Protein AF-A0A0R1SAI0-F1 (afdb_monomer_lite)

InterPro domains:
  IPR001387 Cro/C1-type, helix-turn-helix domain [PF01381] (168-221)
  IPR001387 Cro/C1-type, helix-turn-helix domain [PS50943] (168-222)
  IPR001387 Cro/C1-type, helix-turn-helix domain [SM00530] (169-222)
  IPR001387 Cro/C1-type, helix-turn-helix domain [cd00093] (165-222)
  IPR010982 Lambda repressor-like, DNA-binding domain superfamily [G3DSA:1.10.260.40] (161-236)
  IPR010982 Lambda repressor-like, DNA-binding domain superfamily [SSF47413] (163-229)
  IPR036166 YxeA-like superfamily [SSF159121] (279-356)

Structure (mmCIF, N/CA/C/O backbone):
data_AF-A0A0R1SAI0-F1
#
_entry.id   AF-A0A0R1SAI0-F1
#
loop_
_atom_site.group_PDB
_atom_site.id
_atom_site.type_symbol
_atom_site.label_atom_id
_atom_site.label_alt_id
_atom_site.label_comp_id
_atom_site.label_asym_id
_atom_site.label_entity_id
_atom_site.label_seq_id
_atom_site.pdbx_PDB_ins_code
_atom_site.Cartn_x
_atom_site.Cartn_y
_atom_site.Cartn_z
_atom_site.occupancy
_atom_site.B_iso_or_equiv
_atom_site.auth_seq_id
_atom_site.auth_comp_id
_atom_site.auth_asym_id
_atom_site.auth_atom_id
_atom_site.pdbx_PDB_model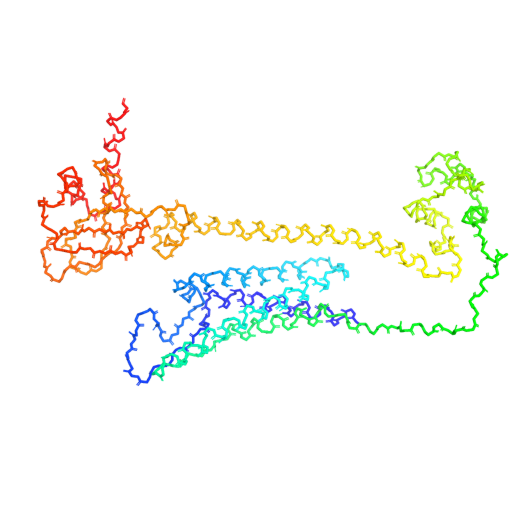_num
ATOM 1 N N . MET A 1 1 ? 24.971 -16.646 -21.140 1.00 52.19 1 MET A N 1
ATOM 2 C CA . MET A 1 1 ? 24.235 -15.578 -20.418 1.00 52.19 1 MET A CA 1
ATOM 3 C C . MET A 1 1 ? 22.720 -15.796 -20.360 1.00 52.19 1 MET A C 1
ATOM 5 O O . MET A 1 1 ? 22.186 -15.680 -19.266 1.00 52.19 1 MET A O 1
ATOM 9 N N . LEU A 1 2 ? 22.029 -16.169 -21.454 1.00 51.03 2 LEU A N 1
ATOM 10 C CA . LEU A 1 2 ? 20.560 -16.350 -21.453 1.00 51.03 2 LEU A CA 1
ATOM 11 C C . LEU A 1 2 ? 20.035 -17.278 -20.337 1.00 51.03 2 LEU A C 1
ATOM 13 O O . LEU A 1 2 ? 19.183 -16.864 -19.562 1.00 51.03 2 LEU A O 1
ATOM 17 N N . LYS A 1 3 ? 20.595 -18.490 -20.192 1.00 60.94 3 LYS A N 1
ATOM 18 C CA . LYS A 1 3 ? 20.119 -19.509 -19.230 1.00 60.94 3 LYS A CA 1
ATOM 19 C C . LYS A 1 3 ? 20.208 -19.065 -17.755 1.00 60.94 3 LYS A C 1
ATOM 21 O O . LYS A 1 3 ? 19.352 -19.427 -16.955 1.00 60.94 3 LYS A O 1
ATOM 26 N N . LYS A 1 4 ? 21.208 -18.239 -17.407 1.00 65.62 4 LYS A N 1
ATOM 27 C CA . LYS A 1 4 ? 21.401 -17.679 -16.052 1.00 65.62 4 LYS A CA 1
ATOM 28 C C . LYS A 1 4 ? 20.350 -16.610 -15.730 1.00 65.62 4 LYS A C 1
ATOM 30 O O . LYS A 1 4 ? 19.820 -16.600 -14.625 1.00 65.62 4 LYS A O 1
ATOM 35 N N . ASN A 1 5 ? 20.000 -15.767 -16.704 1.00 72.06 5 ASN A N 1
ATOM 36 C CA . ASN A 1 5 ? 18.959 -14.750 -16.529 1.00 72.06 5 ASN A CA 1
ATOM 37 C C . ASN A 1 5 ? 17.568 -15.375 -16.379 1.00 72.06 5 ASN A C 1
ATOM 39 O O . ASN A 1 5 ? 16.765 -14.877 -15.600 1.00 72.06 5 ASN A O 1
ATOM 43 N N . THR A 1 6 ? 17.280 -16.474 -17.082 1.00 75.19 6 THR A N 1
ATOM 44 C CA . THR A 1 6 ? 15.995 -17.180 -16.950 1.00 75.19 6 THR A CA 1
ATOM 45 C C . THR A 1 6 ? 15.838 -17.836 -15.576 1.00 75.19 6 THR A C 1
ATOM 47 O O . THR A 1 6 ? 14.773 -17.742 -14.976 1.00 75.19 6 THR A O 1
ATOM 50 N N . LEU A 1 7 ? 16.908 -18.439 -15.042 1.00 82.56 7 LEU A N 1
ATOM 51 C CA . LEU A 1 7 ? 16.913 -19.027 -13.696 1.00 82.56 7 LEU A CA 1
ATOM 52 C C . LEU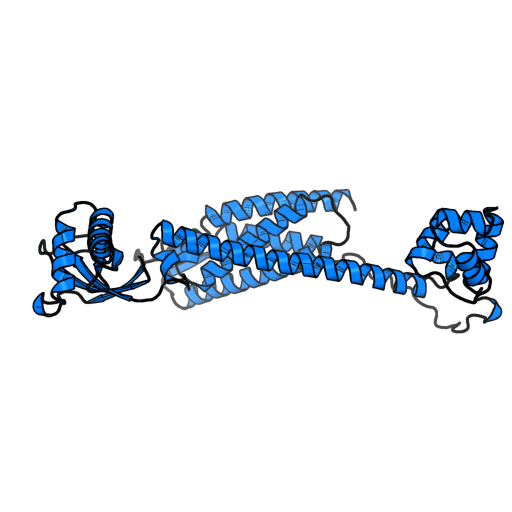 A 1 7 ? 16.718 -17.977 -12.598 1.00 82.56 7 LEU A C 1
ATOM 54 O O . LEU A 1 7 ? 15.908 -18.180 -11.699 1.00 82.56 7 LEU A O 1
ATOM 58 N N . LEU A 1 8 ? 17.417 -16.841 -12.692 1.00 83.12 8 LEU A N 1
ATOM 59 C CA . LEU A 1 8 ? 17.297 -15.757 -11.713 1.00 83.12 8 LEU A CA 1
ATOM 60 C C . LEU A 1 8 ? 15.866 -15.197 -11.659 1.00 83.12 8 LEU A C 1
ATOM 62 O O . LEU A 1 8 ? 15.358 -14.903 -10.584 1.00 83.12 8 LEU A O 1
ATOM 66 N N . LYS A 1 9 ? 15.193 -15.110 -12.812 1.00 79.62 9 LYS A N 1
ATOM 67 C CA . LYS A 1 9 ? 13.792 -14.671 -12.908 1.00 79.62 9 LYS A CA 1
ATOM 68 C C . LYS A 1 9 ? 12.817 -15.668 -12.304 1.00 79.62 9 LYS A C 1
ATOM 70 O O . LYS A 1 9 ? 11.907 -15.261 -11.594 1.00 79.62 9 LYS A O 1
ATOM 75 N N . ALA A 1 10 ? 13.005 -16.958 -12.573 1.00 84.88 10 ALA A N 1
ATOM 76 C CA . ALA A 1 10 ? 12.180 -18.000 -11.970 1.00 84.88 10 ALA A CA 1
ATOM 77 C C . ALA A 1 10 ? 12.330 -18.006 -10.440 1.00 84.88 10 ALA A C 1
ATOM 79 O O . ALA A 1 10 ? 11.336 -18.117 -9.727 1.00 84.88 10 ALA A O 1
ATOM 80 N N . ALA A 1 11 ? 13.557 -17.812 -9.942 1.00 90.00 11 ALA A N 1
ATOM 81 C CA . ALA A 1 11 ? 13.820 -17.660 -8.516 1.00 90.00 11 ALA A CA 1
ATOM 82 C C . ALA A 1 11 ? 13.128 -16.415 -7.940 1.00 90.00 11 ALA A C 1
ATOM 84 O O . ALA A 1 11 ? 12.415 -16.533 -6.948 1.00 90.00 11 ALA A O 1
ATOM 85 N N . LEU A 1 12 ? 13.272 -15.251 -8.587 1.00 89.50 12 LEU A N 1
ATOM 86 C CA . LEU A 1 12 ? 12.632 -14.007 -8.150 1.00 89.50 12 LEU A CA 1
ATOM 87 C C . LEU A 1 12 ? 11.103 -14.134 -8.113 1.00 89.50 12 LEU A C 1
ATOM 89 O O . LEU A 1 12 ? 10.485 -13.717 -7.142 1.00 89.50 12 LEU A O 1
ATOM 93 N N . LEU A 1 13 ? 10.500 -14.762 -9.126 1.00 88.19 13 LEU A N 1
ATOM 94 C CA . LEU A 1 13 ? 9.063 -15.036 -9.169 1.00 88.19 13 LEU A CA 1
ATOM 95 C C . LEU A 1 13 ? 8.616 -15.905 -7.986 1.00 88.19 13 LEU A C 1
ATOM 97 O O . LEU A 1 13 ? 7.692 -15.529 -7.270 1.00 88.19 13 LEU A O 1
ATOM 101 N N . LEU A 1 14 ? 9.270 -17.053 -7.776 1.00 90.00 14 LEU A N 1
ATOM 102 C CA . LEU A 1 14 ? 8.924 -17.983 -6.696 1.00 90.00 14 LEU A CA 1
ATOM 103 C C . LEU A 1 14 ? 9.062 -17.329 -5.322 1.00 90.00 14 LEU A C 1
ATOM 105 O O . LEU A 1 14 ? 8.168 -17.453 -4.487 1.00 90.00 14 LEU A O 1
ATOM 109 N N . ILE A 1 15 ? 10.161 -16.608 -5.108 1.00 92.69 15 ILE A N 1
ATOM 110 C CA . ILE A 1 15 ? 10.433 -15.929 -3.842 1.00 92.69 15 ILE A CA 1
ATOM 111 C C . ILE A 1 15 ? 9.441 -14.792 -3.632 1.00 92.69 15 ILE A C 1
ATOM 113 O O . ILE A 1 15 ? 8.894 -14.691 -2.546 1.00 92.69 15 ILE A O 1
ATOM 117 N N . SER A 1 16 ? 9.100 -14.016 -4.662 1.00 89.19 16 SER A N 1
ATOM 118 C CA . SER A 1 16 ? 8.091 -12.955 -4.548 1.00 89.19 16 SER A CA 1
ATOM 119 C C . SER A 1 16 ? 6.711 -13.489 -4.172 1.00 89.19 16 SER A C 1
ATOM 121 O O . SER A 1 16 ? 6.048 -12.913 -3.312 1.00 89.19 16 SER A O 1
ATOM 123 N N . VAL A 1 17 ? 6.285 -14.613 -4.757 1.00 86.31 17 VAL A N 1
ATOM 124 C CA . VAL A 1 17 ? 5.027 -15.271 -4.367 1.00 86.31 17 VAL A CA 1
ATOM 125 C C . VAL A 1 17 ? 5.095 -15.751 -2.916 1.00 86.31 17 VAL A C 1
ATOM 127 O O . VAL A 1 17 ? 4.165 -15.503 -2.148 1.00 86.31 17 VAL A O 1
ATOM 130 N N . ALA A 1 18 ? 6.204 -16.379 -2.513 1.00 88.06 18 ALA A N 1
ATOM 131 C CA . ALA A 1 18 ? 6.408 -16.806 -1.130 1.00 88.06 18 ALA A CA 1
ATOM 132 C C . ALA A 1 18 ? 6.404 -15.619 -0.151 1.00 88.06 18 ALA A C 1
ATOM 134 O O . ALA A 1 18 ? 5.790 -15.713 0.907 1.00 88.06 18 ALA A O 1
ATOM 135 N N . THR A 1 19 ? 7.016 -14.489 -0.514 1.00 89.50 19 THR A N 1
ATOM 136 C CA . THR A 1 19 ? 7.029 -13.256 0.282 1.00 89.50 19 THR A CA 1
ATOM 137 C C . THR A 1 19 ? 5.622 -12.701 0.471 1.00 89.50 19 THR A C 1
ATOM 139 O O . THR A 1 19 ? 5.267 -12.363 1.594 1.00 89.50 19 THR A O 1
ATOM 142 N N . ILE A 1 20 ? 4.787 -12.668 -0.577 1.00 83.81 20 ILE A N 1
ATOM 143 C CA . ILE A 1 20 ? 3.386 -12.216 -0.469 1.00 83.81 20 ILE A CA 1
ATOM 144 C C . ILE A 1 20 ? 2.616 -13.086 0.528 1.00 83.81 20 ILE A C 1
ATOM 146 O O . ILE A 1 20 ? 1.944 -12.565 1.416 1.00 83.81 20 ILE A O 1
ATOM 150 N N . VAL A 1 21 ? 2.746 -14.412 0.421 1.00 79.69 21 VAL A N 1
ATOM 151 C CA . VAL A 1 21 ? 2.117 -15.343 1.370 1.00 79.69 21 VAL A CA 1
ATOM 152 C C . VAL A 1 21 ? 2.654 -15.108 2.787 1.00 79.69 21 VAL A C 1
ATOM 154 O O . VAL A 1 21 ? 1.880 -15.026 3.737 1.00 79.69 21 VAL A O 1
ATOM 157 N N . SER A 1 22 ? 3.967 -14.938 2.936 1.00 82.06 22 SER A N 1
ATOM 158 C CA . SER A 1 22 ? 4.627 -14.724 4.227 1.00 82.06 22 SER A CA 1
ATOM 159 C C . SER A 1 22 ? 4.229 -13.403 4.893 1.00 82.06 22 SER A C 1
ATOM 161 O O . SER A 1 22 ? 4.079 -13.363 6.111 1.00 82.06 22 SER A O 1
ATOM 163 N N . LEU A 1 23 ? 4.023 -12.332 4.121 1.00 80.75 23 LEU A N 1
ATOM 164 C CA . LEU A 1 23 ? 3.559 -11.031 4.621 1.00 80.75 23 LEU A CA 1
ATOM 165 C C . LEU A 1 23 ? 2.158 -11.118 5.239 1.00 80.75 23 LEU A C 1
ATOM 167 O O . LEU A 1 23 ? 1.869 -10.404 6.195 1.00 80.75 23 LEU A O 1
ATOM 171 N N . ILE A 1 24 ? 1.308 -12.003 4.715 1.00 73.94 24 ILE A N 1
ATOM 172 C CA . ILE A 1 24 ? -0.073 -12.170 5.181 1.00 73.94 24 ILE A CA 1
ATOM 173 C C . ILE A 1 24 ? -0.153 -13.176 6.335 1.00 73.94 24 ILE A C 1
ATOM 175 O O . ILE A 1 24 ? -0.842 -12.929 7.318 1.00 73.94 24 ILE A O 1
ATOM 179 N N . TYR A 1 25 ? 0.538 -14.313 6.221 1.00 69.81 25 TYR A N 1
ATOM 180 C CA . TYR A 1 25 ? 0.273 -15.474 7.076 1.00 69.81 25 TYR A CA 1
ATOM 181 C C . TYR A 1 25 ? 1.382 -15.807 8.071 1.00 69.81 25 TYR A C 1
ATOM 183 O O . TYR A 1 25 ? 1.126 -16.509 9.050 1.00 69.81 25 TYR A O 1
ATOM 191 N N . PHE A 1 26 ? 2.623 -15.376 7.833 1.00 73.62 26 PHE A N 1
ATOM 192 C CA . PHE A 1 26 ? 3.741 -15.752 8.695 1.00 73.62 26 PHE A CA 1
ATOM 193 C C . PHE A 1 26 ? 4.045 -14.668 9.723 1.00 73.62 26 PHE A C 1
ATOM 195 O O . PHE A 1 26 ? 3.858 -13.471 9.504 1.00 73.62 26 PHE A O 1
ATOM 202 N N . LYS A 1 27 ? 4.545 -15.121 10.874 1.00 73.81 27 LYS A N 1
ATOM 203 C CA . LYS A 1 27 ? 4.986 -14.254 11.964 1.00 73.81 27 LYS A CA 1
ATOM 204 C C . LYS A 1 27 ? 6.201 -13.456 11.490 1.00 73.81 27 LYS A C 1
ATOM 206 O O . LYS A 1 27 ? 7.261 -14.041 11.257 1.00 73.81 27 LYS A O 1
ATOM 211 N N . MET A 1 28 ? 6.040 -12.142 11.325 1.00 73.50 28 MET A N 1
ATOM 212 C CA . MET A 1 28 ? 7.159 -11.264 10.977 1.00 73.50 28 MET A CA 1
ATOM 213 C C . MET A 1 28 ? 7.968 -10.889 12.214 1.00 73.50 28 MET A C 1
ATOM 215 O O . MET A 1 28 ? 9.169 -10.684 12.111 1.00 73.50 28 MET A O 1
ATOM 219 N N . ILE A 1 29 ? 7.343 -10.815 13.383 1.00 72.12 29 ILE A N 1
ATOM 220 C CA . ILE A 1 29 ? 8.032 -10.429 14.607 1.00 72.12 29 ILE A CA 1
ATOM 221 C C . ILE A 1 29 ? 7.812 -11.507 15.660 1.00 72.12 29 ILE A C 1
ATOM 223 O O . ILE A 1 29 ? 6.697 -11.998 15.842 1.00 72.12 29 ILE A O 1
ATOM 227 N N . ILE A 1 30 ? 8.884 -11.894 16.344 1.00 73.81 30 ILE A N 1
ATOM 228 C CA . ILE A 1 30 ? 8.861 -12.826 17.471 1.00 73.81 30 ILE A CA 1
ATOM 229 C C . ILE A 1 30 ? 9.264 -12.040 18.713 1.00 73.81 30 ILE A C 1
ATOM 231 O O . ILE A 1 30 ? 10.331 -11.433 18.728 1.00 73.81 30 ILE A O 1
ATOM 235 N N . ILE A 1 31 ? 8.412 -12.051 19.736 1.00 70.38 31 ILE A N 1
ATOM 236 C CA . ILE A 1 31 ? 8.592 -11.273 20.962 1.00 70.38 31 ILE A CA 1
ATOM 237 C C . ILE A 1 31 ? 8.820 -12.243 22.122 1.00 70.38 31 ILE A C 1
ATOM 239 O O . ILE A 1 31 ? 7.990 -13.110 22.405 1.00 70.38 31 ILE A O 1
ATOM 243 N N . GLN A 1 32 ? 9.964 -12.118 22.787 1.00 71.12 32 GLN A N 1
ATOM 244 C CA . GLN A 1 32 ? 10.306 -12.870 23.989 1.00 71.12 32 GLN A CA 1
ATOM 245 C C . GLN A 1 32 ? 10.282 -11.929 25.193 1.00 71.12 32 GLN A C 1
ATOM 247 O O . GLN A 1 32 ? 10.994 -10.931 25.213 1.00 71.12 32 GLN A O 1
ATOM 252 N N . SER A 1 33 ? 9.471 -12.261 26.199 1.00 66.88 33 SER A N 1
ATOM 253 C CA . SER A 1 33 ? 9.406 -11.540 27.474 1.00 66.88 33 SER A CA 1
ATOM 254 C C . SER A 1 33 ? 9.873 -12.462 28.595 1.00 66.88 33 SER A C 1
ATOM 256 O O . SER A 1 33 ? 9.383 -13.589 28.719 1.00 66.88 33 SER A O 1
ATOM 258 N N . ASN A 1 34 ? 10.807 -11.982 29.418 1.00 63.75 34 ASN A N 1
ATOM 259 C CA . ASN A 1 34 ? 11.323 -12.729 30.569 1.00 63.75 34 ASN A CA 1
ATOM 260 C C . ASN A 1 34 ? 10.354 -12.712 31.769 1.00 63.75 34 ASN A C 1
ATOM 262 O O . ASN A 1 34 ? 10.484 -13.539 32.668 1.00 63.75 34 ASN A O 1
ATOM 266 N N . GLY A 1 35 ? 9.373 -11.798 31.786 1.00 58.59 35 GLY A N 1
ATOM 267 C CA . GLY A 1 35 ? 8.506 -11.541 32.944 1.00 58.59 35 GLY A CA 1
ATOM 268 C C . GLY A 1 35 ? 7.067 -12.056 32.841 1.00 58.59 35 GLY A C 1
ATOM 269 O O . GLY A 1 35 ? 6.297 -11.878 33.779 1.00 58.59 35 GLY A O 1
ATOM 270 N N . GLY A 1 36 ? 6.660 -12.652 31.714 1.00 51.62 36 GLY A N 1
ATOM 271 C CA . GLY A 1 36 ? 5.282 -13.129 31.515 1.00 51.62 36 GLY A CA 1
ATOM 272 C C . GLY A 1 36 ? 4.209 -12.027 31.471 1.00 51.62 36 GLY A C 1
ATOM 273 O O . GLY A 1 36 ? 3.023 -12.347 31.381 1.00 51.62 36 GLY A O 1
ATOM 274 N N . GLN A 1 37 ? 4.598 -10.748 31.505 1.00 47.00 37 GLN A N 1
ATOM 275 C CA . GLN A 1 37 ? 3.689 -9.636 31.253 1.00 47.00 37 GLN A CA 1
ATOM 276 C C . GLN A 1 37 ? 3.483 -9.512 29.743 1.00 47.00 37 GLN A C 1
ATOM 278 O O . GLN A 1 37 ? 4.409 -9.183 29.011 1.00 47.00 37 GLN A O 1
ATOM 283 N N . ASN A 1 38 ? 2.275 -9.826 29.272 1.00 44.19 38 ASN A N 1
ATOM 284 C CA . ASN A 1 38 ? 1.861 -9.493 27.913 1.00 44.19 38 ASN A CA 1
ATOM 285 C C . ASN A 1 38 ? 1.290 -8.071 27.963 1.00 44.19 38 ASN A C 1
ATOM 287 O O . ASN A 1 38 ? 0.152 -7.889 28.401 1.00 44.19 38 ASN A O 1
ATOM 291 N N . TYR A 1 39 ? 2.067 -7.068 27.557 1.00 42.75 39 TYR A N 1
ATOM 292 C CA . TYR A 1 39 ? 1.513 -5.740 27.311 1.00 42.75 39 TYR A CA 1
ATOM 293 C C . TYR A 1 39 ? 0.671 -5.771 26.035 1.00 42.75 39 TYR A C 1
ATOM 295 O O . TYR A 1 39 ? 1.105 -6.236 24.984 1.00 42.75 39 TYR A O 1
ATOM 303 N N . PHE A 1 40 ? -0.559 -5.274 26.118 1.00 41.56 40 PHE A N 1
ATOM 304 C CA . PHE A 1 40 ? -1.382 -5.009 24.942 1.00 41.56 40 PHE A CA 1
ATOM 305 C C . PHE A 1 40 ? -0.728 -3.873 24.123 1.00 41.56 40 PHE A C 1
ATOM 307 O O . PHE A 1 40 ? -0.356 -2.868 24.730 1.00 41.56 40 PHE A O 1
ATOM 314 N N . PRO A 1 41 ? -0.575 -3.975 22.785 1.00 46.12 41 PRO A N 1
ATOM 315 C CA . PRO A 1 41 ? -1.107 -5.003 21.894 1.00 46.12 41 PRO A CA 1
ATOM 316 C C . PRO A 1 41 ? -0.076 -6.063 21.450 1.00 46.12 41 PRO A C 1
ATOM 318 O O . PRO A 1 41 ? -0.291 -6.685 20.420 1.00 46.12 41 PRO A O 1
ATOM 321 N N . PHE A 1 42 ? 1.028 -6.304 22.162 1.00 51.28 42 PHE A N 1
ATOM 322 C CA . PHE A 1 42 ? 2.112 -7.185 21.708 1.00 51.28 42 PHE A CA 1
ATOM 323 C C . PHE A 1 42 ? 1.895 -8.660 22.099 1.00 51.28 42 PHE A C 1
ATOM 325 O O . PHE A 1 42 ? 2.209 -9.108 23.200 1.00 51.28 42 PHE A O 1
ATOM 332 N N . TYR A 1 43 ? 1.350 -9.454 21.170 1.00 53.41 43 TYR A N 1
ATOM 333 C CA . TYR A 1 43 ? 1.344 -10.919 21.265 1.00 53.41 43 TYR A CA 1
ATOM 334 C C . TYR A 1 43 ? 2.789 -11.467 21.271 1.00 53.41 43 TYR A C 1
ATOM 336 O O . TYR A 1 43 ? 3.673 -10.865 20.672 1.00 53.41 43 TYR A O 1
ATOM 344 N N . LYS A 1 44 ? 3.033 -12.671 21.831 1.00 56.03 44 LYS A N 1
ATOM 345 C CA . LYS A 1 44 ? 4.340 -13.397 21.790 1.00 56.03 44 LYS A CA 1
ATOM 346 C C . LYS A 1 44 ? 4.998 -13.469 20.398 1.00 56.03 44 LYS A C 1
ATOM 348 O O . LYS A 1 44 ? 6.161 -13.828 20.239 1.00 56.03 44 LYS A O 1
ATOM 353 N N . SER A 1 45 ? 4.227 -13.214 19.357 1.00 60.72 45 SER A N 1
ATOM 354 C CA . SER A 1 45 ? 4.679 -13.053 17.987 1.00 60.72 45 SER A CA 1
ATOM 355 C C . SER A 1 45 ? 3.561 -12.393 17.197 1.00 60.72 45 SER A C 1
ATOM 357 O O . SER A 1 45 ? 2.407 -12.743 17.446 1.00 60.72 45 SER A O 1
ATOM 359 N N . MET A 1 46 ? 3.898 -11.564 16.218 1.00 65.69 46 MET A N 1
ATOM 360 C CA . MET A 1 46 ? 2.929 -10.891 15.358 1.00 65.69 46 MET A CA 1
ATOM 361 C C . MET A 1 46 ? 3.134 -11.239 13.889 1.00 65.69 46 MET A C 1
ATOM 363 O O . MET A 1 46 ? 4.271 -11.345 13.411 1.00 65.69 46 MET A O 1
ATOM 367 N N . THR A 1 47 ? 2.033 -11.390 13.159 1.00 70.62 47 THR A N 1
ATOM 368 C CA . THR A 1 47 ? 2.048 -11.295 11.691 1.00 70.62 47 THR A CA 1
ATOM 369 C C . THR A 1 47 ? 2.353 -9.854 11.263 1.00 70.62 47 THR A C 1
ATOM 371 O O . THR A 1 47 ? 2.278 -8.927 12.071 1.00 70.62 47 THR A O 1
ATOM 374 N N . TYR A 1 48 ? 2.734 -9.625 10.000 1.00 67.94 48 TYR A N 1
ATOM 375 C CA . TYR A 1 48 ? 2.967 -8.241 9.572 1.00 67.94 48 TYR A CA 1
ATOM 376 C C . TYR A 1 48 ? 1.687 -7.419 9.543 1.00 67.94 48 TYR A C 1
ATOM 378 O O . TYR A 1 48 ? 1.732 -6.232 9.830 1.00 67.94 48 TYR A O 1
ATOM 386 N N . ILE A 1 49 ? 0.552 -8.040 9.218 1.00 63.00 49 ILE A N 1
ATOM 387 C CA . ILE A 1 49 ? -0.738 -7.357 9.250 1.00 63.00 49 ILE A CA 1
ATOM 388 C C . ILE A 1 49 ? -1.084 -6.905 10.675 1.00 63.00 49 ILE A C 1
ATOM 390 O O . ILE A 1 49 ? -1.446 -5.753 10.864 1.00 63.00 49 ILE A O 1
ATOM 394 N N . GLU A 1 50 ? -0.832 -7.740 11.688 1.00 64.69 50 GLU A N 1
ATOM 395 C CA . GLU A 1 50 ? -0.980 -7.348 13.096 1.00 64.69 50 GLU A CA 1
ATOM 396 C C . GLU A 1 50 ? -0.025 -6.205 13.476 1.00 64.69 50 GLU A C 1
ATOM 398 O O . GLU A 1 50 ? -0.441 -5.255 14.129 1.00 64.69 50 GLU A O 1
ATOM 403 N N . TYR A 1 51 ? 1.238 -6.248 13.034 1.00 68.50 51 TYR A N 1
ATOM 404 C CA . TYR A 1 51 ? 2.190 -5.147 13.241 1.00 68.50 51 TYR A CA 1
ATOM 405 C C . TYR A 1 51 ? 1.740 -3.851 12.549 1.00 68.50 51 TYR A C 1
ATOM 407 O O . TYR A 1 51 ? 1.753 -2.779 13.154 1.00 68.50 51 TYR A O 1
ATOM 415 N N . ALA A 1 52 ? 1.293 -3.943 11.302 1.00 62.78 52 ALA A N 1
ATOM 416 C CA . ALA A 1 52 ? 0.766 -2.833 10.524 1.00 62.78 52 ALA A CA 1
ATOM 417 C C . ALA A 1 52 ? -0.469 -2.199 11.178 1.00 62.78 52 ALA A C 1
ATOM 419 O O . ALA A 1 52 ? -0.649 -0.988 11.102 1.00 62.78 52 ALA A O 1
ATOM 420 N N . GLU A 1 53 ? -1.289 -2.987 11.871 1.00 59.34 53 GLU A N 1
ATOM 421 C CA . GLU A 1 53 ? -2.432 -2.482 12.636 1.00 59.34 53 GLU A CA 1
ATOM 422 C C . GLU A 1 53 ? -2.015 -1.671 13.874 1.00 59.34 53 GLU A C 1
ATOM 424 O O . GLU A 1 53 ? -2.771 -0.805 14.321 1.00 59.34 53 GLU A O 1
ATOM 429 N N . THR A 1 54 ? -0.807 -1.885 14.411 1.00 60.84 54 THR A N 1
ATOM 430 C CA . THR A 1 54 ? -0.328 -1.138 15.588 1.00 60.84 54 THR A CA 1
ATOM 431 C C . THR A 1 54 ? 0.109 0.294 15.270 1.00 60.84 54 THR A C 1
ATOM 433 O O . THR A 1 54 ? 0.001 1.162 16.140 1.00 60.84 54 THR A O 1
ATOM 436 N N . THR A 1 55 ? 0.576 0.582 14.045 1.00 58.47 55 THR A N 1
ATOM 437 C CA . THR A 1 55 ? 1.130 1.903 13.690 1.00 58.47 55 THR A CA 1
ATOM 438 C C . THR A 1 55 ? 0.840 2.317 12.238 1.00 58.47 55 THR A C 1
ATOM 440 O O . THR A 1 55 ? 0.943 1.513 11.316 1.00 58.47 55 THR A O 1
ATOM 443 N N . ILE A 1 56 ? 0.552 3.610 12.008 1.00 53.81 56 ILE A N 1
ATOM 444 C CA . ILE A 1 56 ? 0.359 4.177 10.652 1.00 53.81 56 ILE A CA 1
ATOM 445 C C . ILE A 1 56 ? 1.563 3.908 9.735 1.00 53.81 56 ILE A C 1
ATOM 447 O O . ILE A 1 56 ? 1.347 3.468 8.603 1.00 53.81 56 ILE A O 1
ATOM 451 N N . PRO A 1 57 ? 2.821 4.137 10.175 1.00 60.22 57 PRO A N 1
ATOM 452 C CA . PRO A 1 57 ? 3.984 3.827 9.350 1.00 60.22 57 PRO A CA 1
ATOM 453 C C . PRO A 1 57 ? 4.050 2.343 8.981 1.00 60.22 57 PRO A C 1
ATOM 455 O O . PRO A 1 57 ? 4.254 2.033 7.811 1.00 60.22 57 PRO A O 1
ATOM 458 N N . GLY A 1 58 ? 3.763 1.436 9.923 1.00 67.81 58 GLY A N 1
ATOM 459 C CA . GLY A 1 58 ? 3.746 -0.005 9.666 1.00 67.81 58 GLY A CA 1
ATOM 460 C C . GLY A 1 58 ? 2.722 -0.418 8.604 1.00 67.81 58 GLY A C 1
ATOM 461 O O . GLY A 1 58 ? 3.011 -1.269 7.763 1.00 67.81 58 GLY A O 1
ATOM 462 N N . PHE A 1 59 ? 1.547 0.220 8.566 1.00 67.31 59 PHE A N 1
ATOM 463 C CA . PHE A 1 59 ? 0.567 -0.021 7.502 1.00 67.31 59 PHE A CA 1
ATOM 464 C C . PHE A 1 59 ? 1.044 0.455 6.125 1.00 67.31 59 PHE A C 1
ATOM 466 O O . PHE A 1 59 ? 0.867 -0.248 5.129 1.00 67.31 59 PHE A O 1
ATOM 473 N N . ILE A 1 60 ? 1.687 1.621 6.044 1.00 68.75 60 ILE A N 1
ATOM 474 C CA . ILE A 1 60 ? 2.237 2.125 4.776 1.00 68.75 60 ILE A CA 1
ATOM 475 C C . ILE A 1 60 ? 3.370 1.217 4.285 1.00 68.75 60 ILE A C 1
ATOM 477 O O . ILE A 1 60 ? 3.415 0.873 3.101 1.00 68.75 60 ILE A O 1
ATOM 481 N N . GLU A 1 61 ? 4.250 0.788 5.191 1.00 73.88 61 GLU A N 1
ATOM 482 C CA . GLU A 1 61 ? 5.311 -0.171 4.890 1.00 73.88 61 GLU A CA 1
ATOM 483 C C . GLU A 1 61 ? 4.724 -1.499 4.370 1.00 73.88 61 GLU A C 1
ATOM 485 O O . GLU A 1 61 ? 5.193 -2.010 3.354 1.00 73.88 61 GLU A O 1
ATOM 490 N N . PHE A 1 62 ? 3.629 -2.004 4.959 1.00 78.12 62 PHE A N 1
ATOM 491 C CA . PHE A 1 62 ? 2.951 -3.234 4.502 1.00 78.12 62 PHE A CA 1
ATOM 492 C C . PHE A 1 62 ? 2.518 -3.143 3.050 1.00 78.12 62 PHE A C 1
ATOM 494 O O . PHE A 1 62 ? 2.829 -4.012 2.229 1.00 78.12 62 PHE A O 1
ATOM 501 N N . VAL A 1 63 ? 1.788 -2.070 2.742 1.00 78.00 63 VAL A N 1
ATOM 502 C CA . VAL A 1 63 ? 1.239 -1.833 1.411 1.00 78.00 63 VAL A CA 1
ATOM 503 C C . VAL A 1 63 ? 2.381 -1.705 0.408 1.00 78.00 63 VAL A C 1
ATOM 505 O O . VAL A 1 63 ? 2.340 -2.345 -0.642 1.00 78.00 63 VAL A O 1
ATOM 508 N N . ALA A 1 64 ? 3.435 -0.956 0.747 1.00 78.62 64 ALA A N 1
ATOM 509 C CA . ALA A 1 64 ? 4.602 -0.802 -0.112 1.00 78.62 64 ALA A CA 1
ATOM 510 C C . ALA A 1 64 ? 5.266 -2.153 -0.429 1.00 78.62 64 ALA A C 1
ATOM 512 O O . ALA A 1 64 ? 5.526 -2.451 -1.595 1.00 78.62 64 ALA A O 1
ATOM 513 N N . LEU A 1 65 ? 5.481 -3.004 0.576 1.00 84.69 65 LEU A N 1
ATOM 514 C CA . LEU A 1 65 ? 6.147 -4.301 0.419 1.00 84.69 65 LEU A CA 1
ATOM 515 C C . LEU A 1 65 ? 5.314 -5.313 -0.380 1.00 84.69 65 LEU A C 1
ATOM 517 O O . LEU A 1 65 ? 5.861 -6.047 -1.213 1.00 84.69 65 LEU A O 1
ATOM 521 N N . ILE A 1 66 ? 3.990 -5.315 -0.197 1.00 83.19 66 ILE A N 1
ATOM 522 C CA . ILE A 1 66 ? 3.074 -6.096 -1.039 1.00 83.19 66 ILE A CA 1
ATOM 523 C C . ILE A 1 66 ? 3.124 -5.601 -2.485 1.00 83.19 66 ILE A C 1
ATOM 525 O O . ILE A 1 66 ? 3.259 -6.411 -3.405 1.00 83.19 66 ILE A O 1
ATOM 529 N N . CYS A 1 67 ? 3.051 -4.287 -2.708 1.00 83.81 67 CYS A N 1
ATOM 530 C CA . CYS A 1 67 ? 3.086 -3.707 -4.049 1.00 83.81 67 CYS A CA 1
ATOM 531 C C . CYS A 1 67 ? 4.402 -4.009 -4.777 1.00 83.81 67 CYS A C 1
ATOM 533 O O . CYS A 1 67 ? 4.372 -4.368 -5.955 1.00 83.81 67 CYS A O 1
ATOM 535 N N . ILE A 1 68 ? 5.543 -3.919 -4.089 1.00 86.25 68 ILE A N 1
ATOM 536 C CA . ILE A 1 68 ? 6.858 -4.266 -4.647 1.00 86.25 68 ILE A CA 1
ATOM 537 C C . ILE A 1 68 ? 6.908 -5.754 -5.017 1.00 86.25 68 ILE A C 1
ATOM 539 O O . ILE A 1 68 ? 7.284 -6.101 -6.139 1.00 86.25 68 ILE A O 1
ATOM 543 N N . SER A 1 69 ? 6.455 -6.636 -4.121 1.00 87.31 69 SER A N 1
ATOM 544 C CA . SER A 1 69 ? 6.441 -8.081 -4.376 1.00 87.31 69 SER A CA 1
ATOM 545 C C . SER A 1 69 ? 5.531 -8.450 -5.554 1.00 87.31 69 SER A C 1
ATOM 547 O O . SER A 1 69 ? 5.909 -9.254 -6.407 1.00 87.31 69 SER A O 1
ATOM 549 N N . LEU A 1 70 ? 4.360 -7.817 -5.668 1.00 83.62 70 LEU A N 1
ATOM 550 C CA . LEU A 1 70 ? 3.473 -7.969 -6.826 1.00 83.62 70 LEU A CA 1
ATOM 551 C C . LEU A 1 70 ? 4.126 -7.456 -8.112 1.00 83.62 70 LEU A C 1
ATOM 553 O O . LEU A 1 70 ? 4.035 -8.116 -9.148 1.00 83.62 70 LEU A O 1
ATOM 557 N N . ALA A 1 71 ? 4.817 -6.315 -8.059 1.00 84.19 71 ALA A N 1
ATOM 558 C CA . ALA A 1 71 ? 5.534 -5.777 -9.209 1.00 84.19 71 ALA A CA 1
ATOM 559 C C . ALA A 1 71 ? 6.574 -6.779 -9.729 1.00 84.19 71 ALA A C 1
ATOM 561 O O . ALA A 1 71 ? 6.629 -7.029 -10.935 1.00 84.19 71 ALA A O 1
ATOM 562 N N . TYR A 1 72 ? 7.337 -7.428 -8.844 1.00 86.50 72 TYR A N 1
ATOM 563 C CA . TYR A 1 72 ? 8.260 -8.484 -9.256 1.00 86.50 72 TYR A CA 1
ATOM 564 C C . TYR A 1 72 ? 7.553 -9.653 -9.939 1.00 86.50 72 TYR A C 1
ATOM 566 O O . TYR A 1 72 ? 8.044 -10.119 -10.969 1.00 86.50 72 TYR A O 1
ATOM 574 N N . VAL A 1 73 ? 6.400 -10.102 -9.431 1.00 82.19 73 VAL A N 1
ATOM 575 C CA . VAL A 1 73 ? 5.606 -11.173 -10.060 1.00 82.19 73 VAL A CA 1
ATOM 576 C C . VAL A 1 73 ? 5.193 -10.772 -11.477 1.00 82.19 73 VAL A C 1
ATOM 578 O O . VAL A 1 73 ? 5.489 -11.494 -12.432 1.00 82.19 73 VAL A O 1
ATOM 581 N N . PHE A 1 74 ? 4.590 -9.592 -11.643 1.00 80.25 74 PHE A N 1
ATOM 582 C CA . PHE A 1 74 ? 4.151 -9.097 -12.951 1.00 80.25 74 PHE A CA 1
ATOM 583 C C . PHE A 1 74 ? 5.307 -8.942 -13.939 1.00 80.25 74 PHE A C 1
ATOM 585 O O . PHE A 1 74 ? 5.210 -9.390 -15.085 1.00 80.25 74 PHE A O 1
ATOM 592 N N . PHE A 1 75 ? 6.421 -8.344 -13.510 1.00 76.50 75 PHE A N 1
ATOM 593 C CA . PHE A 1 75 ? 7.580 -8.175 -14.381 1.00 76.50 75 PHE A CA 1
ATOM 594 C C . PHE A 1 75 ? 8.242 -9.511 -14.733 1.00 76.50 75 PHE A C 1
ATOM 596 O O . PHE A 1 75 ? 8.771 -9.648 -15.835 1.00 76.50 75 PHE A O 1
ATOM 603 N N . SER A 1 76 ? 8.168 -10.510 -13.851 1.00 75.44 76 SER A N 1
ATOM 604 C CA . SER A 1 76 ? 8.741 -11.837 -14.097 1.00 75.44 76 SER A CA 1
ATOM 605 C C . SER A 1 76 ? 7.902 -12.696 -15.053 1.00 75.44 76 SER A C 1
ATOM 607 O O . SER A 1 76 ? 8.471 -13.542 -15.741 1.00 75.44 76 SER A O 1
ATOM 609 N N . LEU A 1 77 ? 6.584 -12.467 -15.142 1.00 69.94 77 LEU A N 1
ATOM 610 C CA . LEU A 1 77 ? 5.663 -13.199 -16.030 1.00 69.94 77 LEU A CA 1
ATOM 611 C C . LEU A 1 77 ? 5.607 -12.660 -17.476 1.00 69.94 77 LEU A C 1
ATOM 613 O O . LEU A 1 77 ? 5.115 -13.346 -18.372 1.00 69.94 77 LEU A O 1
ATOM 617 N N . ARG A 1 78 ? 6.103 -11.445 -17.742 1.00 68.44 78 ARG A N 1
ATOM 618 C CA . ARG A 1 78 ? 6.061 -10.823 -19.079 1.00 68.44 78 ARG A CA 1
ATOM 619 C C . ARG A 1 78 ? 7.185 -11.333 -19.997 1.00 68.44 78 ARG A C 1
ATOM 621 O O . ARG A 1 78 ? 8.327 -11.471 -19.567 1.00 68.44 78 ARG A O 1
ATOM 628 N N . HIS A 1 79 ? 6.897 -11.544 -21.291 1.00 53.06 79 HIS A N 1
ATOM 629 C CA . HIS A 1 79 ? 7.922 -11.855 -22.306 1.00 53.06 79 HIS A CA 1
ATOM 630 C C . HIS A 1 79 ? 8.931 -10.690 -22.397 1.00 53.06 79 HIS A C 1
ATOM 632 O O . HIS A 1 79 ? 8.551 -9.542 -22.631 1.00 53.06 79 HIS A O 1
ATOM 638 N N . PHE A 1 80 ? 10.203 -10.969 -22.112 1.00 48.41 80 PHE A N 1
ATOM 639 C CA . PHE A 1 80 ? 11.187 -9.958 -21.709 1.00 48.41 80 PHE A CA 1
ATOM 640 C C . PHE A 1 80 ? 11.830 -9.191 -22.870 1.00 48.41 80 PHE A C 1
ATOM 642 O O . PHE A 1 80 ? 12.463 -9.796 -23.731 1.00 48.41 80 PHE A O 1
ATOM 649 N N . THR A 1 81 ? 11.821 -7.860 -22.787 1.00 49.66 81 THR A N 1
ATOM 650 C CA . THR A 1 81 ? 12.801 -6.976 -23.444 1.00 49.66 81 THR A CA 1
ATOM 651 C C . THR A 1 81 ? 13.968 -6.665 -22.491 1.00 49.66 81 THR A C 1
ATOM 653 O O . THR A 1 81 ? 13.828 -6.764 -21.269 1.00 49.66 81 THR A O 1
ATOM 656 N N . SER A 1 82 ? 15.147 -6.320 -23.024 1.00 53.12 82 SER A N 1
ATOM 657 C CA . SER A 1 82 ? 16.369 -6.021 -22.246 1.00 53.12 82 SER A CA 1
ATOM 658 C C . SER A 1 82 ? 16.261 -4.813 -21.309 1.00 53.12 82 SER A C 1
ATOM 660 O O . SER A 1 82 ? 17.115 -4.635 -20.440 1.00 53.12 82 SER A O 1
ATOM 662 N N . ASP A 1 83 ? 15.202 -4.025 -21.459 1.00 56.28 83 ASP A N 1
ATOM 663 C CA . ASP A 1 83 ? 15.134 -2.630 -21.020 1.00 56.28 83 ASP A CA 1
ATOM 664 C C . ASP A 1 83 ? 14.649 -2.450 -19.572 1.00 56.28 83 ASP A C 1
ATOM 666 O O . ASP A 1 83 ? 14.659 -1.347 -19.034 1.00 56.28 83 ASP A O 1
ATOM 670 N N . ASN A 1 84 ? 14.223 -3.524 -18.901 1.00 67.00 84 ASN A N 1
ATOM 671 C CA . ASN A 1 84 ? 13.631 -3.422 -17.560 1.00 67.00 84 ASN A CA 1
ATOM 672 C C . ASN A 1 84 ? 14.654 -3.537 -16.413 1.00 67.00 84 ASN A C 1
ATOM 674 O O . ASN A 1 84 ? 14.258 -3.548 -15.251 1.00 67.00 84 ASN A O 1
ATOM 678 N N . LYS A 1 85 ? 15.963 -3.630 -16.692 1.00 75.75 85 LYS A N 1
ATOM 679 C CA . LYS A 1 85 ? 16.998 -3.834 -15.653 1.00 75.75 85 LYS A CA 1
ATOM 680 C C . LYS A 1 85 ? 17.003 -2.731 -14.589 1.00 75.75 85 LYS A C 1
ATOM 682 O O . LYS A 1 85 ? 17.033 -3.034 -13.401 1.00 75.75 85 LYS A O 1
ATOM 687 N N . TYR A 1 86 ? 16.887 -1.471 -15.001 1.00 74.56 86 TYR A N 1
ATOM 688 C CA . TYR A 1 86 ? 16.870 -0.336 -14.074 1.00 74.56 86 TYR A CA 1
ATOM 689 C C . TYR A 1 86 ? 15.653 -0.335 -13.143 1.00 74.56 86 TYR A C 1
ATOM 691 O O . TYR A 1 86 ? 15.768 0.084 -11.996 1.00 74.56 86 TYR A O 1
ATOM 699 N N . ILE A 1 87 ? 14.514 -0.866 -13.599 1.00 78.31 87 ILE A N 1
ATOM 700 C CA . ILE A 1 87 ? 13.305 -0.995 -12.775 1.00 78.31 87 ILE A CA 1
ATOM 701 C C . ILE A 1 87 ? 13.548 -1.994 -11.638 1.00 78.31 87 ILE A C 1
ATOM 703 O O . ILE A 1 87 ? 13.239 -1.696 -10.490 1.00 78.31 87 ILE A O 1
ATOM 707 N N . TYR A 1 88 ? 14.159 -3.147 -11.931 1.00 83.19 88 TYR A N 1
ATOM 708 C CA . TYR A 1 88 ? 14.524 -4.124 -10.898 1.00 83.19 88 TYR A CA 1
ATOM 709 C C . TYR A 1 88 ? 15.540 -3.567 -9.900 1.00 83.19 88 TYR A C 1
ATOM 711 O O . TYR A 1 88 ? 15.402 -3.794 -8.701 1.00 83.19 88 TYR A O 1
ATOM 719 N N . LEU A 1 89 ? 16.531 -2.812 -10.384 1.00 81.19 89 LEU A N 1
ATOM 720 C CA . LEU A 1 89 ? 17.517 -2.162 -9.524 1.00 81.19 89 LEU A CA 1
ATOM 721 C C . LEU A 1 89 ? 16.852 -1.156 -8.575 1.00 81.19 89 LEU A C 1
ATOM 723 O O . LEU A 1 89 ? 17.110 -1.189 -7.376 1.00 81.19 89 LEU A O 1
ATOM 727 N N . PHE A 1 90 ? 15.979 -0.294 -9.103 1.00 82.06 90 PHE A N 1
ATOM 728 C CA . PHE A 1 90 ? 15.241 0.686 -8.309 1.00 82.06 90 PHE A CA 1
ATOM 729 C C . PHE A 1 90 ? 14.360 0.016 -7.252 1.00 82.06 90 PHE A C 1
ATOM 731 O O . PHE A 1 90 ? 14.463 0.357 -6.078 1.00 82.06 90 PHE A O 1
ATOM 738 N N . LEU A 1 91 ? 13.534 -0.957 -7.654 1.00 84.19 91 LEU A N 1
ATOM 739 C CA . LEU A 1 91 ? 12.633 -1.664 -6.742 1.00 84.19 91 LEU A CA 1
ATOM 740 C C . LEU A 1 91 ? 13.401 -2.389 -5.632 1.00 84.19 91 LEU A C 1
ATOM 742 O O . LEU A 1 91 ? 13.030 -2.266 -4.470 1.00 84.19 91 LEU A O 1
ATOM 746 N N . GLY A 1 92 ? 14.504 -3.064 -5.971 1.00 86.94 92 GLY A N 1
ATOM 747 C CA . GLY A 1 92 ? 15.327 -3.757 -4.982 1.00 86.94 92 GLY A CA 1
ATOM 748 C C . GLY A 1 92 ? 16.001 -2.804 -3.992 1.00 86.94 92 GLY A C 1
ATOM 749 O O . GLY A 1 92 ? 16.004 -3.072 -2.795 1.00 86.94 92 GLY A O 1
ATOM 750 N N . ILE A 1 93 ? 16.521 -1.660 -4.455 1.00 81.50 93 ILE A N 1
ATOM 751 C CA . ILE A 1 93 ? 17.081 -0.628 -3.563 1.00 81.50 93 ILE A CA 1
ATOM 752 C C . ILE A 1 93 ? 15.988 -0.041 -2.663 1.00 81.50 93 ILE A C 1
AT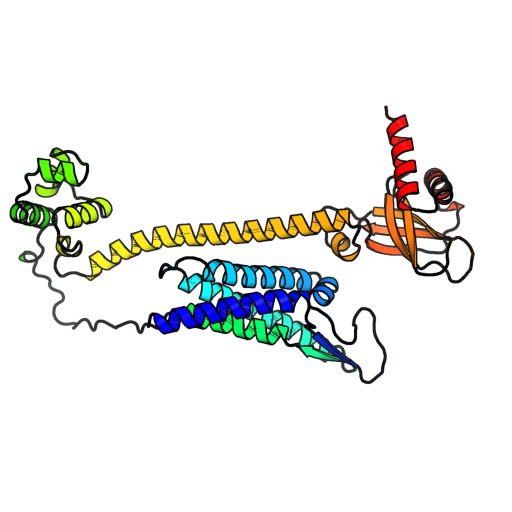OM 754 O O . ILE A 1 93 ? 16.202 0.130 -1.465 1.00 81.50 93 ILE A O 1
ATOM 758 N N . PHE A 1 94 ? 14.817 0.254 -3.225 1.00 83.31 94 PHE A N 1
ATOM 759 C CA . PHE A 1 94 ? 13.694 0.818 -2.483 1.00 83.31 94 PHE A CA 1
ATOM 760 C C . PHE A 1 94 ? 13.183 -0.142 -1.397 1.00 83.31 94 PHE A C 1
ATOM 762 O O . PHE A 1 94 ? 12.957 0.274 -0.263 1.00 83.31 94 PHE A O 1
ATOM 769 N N . GLU A 1 95 ? 13.099 -1.437 -1.703 1.00 90.00 95 GLU A N 1
ATOM 770 C CA . GLU A 1 95 ? 12.770 -2.484 -0.732 1.00 90.00 95 GLU A CA 1
ATOM 771 C C . GLU A 1 95 ? 13.810 -2.572 0.398 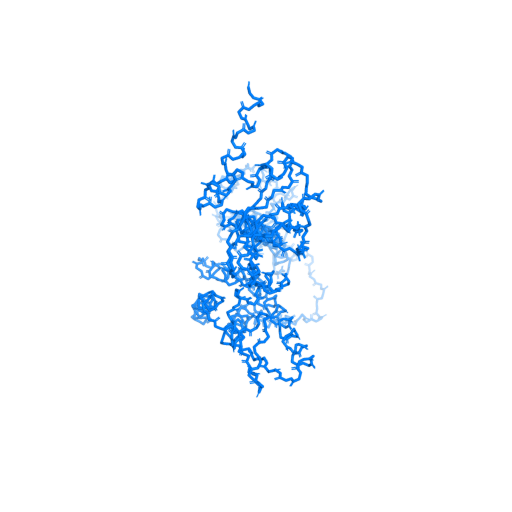1.00 90.00 95 GLU A C 1
ATOM 773 O O . GLU A 1 95 ? 13.424 -2.647 1.563 1.00 90.00 95 GLU A O 1
ATOM 778 N N . ILE A 1 96 ? 15.115 -2.466 0.097 1.00 88.62 96 ILE A N 1
ATOM 779 C CA . ILE A 1 96 ? 16.167 -2.406 1.133 1.00 88.62 96 ILE A CA 1
ATOM 780 C C . ILE A 1 96 ? 15.975 -1.204 2.061 1.00 88.62 96 ILE A C 1
ATOM 782 O O . ILE A 1 96 ? 16.136 -1.346 3.271 1.00 88.62 96 ILE A O 1
ATOM 786 N N . ILE A 1 97 ? 15.624 -0.031 1.528 1.00 83.44 97 ILE A N 1
ATOM 787 C CA . ILE A 1 97 ? 15.398 1.168 2.348 1.00 83.44 97 ILE A CA 1
ATOM 788 C C . ILE A 1 97 ? 14.245 0.936 3.333 1.00 83.44 97 ILE A C 1
ATOM 790 O O . ILE A 1 97 ? 14.389 1.240 4.515 1.00 83.44 97 ILE A O 1
ATOM 794 N N . ILE A 1 98 ? 13.137 0.347 2.876 1.00 82.06 98 ILE A N 1
ATOM 795 C CA . ILE A 1 98 ? 11.995 0.018 3.744 1.00 82.06 98 ILE A CA 1
ATOM 796 C C . ILE A 1 98 ? 12.407 -0.998 4.821 1.00 82.06 98 ILE A C 1
ATOM 798 O O . ILE A 1 98 ? 12.106 -0.803 5.996 1.00 82.06 98 ILE A O 1
ATOM 802 N N . ILE A 1 99 ? 13.162 -2.040 4.452 1.00 88.12 99 ILE A N 1
ATOM 803 C CA . ILE A 1 99 ? 13.690 -3.031 5.406 1.00 88.12 99 ILE A CA 1
ATOM 804 C C . ILE A 1 99 ? 14.584 -2.366 6.465 1.00 88.12 99 ILE A C 1
ATOM 806 O O . ILE A 1 99 ? 14.509 -2.723 7.639 1.00 88.12 99 ILE A O 1
ATOM 810 N N . LEU A 1 100 ? 15.421 -1.397 6.082 1.00 84.25 100 LEU A N 1
ATOM 811 C CA . LEU A 1 100 ? 16.292 -0.673 7.015 1.00 84.25 100 LEU A CA 1
ATOM 812 C C . LEU A 1 100 ? 15.502 0.192 8.003 1.00 84.25 100 LEU A C 1
ATOM 814 O O . LEU A 1 100 ? 15.848 0.225 9.185 1.00 84.25 100 LEU A O 1
ATOM 818 N N . ILE A 1 101 ? 14.442 0.862 7.544 1.00 77.62 101 ILE A N 1
ATOM 819 C CA . ILE A 1 101 ? 13.532 1.620 8.417 1.00 77.62 101 ILE A CA 1
ATOM 820 C C . ILE A 1 101 ? 12.890 0.671 9.434 1.00 77.62 101 ILE A C 1
ATOM 822 O O . ILE A 1 101 ? 12.968 0.909 10.638 1.00 77.62 101 ILE A O 1
ATOM 826 N N . PHE A 1 102 ? 12.362 -0.458 8.964 1.00 77.31 102 PHE A N 1
ATOM 827 C CA . PHE A 1 102 ? 11.754 -1.471 9.820 1.00 77.31 102 PHE A CA 1
ATOM 828 C C . PHE A 1 102 ? 12.737 -2.048 10.857 1.00 77.31 102 PHE A C 1
ATOM 830 O O . PHE A 1 102 ? 12.416 -2.147 12.042 1.00 77.31 102 PHE A O 1
ATOM 837 N N . LEU A 1 103 ? 13.970 -2.374 10.449 1.00 83.38 103 LEU A N 1
ATOM 838 C CA . LEU A 1 103 ? 15.019 -2.833 11.368 1.00 83.38 103 LEU A CA 1
ATOM 839 C C . LEU A 1 103 ? 15.376 -1.768 12.408 1.00 83.38 103 LEU A C 1
ATOM 841 O O . LEU A 1 103 ? 15.574 -2.100 13.574 1.00 83.38 103 LEU A O 1
ATOM 845 N N . THR A 1 104 ? 15.426 -0.498 12.004 1.00 76.38 104 THR A N 1
ATOM 846 C CA . THR A 1 104 ? 15.667 0.621 12.923 1.00 76.38 104 THR A CA 1
ATOM 847 C C . THR A 1 104 ? 14.556 0.697 13.966 1.00 76.38 104 THR A C 1
ATOM 849 O O . THR A 1 104 ? 14.857 0.762 15.153 1.00 76.38 104 THR A O 1
ATOM 852 N N . ASN A 1 105 ? 13.290 0.571 13.553 1.00 73.31 105 ASN A N 1
ATOM 853 C CA . ASN A 1 105 ? 12.148 0.549 14.470 1.00 73.31 105 ASN A CA 1
ATOM 854 C C . ASN A 1 105 ? 12.240 -0.610 15.481 1.00 73.31 105 ASN A C 1
ATOM 856 O O . ASN A 1 105 ? 12.029 -0.396 16.675 1.00 73.31 105 ASN A O 1
ATOM 860 N N . ILE A 1 106 ? 12.617 -1.819 15.039 1.00 75.25 106 ILE A N 1
ATOM 861 C CA . ILE A 1 106 ? 12.849 -2.970 15.934 1.00 75.25 106 ILE A CA 1
ATOM 862 C C . ILE A 1 106 ? 13.982 -2.685 16.926 1.00 75.25 106 ILE A C 1
ATOM 864 O O . ILE A 1 106 ? 13.862 -2.994 18.113 1.00 75.25 106 ILE A O 1
ATOM 868 N N . ILE A 1 107 ? 15.096 -2.120 16.460 1.00 76.44 107 ILE A N 1
ATOM 869 C CA . ILE A 1 107 ? 16.243 -1.797 17.317 1.00 76.44 107 ILE A CA 1
ATOM 870 C C . ILE A 1 107 ? 15.839 -0.751 18.359 1.00 76.44 107 ILE A C 1
ATOM 872 O O . ILE A 1 107 ? 16.100 -0.944 19.543 1.00 76.44 107 ILE A O 1
ATOM 876 N N . THR A 1 108 ? 15.160 0.320 17.945 1.00 68.81 108 THR A N 1
ATOM 877 C CA . THR A 1 108 ? 14.654 1.354 18.851 1.00 68.81 108 THR A CA 1
ATOM 878 C C . THR A 1 108 ? 13.724 0.760 19.903 1.00 68.81 108 THR A C 1
ATOM 880 O O . THR A 1 108 ? 13.889 1.064 21.080 1.00 68.81 108 THR A O 1
ATOM 883 N N . PHE A 1 109 ? 12.807 -0.132 19.516 1.00 66.50 109 PHE A N 1
ATOM 884 C CA . PHE A 1 109 ? 11.918 -0.802 20.464 1.00 66.50 109 PHE A CA 1
ATOM 885 C C . PHE A 1 109 ? 12.700 -1.607 21.510 1.00 66.50 109 PHE A C 1
ATOM 887 O O . PHE A 1 109 ? 12.486 -1.421 22.703 1.00 66.50 109 PHE A O 1
ATOM 894 N N . ASN A 1 110 ? 13.657 -2.436 21.080 1.00 68.25 110 ASN A N 1
ATOM 895 C CA . ASN A 1 110 ? 14.507 -3.217 21.988 1.00 68.25 110 ASN A CA 1
ATOM 896 C C . ASN A 1 110 ? 15.350 -2.338 22.935 1.00 68.25 110 ASN A C 1
ATOM 898 O O . ASN A 1 110 ? 15.664 -2.749 24.049 1.00 68.25 110 ASN A O 1
ATOM 902 N N . ILE A 1 111 ? 15.754 -1.142 22.493 1.00 70.38 111 ILE A N 1
ATOM 903 C CA . ILE A 1 111 ? 16.497 -0.188 23.330 1.00 70.38 111 ILE A CA 1
ATOM 904 C C . ILE A 1 111 ? 15.581 0.447 24.378 1.00 70.38 111 ILE A C 1
ATOM 906 O O . ILE A 1 111 ? 16.011 0.653 25.505 1.00 70.38 111 ILE A O 1
ATOM 910 N N . VAL A 1 112 ? 14.342 0.780 24.014 1.00 69.50 112 VAL A N 1
ATOM 911 C CA . VAL A 1 112 ? 13.383 1.423 24.925 1.00 69.50 112 VAL A CA 1
ATOM 912 C C . VAL A 1 112 ? 12.809 0.419 25.931 1.00 69.50 112 VAL A C 1
ATOM 914 O O . VAL A 1 112 ? 12.612 0.761 27.095 1.00 69.50 112 VAL A O 1
ATOM 917 N N . HIS A 1 113 ? 12.573 -0.823 25.504 1.00 64.31 113 HIS A N 1
ATOM 918 C CA . HIS A 1 113 ? 11.956 -1.879 26.304 1.00 64.31 113 HIS A CA 1
ATOM 919 C C . HIS A 1 113 ? 12.979 -2.960 26.671 1.00 64.31 113 HIS A C 1
ATOM 921 O O . HIS A 1 113 ? 13.030 -4.018 26.057 1.00 64.31 113 HIS A O 1
ATOM 927 N N . HIS A 1 114 ? 13.794 -2.709 27.698 1.00 72.19 114 HIS A N 1
ATOM 928 C CA . HIS A 1 114 ? 14.862 -3.632 28.117 1.00 72.19 114 HIS A CA 1
ATOM 929 C C . HIS A 1 114 ? 14.382 -5.012 28.600 1.00 72.19 114 HIS A C 1
ATOM 931 O O . HIS A 1 114 ? 15.162 -5.963 28.584 1.00 72.19 114 HIS A O 1
ATOM 937 N N . ASP A 1 115 ? 13.118 -5.127 29.010 1.00 70.06 115 ASP A N 1
ATOM 938 C CA . ASP A 1 115 ? 12.532 -6.371 29.525 1.00 70.06 115 ASP A CA 1
ATOM 939 C C . ASP A 1 115 ? 11.935 -7.264 28.418 1.00 70.06 115 ASP A C 1
ATOM 941 O O . ASP A 1 115 ? 11.527 -8.404 28.678 1.00 70.06 115 ASP A O 1
ATOM 945 N N . GLU A 1 116 ? 11.892 -6.759 27.181 1.00 68.44 116 GLU A N 1
ATOM 946 C CA . GLU A 1 116 ? 11.301 -7.421 26.022 1.00 68.44 116 GLU A CA 1
ATOM 947 C C . GLU A 1 116 ? 12.293 -7.477 24.858 1.00 68.44 116 GLU A C 1
ATOM 949 O O . GLU A 1 116 ? 12.922 -6.490 24.483 1.00 68.44 116 GLU A O 1
ATOM 954 N N . HIS A 1 117 ? 12.417 -8.653 24.247 1.00 77.38 117 HIS A N 1
ATOM 955 C CA . HIS A 1 117 ? 13.274 -8.859 23.087 1.00 77.38 117 HIS A CA 1
ATOM 956 C C . HIS A 1 117 ? 12.450 -9.154 21.843 1.00 77.38 117 HIS A C 1
ATOM 958 O O . HIS A 1 117 ? 11.669 -10.105 21.797 1.00 77.38 117 HIS A O 1
ATOM 964 N N . VAL A 1 118 ? 12.663 -8.348 20.812 1.00 74.12 118 VAL A N 1
ATOM 965 C CA . VAL A 1 118 ? 11.953 -8.394 19.540 1.00 74.12 118 VAL A CA 1
ATOM 966 C C . VAL A 1 118 ? 12.909 -8.842 18.444 1.00 74.12 118 VAL A C 1
ATOM 968 O O . VAL A 1 118 ? 13.893 -8.161 18.150 1.00 74.12 118 VAL A O 1
ATOM 971 N N . PHE A 1 119 ? 12.599 -9.975 17.815 1.00 79.75 119 PHE A N 1
ATOM 972 C CA . PHE A 1 119 ? 13.389 -10.573 16.741 1.00 79.75 119 PHE A CA 1
ATOM 973 C C . PHE A 1 119 ? 12.625 -10.578 15.412 1.00 79.75 119 PHE A C 1
ATOM 975 O O . PHE A 1 119 ? 11.421 -10.862 15.397 1.00 79.75 119 PHE A O 1
ATOM 982 N N . PRO A 1 120 ? 13.308 -10.335 14.279 1.00 82.38 120 PRO A N 1
ATOM 983 C CA . PRO A 1 120 ? 12.705 -10.493 12.965 1.00 82.38 120 PRO A CA 1
ATOM 984 C C . PRO A 1 120 ? 12.480 -11.977 12.635 1.00 82.38 120 PRO A C 1
ATOM 986 O O . PRO A 1 120 ? 13.314 -12.841 12.903 1.00 82.38 120 PRO A O 1
ATOM 989 N N . GLY A 1 121 ? 11.338 -12.266 12.026 1.00 82.88 121 GLY A N 1
ATOM 990 C CA . GLY A 1 121 ? 10.914 -13.581 11.563 1.00 82.88 121 GLY A CA 1
ATOM 991 C C . GLY A 1 121 ? 11.319 -13.870 10.117 1.00 82.88 121 GLY A C 1
ATOM 992 O O . GLY A 1 121 ? 11.992 -13.082 9.450 1.00 82.88 121 GLY A O 1
ATOM 993 N N . ILE A 1 122 ? 10.870 -15.020 9.605 1.00 83.62 122 ILE A N 1
ATOM 994 C CA . ILE A 1 122 ? 11.264 -15.553 8.288 1.00 83.62 122 ILE A CA 1
ATOM 995 C C . ILE A 1 122 ? 10.910 -14.615 7.119 1.00 83.62 122 ILE A C 1
ATOM 997 O O . ILE A 1 122 ? 11.642 -14.559 6.132 1.00 83.62 122 ILE A O 1
ATOM 1001 N N . THR A 1 123 ? 9.829 -13.836 7.240 1.00 86.50 123 THR A N 1
ATOM 1002 C CA . THR A 1 123 ? 9.379 -12.899 6.201 1.00 86.50 123 THR A CA 1
ATOM 1003 C C . THR A 1 123 ? 10.454 -11.861 5.867 1.00 86.50 123 THR A C 1
ATOM 1005 O O . THR A 1 123 ? 10.665 -11.571 4.693 1.00 86.50 123 THR A O 1
ATOM 1008 N N . LEU A 1 124 ? 11.199 -11.363 6.865 1.00 88.19 124 LEU A N 1
ATOM 1009 C CA . LEU A 1 124 ? 12.273 -10.389 6.641 1.00 88.19 124 LEU A CA 1
ATOM 1010 C C . LEU A 1 124 ? 13.398 -10.979 5.779 1.00 88.19 124 LEU A C 1
ATOM 1012 O O . LEU A 1 124 ? 13.913 -10.315 4.881 1.00 88.19 124 LEU A O 1
ATOM 1016 N N . PHE A 1 125 ? 13.739 -12.250 6.000 1.00 90.06 125 PHE A N 1
ATOM 1017 C CA . PHE A 1 125 ? 14.725 -12.952 5.179 1.00 90.06 125 PHE A CA 1
ATOM 1018 C C . PHE A 1 125 ? 14.247 -13.111 3.736 1.00 90.06 125 PHE A C 1
ATOM 1020 O O . PHE A 1 125 ? 15.030 -12.900 2.813 1.00 90.06 125 PHE A O 1
ATOM 1027 N N . LEU A 1 126 ? 12.968 -13.436 3.526 1.00 91.12 126 LEU A N 1
ATOM 1028 C CA . LEU A 1 126 ? 12.398 -13.539 2.181 1.00 91.12 126 LEU A CA 1
ATOM 1029 C C . LEU A 1 126 ? 12.467 -12.202 1.435 1.00 91.12 126 LEU A C 1
ATOM 1031 O O . LEU A 1 126 ? 12.893 -12.188 0.284 1.00 91.12 126 LEU A O 1
ATOM 1035 N N . MET A 1 127 ? 12.146 -11.086 2.094 1.00 90.94 127 MET A N 1
ATOM 1036 C CA . MET A 1 127 ? 12.243 -9.739 1.512 1.00 90.94 127 MET A CA 1
ATOM 1037 C C . MET A 1 127 ? 13.695 -9.335 1.197 1.00 90.94 127 MET A C 1
ATOM 1039 O O . MET A 1 127 ? 13.988 -8.769 0.143 1.00 90.94 127 MET A O 1
ATOM 1043 N N . LEU A 1 128 ? 14.643 -9.686 2.071 1.00 93.25 128 LEU A N 1
ATOM 1044 C CA . LEU A 1 128 ? 16.077 -9.497 1.819 1.00 93.25 128 LEU A CA 1
ATOM 1045 C C . LEU A 1 128 ? 16.542 -10.279 0.587 1.00 93.25 128 LEU A C 1
ATOM 1047 O O . LEU A 1 128 ? 17.231 -9.740 -0.274 1.00 93.25 128 LEU A O 1
ATOM 1051 N N . ILE A 1 129 ? 16.138 -11.542 0.463 1.00 93.62 129 ILE A N 1
ATOM 1052 C CA . ILE A 1 129 ? 16.476 -12.347 -0.714 1.00 93.62 129 ILE A CA 1
ATOM 1053 C C . ILE A 1 129 ? 15.827 -11.746 -1.970 1.00 93.62 129 ILE A C 1
ATOM 1055 O O . ILE A 1 129 ? 16.485 -11.657 -3.008 1.00 93.62 129 ILE A O 1
ATOM 1059 N N . ASN A 1 130 ? 14.570 -11.305 -1.881 1.00 91.50 130 ASN A N 1
ATOM 1060 C CA . ASN A 1 130 ? 13.837 -10.704 -2.995 1.00 91.50 130 ASN A CA 1
ATOM 1061 C C . ASN A 1 130 ? 14.549 -9.455 -3.535 1.00 91.50 130 ASN A C 1
ATOM 1063 O O . ASN A 1 130 ? 14.858 -9.374 -4.728 1.00 91.50 130 ASN A O 1
ATOM 1067 N N . SER A 1 131 ? 14.900 -8.535 -2.636 1.00 92.06 131 SER A N 1
ATOM 1068 C CA . SER A 1 131 ? 15.603 -7.295 -2.970 1.00 92.06 131 SER A CA 1
ATOM 1069 C C . SER A 1 131 ? 17.000 -7.550 -3.541 1.00 92.06 131 SER A C 1
ATOM 1071 O O . SER A 1 131 ? 17.369 -6.962 -4.559 1.00 92.06 131 SER A O 1
ATOM 1073 N N . ILE A 1 132 ? 17.761 -8.492 -2.971 1.00 93.50 132 ILE A N 1
ATOM 1074 C CA . ILE A 1 132 ? 19.079 -8.886 -3.490 1.00 93.50 132 ILE A CA 1
ATOM 1075 C C . ILE A 1 132 ? 18.963 -9.462 -4.906 1.00 93.50 132 ILE A C 1
ATOM 1077 O O . ILE A 1 132 ? 19.733 -9.082 -5.790 1.00 93.50 132 ILE A O 1
ATOM 1081 N N . LEU A 1 133 ? 18.002 -10.356 -5.156 1.00 91.56 133 LEU A N 1
ATOM 1082 C CA . LEU A 1 133 ? 17.788 -10.930 -6.487 1.00 91.56 133 LEU A CA 1
ATOM 1083 C C . LEU A 1 133 ? 17.408 -9.860 -7.513 1.00 91.56 133 LEU A C 1
ATOM 1085 O O . LEU A 1 133 ? 17.925 -9.883 -8.635 1.00 91.56 133 LEU A O 1
ATOM 1089 N N . ALA A 1 134 ? 16.554 -8.910 -7.128 1.00 88.94 134 ALA A N 1
ATOM 1090 C CA . ALA A 1 134 ? 16.175 -7.784 -7.971 1.00 88.94 134 ALA A CA 1
ATOM 1091 C C . ALA A 1 134 ? 17.387 -6.897 -8.312 1.00 88.94 134 ALA A C 1
ATOM 1093 O O . ALA A 1 134 ? 17.621 -6.601 -9.487 1.00 88.94 134 ALA A O 1
ATOM 1094 N N . ILE A 1 135 ? 18.225 -6.561 -7.325 1.00 88.62 135 ILE A N 1
ATOM 1095 C CA . ILE A 1 135 ? 19.454 -5.780 -7.531 1.00 88.62 135 ILE A CA 1
ATOM 1096 C C . ILE A 1 135 ? 20.430 -6.530 -8.435 1.00 88.62 135 ILE A C 1
ATOM 1098 O O . ILE A 1 135 ? 20.902 -5.962 -9.416 1.00 88.62 135 ILE A O 1
ATOM 1102 N N . ILE A 1 136 ? 20.701 -7.813 -8.171 1.00 88.88 136 ILE A N 1
ATOM 1103 C CA . ILE A 1 136 ? 21.608 -8.626 -8.997 1.00 88.88 136 ILE A CA 1
ATOM 1104 C C . ILE A 1 136 ? 21.117 -8.683 -10.446 1.00 88.88 136 ILE A C 1
ATOM 1106 O O . ILE A 1 136 ? 21.928 -8.593 -11.369 1.00 88.88 136 ILE A O 1
ATOM 1110 N N . HIS A 1 137 ? 19.806 -8.818 -10.663 1.00 84.44 137 HIS A N 1
ATOM 1111 C CA . HIS A 1 137 ? 19.225 -8.824 -12.003 1.00 84.44 137 HIS A CA 1
ATOM 1112 C C . HIS A 1 137 ? 19.339 -7.457 -12.695 1.00 84.44 137 HIS A C 1
ATOM 1114 O O . HIS A 1 137 ? 19.611 -7.385 -13.897 1.00 84.44 137 HIS A O 1
ATOM 1120 N N . GLY A 1 138 ? 19.109 -6.379 -11.943 1.00 80.00 138 GLY A N 1
ATOM 1121 C CA . GLY A 1 138 ? 19.113 -5.011 -12.448 1.00 80.00 138 GLY A CA 1
ATOM 1122 C C . GLY A 1 138 ? 20.501 -4.395 -12.620 1.00 80.00 138 GLY A C 1
ATOM 1123 O O . GLY A 1 138 ? 20.650 -3.430 -13.369 1.00 80.00 138 GLY A O 1
ATOM 1124 N N . TRP A 1 139 ? 21.523 -4.951 -11.967 1.00 81.00 139 TRP A N 1
ATOM 1125 C CA . TRP A 1 139 ? 22.871 -4.398 -11.986 1.00 81.00 139 TRP A CA 1
ATOM 1126 C C . TRP A 1 139 ? 23.507 -4.495 -13.388 1.00 81.00 139 TRP A C 1
ATOM 1128 O O . TRP A 1 139 ? 23.473 -5.557 -14.024 1.00 81.00 139 TRP A O 1
ATOM 1138 N N . PRO A 1 140 ? 24.115 -3.414 -13.907 1.00 70.62 140 PRO A N 1
ATOM 1139 C CA . PRO A 1 140 ? 24.773 -3.420 -15.207 1.00 70.62 140 PRO A CA 1
ATOM 1140 C C . PRO A 1 140 ? 26.136 -4.121 -15.107 1.00 70.62 140 PRO A C 1
ATOM 1142 O O . PRO A 1 140 ? 27.178 -3.489 -14.985 1.00 70.62 140 PRO A O 1
ATOM 1145 N N . TRP A 1 141 ? 26.141 -5.455 -15.166 1.00 61.62 141 TRP A N 1
ATOM 1146 C CA . TRP A 1 141 ? 27.356 -6.285 -15.090 1.00 61.62 141 TRP A CA 1
ATOM 1147 C C . TRP A 1 141 ? 28.322 -6.143 -16.285 1.00 61.62 141 TRP A C 1
ATOM 1149 O O . TRP A 1 141 ? 29.342 -6.828 -16.335 1.00 61.62 141 TRP A O 1
ATOM 1159 N N . THR A 1 142 ? 28.031 -5.288 -17.265 1.00 50.84 142 THR A N 1
ATOM 1160 C CA . THR A 1 142 ? 28.931 -5.017 -18.390 1.00 50.84 142 THR A CA 1
ATOM 1161 C C . THR A 1 142 ? 29.952 -3.955 -17.997 1.00 50.84 142 THR A C 1
ATOM 1163 O O . THR A 1 142 ? 29.589 -2.803 -17.755 1.00 50.84 142 THR A O 1
ATOM 1166 N N . LYS A 1 143 ? 31.237 -4.341 -17.968 1.00 42.75 143 LYS A N 1
ATOM 1167 C CA . LYS A 1 143 ? 32.365 -3.400 -18.012 1.00 42.75 143 LYS A CA 1
ATOM 1168 C C . LYS A 1 143 ? 32.096 -2.397 -19.135 1.00 42.75 143 LYS A C 1
ATOM 1170 O O . LYS A 1 143 ? 31.783 -2.814 -20.247 1.00 42.75 143 LYS A O 1
ATOM 1175 N N . LYS A 1 144 ? 32.240 -1.099 -18.855 1.00 40.53 144 LYS A N 1
ATOM 1176 C CA . LYS A 1 144 ? 32.502 -0.131 -19.921 1.00 40.53 144 LYS A CA 1
ATOM 1177 C C . LYS A 1 144 ? 33.769 -0.622 -20.619 1.00 40.53 144 LYS A C 1
ATOM 1179 O O . LYS A 1 144 ? 34.836 -0.593 -20.009 1.00 40.53 144 LYS A O 1
ATOM 1184 N N . GLU A 1 145 ? 33.654 -1.140 -21.834 1.00 35.72 145 GLU A N 1
ATOM 1185 C CA . GLU A 1 145 ? 34.805 -1.186 -22.725 1.00 35.72 145 GLU A CA 1
ATOM 1186 C C . GLU A 1 145 ? 35.209 0.270 -22.934 1.00 35.72 145 GLU A C 1
ATOM 1188 O O . GLU A 1 145 ? 34.504 1.053 -23.569 1.00 35.72 145 GLU A O 1
ATOM 1193 N N . HIS A 1 146 ? 36.295 0.672 -22.278 1.00 35.69 146 HIS A N 1
ATOM 1194 C CA . HIS A 1 146 ? 37.004 1.867 -22.680 1.00 35.69 146 HIS A CA 1
ATOM 1195 C C . HIS A 1 146 ? 37.595 1.538 -24.046 1.00 35.69 146 HIS A C 1
ATOM 1197 O O . HIS A 1 146 ? 38.599 0.838 -24.129 1.00 35.69 146 HIS A O 1
ATOM 1203 N N . VAL A 1 147 ? 36.929 1.984 -25.110 1.00 38.66 147 VAL A N 1
ATOM 1204 C CA . VAL A 1 147 ? 37.584 2.122 -26.406 1.00 38.66 147 VAL A CA 1
ATOM 1205 C C . VAL A 1 147 ? 38.698 3.136 -26.174 1.00 38.66 147 VAL A C 1
ATOM 1207 O O . VAL A 1 147 ? 38.442 4.320 -25.954 1.00 38.66 147 VAL A O 1
ATOM 1210 N N . GLU A 1 148 ? 39.925 2.641 -26.084 1.00 35.94 148 GLU A N 1
ATOM 1211 C CA . GLU A 1 148 ? 41.126 3.454 -25.994 1.00 35.94 148 GLU A CA 1
ATOM 1212 C C . GLU A 1 148 ? 41.269 4.186 -27.330 1.00 35.94 148 GLU A C 1
ATOM 1214 O O . GLU A 1 148 ? 41.712 3.624 -28.328 1.00 35.94 148 GLU A O 1
ATOM 1219 N N . SER A 1 149 ? 40.794 5.430 -27.385 1.00 39.41 149 SER A N 1
ATOM 1220 C CA . SER A 1 149 ? 41.054 6.304 -28.521 1.00 39.41 149 SER A CA 1
ATOM 1221 C C . SER A 1 149 ? 42.523 6.719 -28.466 1.00 39.41 149 SER A C 1
ATOM 1223 O O . SER A 1 149 ? 42.905 7.509 -27.597 1.00 39.41 149 SER A O 1
ATOM 1225 N N . ASP A 1 150 ? 43.334 6.177 -29.375 1.00 34.75 150 ASP A N 1
ATOM 1226 C CA . ASP A 1 150 ? 44.705 6.627 -29.628 1.00 34.75 150 ASP A CA 1
ATOM 1227 C C . ASP A 1 150 ? 44.707 8.160 -29.847 1.00 34.75 150 ASP A C 1
ATOM 1229 O O . ASP A 1 150 ? 44.028 8.645 -30.759 1.00 34.75 150 ASP A O 1
ATOM 1233 N N . PRO A 1 151 ? 45.430 8.964 -29.039 1.00 36.94 151 PRO A N 1
ATOM 1234 C CA . PRO A 1 151 ? 45.394 10.425 -29.128 1.00 36.94 151 PRO A CA 1
ATOM 1235 C C . PRO A 1 151 ? 46.033 10.995 -30.403 1.00 36.94 151 PRO A C 1
ATOM 1237 O O . PRO A 1 151 ? 46.052 12.214 -30.585 1.00 36.94 151 PRO A O 1
ATOM 1240 N N . LYS A 1 152 ? 46.602 10.162 -31.281 1.00 42.16 152 LYS A N 1
ATOM 1241 C CA . LYS A 1 152 ? 47.298 10.614 -32.489 1.00 42.16 152 LYS A CA 1
ATOM 1242 C C . LYS A 1 152 ? 46.530 10.252 -33.754 1.00 42.16 152 LYS A C 1
ATOM 1244 O O . LYS A 1 152 ? 46.946 9.376 -34.495 1.00 42.16 152 LYS A O 1
ATOM 1249 N N . THR A 1 153 ? 45.435 10.965 -34.018 1.00 38.84 153 THR A N 1
ATOM 1250 C CA . THR A 1 153 ? 44.995 11.437 -35.357 1.00 38.84 153 THR A CA 1
ATOM 1251 C C . THR A 1 153 ? 43.603 12.071 -35.252 1.00 38.84 153 THR A C 1
ATOM 1253 O O . THR A 1 153 ? 42.615 11.585 -35.785 1.00 38.84 153 THR A O 1
ATOM 1256 N N . GLY A 1 154 ? 43.514 13.224 -34.583 1.00 38.94 154 GLY A N 1
ATOM 1257 C CA . GLY A 1 154 ? 42.317 14.079 -34.587 1.00 38.94 154 GLY A CA 1
ATOM 1258 C C . GLY A 1 154 ? 42.119 14.865 -35.892 1.00 38.94 154 GLY A C 1
ATOM 1259 O O . GLY A 1 154 ? 41.742 16.030 -35.846 1.00 38.94 154 GLY A O 1
ATOM 1260 N N . PHE A 1 155 ? 42.422 14.263 -37.043 1.00 33.81 155 PHE A N 1
ATOM 1261 C CA . PHE A 1 155 ? 42.144 14.823 -38.365 1.00 33.81 155 PHE A CA 1
ATOM 1262 C C . PHE A 1 155 ? 41.513 13.729 -39.226 1.00 33.81 155 PHE A C 1
ATOM 1264 O O . PHE A 1 155 ? 42.204 12.902 -39.820 1.00 33.81 155 PHE A O 1
ATOM 1271 N N . VAL A 1 156 ? 40.181 13.728 -39.278 1.00 41.09 156 VAL A N 1
ATOM 1272 C CA . VAL A 1 156 ? 39.437 13.028 -40.326 1.00 41.09 156 VAL A CA 1
ATOM 1273 C C . VAL A 1 156 ? 39.596 13.867 -41.592 1.00 41.09 156 VAL A C 1
ATOM 1275 O O . VAL A 1 156 ? 39.230 15.040 -41.606 1.00 41.09 156 VAL A O 1
ATOM 1278 N N . ASP A 1 157 ? 40.202 13.291 -42.631 1.00 38.88 157 ASP A N 1
ATOM 1279 C CA . ASP A 1 157 ? 40.340 13.929 -43.943 1.00 38.88 157 ASP A CA 1
ATOM 1280 C C . ASP A 1 157 ? 38.947 14.379 -44.441 1.00 38.88 157 ASP A C 1
ATOM 1282 O O . ASP A 1 157 ? 38.068 13.524 -44.600 1.00 38.88 157 ASP A O 1
ATOM 1286 N N . PRO A 1 158 ? 38.710 15.682 -44.695 1.00 38.84 158 PRO A N 1
ATOM 1287 C CA . PRO A 1 158 ? 37.428 16.181 -45.194 1.00 38.84 158 PRO A CA 1
ATOM 1288 C C . PRO A 1 158 ? 36.978 15.500 -46.493 1.00 38.84 158 PRO A C 1
ATOM 1290 O O . PRO A 1 158 ? 35.783 15.420 -46.758 1.00 38.84 158 PRO A O 1
ATOM 1293 N N . ASN A 1 159 ? 37.916 14.953 -47.275 1.00 41.88 159 ASN A N 1
ATOM 1294 C CA . ASN A 1 159 ? 37.621 14.218 -48.505 1.00 41.88 159 ASN A CA 1
ATOM 1295 C C . ASN A 1 159 ? 37.172 12.762 -48.264 1.00 41.88 159 ASN A C 1
ATOM 1297 O O . ASN A 1 159 ? 36.793 12.075 -49.213 1.00 41.88 159 ASN A O 1
ATOM 1301 N N . LYS A 1 160 ? 37.212 12.267 -47.017 1.00 41.56 160 LYS A N 1
ATOM 1302 C CA . LYS A 1 160 ? 36.739 10.925 -46.629 1.00 41.56 160 LYS A CA 1
ATOM 1303 C C . LYS A 1 160 ? 35.318 10.899 -46.060 1.00 41.56 160 LYS A C 1
ATOM 1305 O O . LYS A 1 160 ? 34.740 9.815 -45.993 1.00 41.56 160 LYS A O 1
ATOM 1310 N N . ILE A 1 161 ? 34.732 12.044 -45.699 1.00 45.75 161 ILE A N 1
ATOM 1311 C CA . ILE A 1 161 ? 33.328 12.120 -45.270 1.00 45.75 161 ILE A CA 1
ATOM 1312 C C . ILE A 1 161 ? 32.456 12.149 -46.524 1.00 45.75 161 ILE A C 1
ATOM 1314 O O . ILE A 1 161 ? 32.340 13.173 -47.194 1.00 45.75 161 ILE A O 1
ATOM 1318 N N . ARG A 1 162 ? 31.837 11.016 -46.862 1.00 55.34 162 ARG A N 1
ATOM 1319 C CA . ARG A 1 162 ? 30.847 10.980 -47.945 1.00 55.34 162 ARG A CA 1
ATOM 1320 C C . ARG A 1 162 ? 29.535 11.579 -47.433 1.00 55.34 162 ARG A C 1
ATOM 1322 O O . ARG A 1 162 ? 29.034 11.100 -46.416 1.00 55.34 162 ARG A O 1
ATOM 1329 N N . PRO A 1 163 ? 28.940 12.581 -48.102 1.00 68.50 163 PRO A N 1
ATOM 1330 C CA . PRO A 1 163 ? 27.631 13.094 -47.717 1.00 68.50 163 PRO A CA 1
ATOM 1331 C C . PRO A 1 163 ? 26.582 11.971 -47.707 1.00 68.50 163 PRO A C 1
ATOM 1333 O O . PRO A 1 163 ? 26.553 11.142 -48.617 1.00 68.50 163 PRO A O 1
ATOM 1336 N N . VAL A 1 164 ? 25.665 11.974 -46.730 1.00 72.94 164 VAL A N 1
ATOM 1337 C CA . VAL A 1 164 ? 24.528 11.024 -46.614 1.00 72.94 164 VAL A CA 1
ATOM 1338 C C . VAL A 1 164 ? 23.782 10.852 -47.948 1.00 72.94 164 VAL A C 1
ATOM 1340 O O . VAL A 1 164 ? 23.378 9.746 -48.312 1.00 72.94 164 VAL A O 1
ATOM 1343 N N . ALA A 1 165 ? 23.643 11.945 -48.704 1.00 80.75 165 ALA A N 1
ATOM 1344 C CA . ALA A 1 165 ? 23.040 11.981 -50.036 1.00 80.75 165 ALA A CA 1
ATOM 1345 C C . ALA A 1 165 ? 23.771 11.084 -51.056 1.00 80.75 165 ALA A C 1
ATOM 1347 O O . ALA A 1 165 ? 23.143 10.375 -51.846 1.00 80.75 165 ALA A O 1
ATOM 1348 N N . GLU A 1 166 ? 25.104 11.073 -51.012 1.00 79.12 166 GLU A N 1
ATOM 1349 C CA . GLU A 1 166 ? 25.951 10.270 -51.891 1.00 79.12 166 GLU A CA 1
ATOM 1350 C C . GLU A 1 166 ? 25.876 8.784 -51.522 1.00 79.12 166 GLU A C 1
ATOM 1352 O O . GLU A 1 166 ? 25.717 7.934 -52.401 1.00 79.12 166 GLU A O 1
ATOM 1357 N N . VAL A 1 167 ? 25.897 8.466 -50.221 1.00 81.62 167 VAL A N 1
ATOM 1358 C CA . VAL A 1 167 ? 25.728 7.089 -49.728 1.00 81.62 167 VAL A CA 1
ATOM 1359 C C . VAL A 1 167 ? 24.383 6.522 -50.172 1.00 81.62 167 VAL A C 1
ATOM 1361 O O . VAL A 1 167 ? 24.341 5.432 -50.748 1.00 81.62 167 VAL A O 1
ATOM 1364 N N . LEU A 1 168 ? 23.300 7.277 -49.970 1.00 87.31 168 LEU A N 1
ATOM 1365 C CA . LEU A 1 168 ? 21.952 6.889 -50.375 1.00 87.31 168 LEU A CA 1
ATOM 1366 C C . LEU A 1 168 ? 21.886 6.553 -51.867 1.00 87.31 168 LEU A C 1
ATOM 1368 O O . LEU A 1 168 ? 21.429 5.477 -52.255 1.00 87.31 168 LEU A O 1
ATOM 1372 N N . LYS A 1 169 ? 22.399 7.462 -52.700 1.00 86.69 169 LYS A N 1
ATOM 1373 C CA . LYS A 1 169 ? 22.388 7.320 -54.155 1.00 86.69 169 LYS A CA 1
ATOM 1374 C C . LYS A 1 169 ? 23.183 6.097 -54.610 1.00 86.69 169 LYS A C 1
ATOM 1376 O O . LYS A 1 169 ? 22.688 5.321 -55.428 1.00 86.69 169 LYS A O 1
ATOM 1381 N N . ILE A 1 170 ? 24.379 5.885 -54.054 1.00 82.44 170 ILE A N 1
ATOM 1382 C CA . ILE A 1 170 ? 25.233 4.732 -54.372 1.00 82.44 170 ILE A CA 1
ATOM 1383 C C . ILE A 1 170 ? 24.556 3.424 -53.952 1.00 82.44 170 ILE A C 1
ATOM 1385 O O . ILE A 1 170 ? 24.525 2.470 -54.730 1.00 82.44 170 ILE A O 1
ATOM 1389 N N . LYS A 1 171 ? 24.009 3.357 -52.733 1.00 85.56 171 LYS A N 1
ATOM 1390 C CA . LYS A 1 171 ? 23.356 2.149 -52.209 1.00 85.56 171 LYS A CA 1
ATOM 1391 C C . LYS A 1 171 ? 22.094 1.810 -52.998 1.00 85.56 171 LYS A C 1
ATOM 1393 O O . LYS A 1 171 ? 21.932 0.656 -53.387 1.00 85.56 171 LYS A O 1
ATOM 1398 N N . ARG A 1 172 ? 21.272 2.808 -53.347 1.00 92.56 172 ARG A N 1
ATOM 1399 C CA . ARG A 1 172 ? 20.099 2.616 -54.213 1.00 92.56 172 ARG A CA 1
ATOM 1400 C C . ARG A 1 172 ? 20.498 2.067 -55.582 1.00 92.56 172 ARG A C 1
ATOM 1402 O O . ARG A 1 172 ? 19.899 1.105 -56.055 1.00 92.56 172 ARG A O 1
ATOM 1409 N N . GLN A 1 173 ? 21.507 2.667 -56.217 1.00 87.94 173 GLN A N 1
ATOM 1410 C CA . GLN A 1 173 ? 21.986 2.226 -57.530 1.00 87.94 173 GLN A CA 1
ATOM 1411 C C . GLN A 1 173 ? 22.549 0.800 -57.487 1.00 87.94 173 GLN A C 1
ATOM 1413 O O . GLN A 1 173 ? 22.279 0.021 -58.395 1.00 87.94 173 GLN A O 1
ATOM 1418 N N . ARG A 1 174 ? 23.274 0.431 -56.423 1.00 85.62 174 ARG A N 1
ATOM 1419 C CA . ARG A 1 174 ? 23.788 -0.936 -56.222 1.00 85.62 174 ARG A CA 1
ATOM 1420 C C . ARG A 1 174 ? 22.684 -1.965 -56.003 1.00 85.62 174 ARG A C 1
ATOM 1422 O O . ARG A 1 174 ? 22.815 -3.086 -56.474 1.00 85.62 174 ARG A O 1
ATOM 1429 N N . ALA A 1 175 ? 21.608 -1.578 -55.326 1.00 85.75 175 ALA A N 1
ATOM 1430 C CA . ALA A 1 175 ? 20.420 -2.408 -55.169 1.00 85.75 175 ALA A CA 1
ATOM 1431 C C . ALA A 1 175 ? 19.542 -2.455 -56.437 1.00 85.75 175 ALA A C 1
ATOM 1433 O O . ALA A 1 175 ? 18.546 -3.166 -56.450 1.00 85.75 175 ALA A O 1
ATOM 1434 N N . LEU A 1 176 ? 19.896 -1.713 -57.499 1.00 89.81 176 LEU A N 1
ATOM 1435 C CA . LEU A 1 176 ? 19.144 -1.597 -58.757 1.00 89.81 176 LEU A CA 1
ATOM 1436 C C . LEU A 1 176 ? 17.731 -1.004 -58.602 1.00 89.81 176 LEU A C 1
ATOM 1438 O O . LEU A 1 176 ? 16.864 -1.217 -59.446 1.00 89.81 176 LEU A O 1
ATOM 1442 N N . PHE A 1 177 ? 17.502 -0.206 -57.557 1.00 89.38 177 PHE A N 1
ATOM 1443 C CA . PHE A 1 177 ? 16.233 0.493 -57.351 1.00 89.38 177 PHE A CA 1
ATOM 1444 C C . PHE A 1 177 ? 16.192 1.782 -58.173 1.00 89.38 177 PHE A C 1
ATOM 1446 O O . PHE A 1 177 ? 17.150 2.557 -58.190 1.00 89.38 177 PHE A O 1
ATOM 1453 N N . THR A 1 178 ? 15.061 2.093 -58.799 1.00 94.19 178 THR A N 1
ATOM 1454 C CA . THR A 1 178 ? 14.768 3.457 -59.265 1.00 94.19 178 THR A CA 1
ATOM 1455 C C . THR A 1 178 ? 14.403 4.359 -58.080 1.00 94.19 178 THR A C 1
ATOM 1457 O O . THR A 1 178 ? 14.012 3.884 -57.015 1.00 94.19 178 THR A O 1
ATOM 1460 N N . GLN A 1 179 ? 14.503 5.683 -58.247 1.00 93.06 179 GLN A N 1
ATOM 1461 C CA . GLN A 1 179 ? 14.054 6.628 -57.210 1.00 93.06 179 GLN A CA 1
ATOM 1462 C C . GLN A 1 179 ? 12.563 6.461 -56.881 1.00 93.06 179 GLN A C 1
ATOM 1464 O O . GLN A 1 179 ? 12.175 6.678 -55.741 1.00 93.06 179 GLN A O 1
ATOM 1469 N N . GLN A 1 180 ? 11.745 6.066 -57.865 1.00 92.44 180 GLN A N 1
ATOM 1470 C CA . GLN A 1 180 ? 10.326 5.777 -57.656 1.00 92.44 180 GLN A CA 1
ATOM 1471 C C . GLN A 1 180 ? 10.151 4.515 -56.808 1.00 92.44 180 GLN A C 1
ATOM 1473 O O . GLN A 1 180 ? 9.496 4.577 -55.781 1.00 92.44 180 GLN A O 1
ATOM 1478 N N . GLN A 1 181 ? 10.823 3.417 -57.162 1.00 92.25 181 GLN A N 1
ATOM 1479 C CA . GLN A 1 181 ? 10.733 2.158 -56.412 1.00 92.25 181 GLN A CA 1
ATOM 1480 C C . GLN A 1 181 ? 11.192 2.301 -54.959 1.00 92.25 181 GLN A C 1
ATOM 1482 O O . GLN A 1 181 ? 10.562 1.755 -54.063 1.00 92.25 181 GLN A O 1
ATOM 1487 N N . LEU A 1 182 ? 12.266 3.058 -54.704 1.00 92.94 182 LEU A N 1
ATOM 1488 C CA . LEU A 1 182 ? 12.697 3.318 -53.329 1.00 92.94 182 LEU A CA 1
ATOM 1489 C C . LEU A 1 182 ? 11.669 4.163 -52.571 1.00 92.94 182 LEU A C 1
ATOM 1491 O O . LEU A 1 182 ? 11.420 3.913 -51.396 1.00 92.94 182 LEU A O 1
ATOM 1495 N N . ALA A 1 183 ? 11.082 5.157 -53.238 1.00 94.69 183 ALA A N 1
ATOM 1496 C CA . ALA A 1 183 ? 10.056 6.002 -52.645 1.00 94.69 183 ALA A CA 1
ATOM 1497 C C . ALA A 1 183 ? 8.802 5.196 -52.281 1.00 94.69 183 ALA A C 1
ATOM 1499 O O . ALA A 1 183 ? 8.274 5.368 -51.184 1.00 94.69 183 ALA A O 1
ATOM 1500 N N . ASP A 1 184 ? 8.390 4.279 -53.158 1.00 93.94 184 ASP A N 1
ATOM 1501 C CA . ASP A 1 184 ? 7.259 3.381 -52.935 1.00 93.94 184 ASP A CA 1
ATOM 1502 C C . ASP A 1 184 ? 7.525 2.446 -51.739 1.00 93.94 184 ASP A C 1
ATOM 1504 O O . ASP A 1 184 ? 6.676 2.323 -50.856 1.00 93.94 184 ASP A O 1
ATOM 1508 N N . GLU A 1 185 ? 8.730 1.872 -51.648 1.00 91.19 185 GLU A N 1
ATOM 1509 C CA . GLU A 1 185 ? 9.122 0.946 -50.574 1.00 91.19 185 GLU A CA 1
ATOM 1510 C C . GLU A 1 185 ? 9.153 1.617 -49.189 1.00 91.19 185 GLU A C 1
ATOM 1512 O O . GLU A 1 185 ? 8.694 1.053 -48.197 1.00 91.19 185 GLU A O 1
ATOM 1517 N N . VAL A 1 186 ? 9.653 2.856 -49.101 1.00 92.88 186 VAL A N 1
ATOM 1518 C CA . VAL A 1 186 ? 9.743 3.593 -47.822 1.00 92.88 186 VAL A CA 1
ATOM 1519 C C . VAL A 1 186 ? 8.565 4.539 -47.571 1.00 92.88 186 VAL A C 1
ATOM 1521 O O . VAL A 1 186 ? 8.571 5.272 -46.577 1.00 92.88 186 VAL A O 1
ATOM 1524 N N . GLN A 1 187 ? 7.537 4.474 -48.426 1.00 93.06 187 GLN A N 1
ATOM 1525 C CA . GLN A 1 187 ? 6.273 5.213 -48.338 1.00 93.06 187 GLN A CA 1
ATOM 1526 C C . GLN A 1 187 ? 6.437 6.741 -48.341 1.00 93.06 187 GLN A C 1
ATOM 1528 O O . GLN A 1 187 ? 5.869 7.453 -47.511 1.00 93.06 187 GLN A O 1
ATOM 1533 N N . VAL A 1 188 ? 7.217 7.262 -49.285 1.00 93.69 188 VAL A N 1
ATOM 1534 C CA . VAL A 1 188 ? 7.404 8.705 -49.506 1.00 93.69 188 VAL A CA 1
ATOM 1535 C C . VAL A 1 188 ? 7.206 9.062 -50.977 1.00 93.69 188 VAL A C 1
ATOM 1537 O O . VAL A 1 188 ? 7.073 8.198 -51.834 1.00 93.69 188 VAL A O 1
ATOM 1540 N N . SER A 1 189 ? 7.191 10.356 -51.307 1.00 94.88 189 SER A N 1
ATOM 1541 C CA . SER A 1 189 ? 7.141 10.776 -52.711 1.00 94.88 189 SER A CA 1
ATOM 1542 C C . SER A 1 189 ? 8.499 10.581 -53.401 1.00 94.88 189 SER A C 1
ATOM 1544 O O . SER A 1 189 ? 9.548 10.778 -52.784 1.00 94.88 189 SER A O 1
ATOM 1546 N N . ARG A 1 190 ? 8.508 10.301 -54.713 1.00 95.12 190 ARG A N 1
ATOM 1547 C CA . ARG A 1 190 ? 9.745 10.283 -55.523 1.00 95.12 190 ARG A CA 1
ATOM 1548 C C . ARG A 1 190 ? 10.551 11.575 -55.384 1.00 95.12 190 ARG A C 1
ATOM 1550 O O . ARG A 1 190 ? 11.778 11.534 -55.362 1.00 95.12 190 ARG A O 1
ATOM 1557 N N . ASN A 1 191 ? 9.864 12.713 -55.266 1.00 91.94 191 ASN A N 1
ATOM 1558 C CA . ASN A 1 191 ? 10.504 14.012 -55.072 1.00 91.94 191 ASN A CA 1
ATOM 1559 C C . ASN A 1 191 ? 11.245 14.085 -53.727 1.00 91.94 191 ASN A C 1
ATOM 1561 O O . ASN A 1 191 ? 12.318 14.667 -53.641 1.00 91.94 191 ASN A O 1
ATOM 1565 N N . THR A 1 192 ? 10.719 13.442 -52.683 1.00 91.94 192 THR A N 1
ATOM 1566 C CA . THR A 1 192 ? 11.384 13.340 -51.379 1.00 91.94 192 THR A CA 1
ATOM 1567 C C . THR A 1 192 ? 12.716 12.595 -51.500 1.00 91.94 192 THR A C 1
ATOM 1569 O O . THR A 1 192 ? 13.736 13.108 -51.049 1.00 91.94 192 THR A O 1
ATOM 1572 N N . VAL A 1 193 ? 12.734 11.443 -52.183 1.00 91.75 193 VAL A N 1
ATOM 1573 C CA . VAL A 1 193 ? 13.969 10.675 -52.439 1.00 91.75 193 VAL A CA 1
ATOM 1574 C C . VAL A 1 193 ? 14.947 11.457 -53.319 1.00 91.75 193 VAL A C 1
ATOM 1576 O O . VAL A 1 193 ? 16.144 11.459 -53.045 1.00 91.75 193 VAL A O 1
ATOM 1579 N N . TYR A 1 194 ? 14.457 12.171 -54.339 1.00 91.31 194 TYR A N 1
ATOM 1580 C CA . TYR A 1 194 ? 15.290 13.054 -55.162 1.00 91.31 194 TYR A CA 1
ATOM 1581 C C . TYR A 1 194 ? 15.996 14.120 -54.314 1.00 91.31 194 TYR A C 1
ATOM 1583 O O . TYR A 1 194 ? 17.211 14.267 -54.410 1.00 91.31 194 TYR A O 1
ATOM 1591 N N . ARG A 1 195 ? 15.257 14.823 -53.448 1.00 87.81 195 ARG A N 1
ATOM 1592 C CA . ARG A 1 195 ? 15.817 15.876 -52.587 1.00 87.81 195 ARG A CA 1
ATOM 1593 C C . ARG A 1 195 ? 16.820 15.321 -51.574 1.00 87.81 195 ARG A C 1
ATOM 1595 O O . ARG A 1 195 ? 17.823 15.981 -51.316 1.00 87.81 195 ARG A O 1
ATOM 1602 N N . TRP A 1 196 ? 16.606 14.095 -51.088 1.00 91.88 196 TRP A N 1
ATOM 1603 C CA . TRP A 1 196 ? 17.582 13.376 -50.263 1.00 91.88 196 TRP A CA 1
ATOM 1604 C C . TRP A 1 196 ? 18.873 13.048 -51.016 1.00 91.88 196 TRP A C 1
ATOM 1606 O O . TRP A 1 196 ? 19.957 13.279 -50.492 1.00 91.88 196 TRP A O 1
ATOM 1616 N N . GLU A 1 197 ? 18.779 12.539 -52.246 1.00 85.56 197 GLU A N 1
ATOM 1617 C CA . GLU A 1 197 ? 19.948 12.195 -53.075 1.00 85.56 197 GLU A CA 1
ATOM 1618 C C . GLU A 1 197 ? 20.684 13.415 -53.636 1.00 85.56 197 GLU A C 1
ATOM 1620 O O . GLU A 1 197 ? 21.859 13.314 -53.988 1.00 85.56 197 GLU A O 1
ATOM 1625 N N . TYR A 1 198 ? 19.997 14.551 -53.748 1.00 84.50 198 TYR A N 1
ATOM 1626 C CA . TYR A 1 198 ? 20.560 15.815 -54.219 1.00 84.50 198 TYR A CA 1
ATOM 1627 C C . TYR A 1 198 ? 21.125 16.680 -53.075 1.00 84.50 198 TYR A C 1
ATOM 1629 O O . TYR A 1 198 ? 21.824 17.654 -53.331 1.00 84.50 198 TYR A O 1
ATOM 1637 N N . GLY A 1 199 ? 20.855 16.320 -51.814 1.00 77.56 199 GLY A N 1
ATOM 1638 C CA . GLY A 1 199 ? 21.328 17.053 -50.633 1.00 77.56 199 GLY A CA 1
ATOM 1639 C C . GLY A 1 199 ? 20.517 18.308 -50.288 1.00 77.56 199 GLY A C 1
ATOM 1640 O O . GLY A 1 199 ? 20.951 19.108 -49.469 1.00 77.56 199 GLY A O 1
ATOM 1641 N N . GLU A 1 200 ? 19.333 18.486 -50.879 1.00 75.50 200 GLU A N 1
ATOM 1642 C CA . GLU A 1 200 ? 18.396 19.569 -50.530 1.00 75.50 200 GLU A CA 1
ATOM 1643 C C . GLU A 1 200 ? 17.655 19.321 -49.211 1.00 75.50 200 GLU A C 1
ATOM 1645 O O . GLU A 1 200 ? 17.114 20.243 -48.598 1.00 75.50 200 GLU A O 1
ATOM 1650 N N . SER A 1 201 ? 17.560 18.059 -48.806 1.00 80.69 201 SER A N 1
ATOM 1651 C CA . SER A 1 201 ? 17.010 17.632 -47.527 1.00 80.69 201 SER A CA 1
ATOM 1652 C C . SER A 1 201 ? 17.674 16.325 -47.103 1.00 80.69 201 SER A C 1
ATOM 1654 O O . SER A 1 201 ? 18.335 15.667 -47.902 1.00 80.69 201 SER A O 1
ATOM 1656 N N . HIS A 1 202 ? 17.489 15.920 -45.848 1.00 79.12 202 HIS A N 1
ATOM 1657 C CA . HIS A 1 202 ? 18.028 14.660 -45.335 1.00 79.12 202 HIS A CA 1
ATOM 1658 C C . HIS A 1 202 ? 16.903 13.781 -44.777 1.00 79.12 202 HIS A C 1
ATOM 1660 O O . HIS A 1 202 ? 15.946 14.316 -44.203 1.00 79.12 202 HIS A O 1
ATOM 1666 N N . PRO A 1 203 ? 16.970 12.447 -44.952 1.00 84.12 203 PRO A N 1
ATOM 1667 C CA . PRO A 1 203 ? 16.046 11.546 -44.280 1.00 84.12 203 PRO A CA 1
ATOM 1668 C C . PRO A 1 203 ? 16.281 11.634 -42.768 1.00 84.12 203 PRO A C 1
ATOM 1670 O O . PRO A 1 203 ? 17.419 11.734 -42.321 1.00 84.12 203 PRO A O 1
ATOM 1673 N N . ASN A 1 204 ? 15.210 11.629 -41.975 1.00 83.25 204 ASN A N 1
ATOM 1674 C CA . ASN A 1 204 ? 15.344 11.500 -40.524 1.00 83.25 204 ASN A CA 1
ATOM 1675 C C . ASN A 1 204 ? 15.698 10.046 -40.152 1.00 83.25 204 ASN A C 1
ATOM 1677 O O . ASN A 1 204 ? 15.651 9.158 -41.006 1.00 83.25 204 ASN A O 1
ATOM 1681 N N . MET A 1 205 ? 15.996 9.788 -38.876 1.00 76.69 205 MET A N 1
ATOM 1682 C CA . MET A 1 205 ? 16.393 8.453 -38.407 1.00 76.69 205 MET A CA 1
ATOM 1683 C C . MET A 1 205 ? 15.395 7.350 -38.783 1.00 76.69 205 MET A C 1
ATOM 1685 O O . MET A 1 205 ? 15.808 6.283 -39.232 1.00 76.69 205 MET A O 1
ATOM 1689 N N . ASP A 1 206 ? 14.089 7.604 -38.670 1.00 79.56 206 ASP A N 1
ATOM 1690 C CA . ASP A 1 206 ? 13.065 6.615 -39.025 1.00 79.56 206 ASP A CA 1
ATOM 1691 C C . ASP A 1 206 ? 13.129 6.244 -40.517 1.00 79.56 206 ASP A C 1
ATOM 1693 O O . ASP A 1 206 ? 13.050 5.067 -40.875 1.00 79.56 206 ASP A O 1
ATOM 1697 N N . TYR A 1 207 ? 13.315 7.230 -41.400 1.00 88.62 207 TYR A N 1
ATOM 1698 C CA . TYR A 1 207 ? 13.472 6.983 -42.833 1.00 88.62 207 TYR A CA 1
ATOM 1699 C C . TYR A 1 207 ? 14.838 6.389 -43.184 1.00 88.62 207 TYR A C 1
ATOM 1701 O O . TYR A 1 207 ? 14.898 5.542 -44.067 1.00 88.62 207 TYR A O 1
ATOM 1709 N N . MET A 1 208 ? 15.915 6.747 -42.482 1.00 84.75 208 MET A N 1
ATOM 1710 C CA . MET A 1 208 ? 17.227 6.107 -42.649 1.00 84.75 208 MET A CA 1
ATOM 1711 C C . MET A 1 208 ? 17.153 4.610 -42.326 1.00 84.75 208 MET A C 1
ATOM 1713 O O . MET A 1 208 ? 17.644 3.797 -43.104 1.00 84.75 208 MET A O 1
ATOM 1717 N N . VAL A 1 209 ? 16.457 4.223 -41.250 1.00 81.19 209 VAL A N 1
ATOM 1718 C CA . VAL A 1 209 ? 16.224 2.807 -40.916 1.00 81.19 209 VAL A CA 1
ATOM 1719 C C . VAL A 1 209 ? 15.416 2.102 -42.006 1.00 81.19 209 VAL A C 1
ATOM 1721 O O . VAL A 1 209 ? 15.820 1.035 -42.467 1.00 81.19 209 VAL A O 1
ATOM 1724 N N . LYS A 1 210 ? 14.312 2.705 -42.466 1.00 86.75 210 LYS A N 1
ATOM 1725 C CA . LYS A 1 210 ? 13.474 2.130 -43.535 1.00 86.75 210 LYS A CA 1
ATOM 1726 C C . LYS A 1 210 ? 14.238 1.955 -44.844 1.00 86.75 210 LYS A C 1
ATOM 1728 O O . LYS A 1 210 ? 14.132 0.916 -45.483 1.00 86.75 210 LYS A O 1
ATOM 1733 N N . VAL A 1 211 ? 15.024 2.952 -45.236 1.00 88.81 211 VAL A N 1
ATOM 1734 C CA . VAL A 1 211 ? 15.824 2.914 -46.464 1.00 88.81 211 VAL A CA 1
ATOM 1735 C C . VAL A 1 211 ? 16.929 1.862 -46.374 1.00 88.81 211 VAL A C 1
ATOM 1737 O O . VAL A 1 211 ? 17.144 1.124 -47.331 1.00 88.81 211 VAL A O 1
ATOM 1740 N N . ALA A 1 212 ? 17.609 1.762 -45.233 1.00 83.88 212 ALA A N 1
ATOM 1741 C CA . ALA A 1 212 ? 18.625 0.741 -44.998 1.00 83.88 212 ALA A CA 1
ATOM 1742 C C . ALA A 1 212 ? 18.042 -0.681 -45.072 1.00 83.88 212 ALA A C 1
ATOM 1744 O O . ALA A 1 212 ? 18.644 -1.563 -45.681 1.00 83.88 212 ALA A O 1
ATOM 1745 N N . GLN A 1 213 ? 16.842 -0.887 -44.520 1.00 84.31 213 GLN A N 1
ATOM 1746 C CA . GLN A 1 213 ? 16.105 -2.149 -44.631 1.00 84.31 213 GLN A CA 1
ATOM 1747 C C . GLN A 1 213 ? 15.692 -2.444 -46.079 1.00 84.31 213 GLN A C 1
ATOM 1749 O O . GLN A 1 213 ? 15.969 -3.534 -46.575 1.00 84.31 213 GLN A O 1
ATOM 1754 N N . ALA A 1 214 ? 15.101 -1.465 -46.770 1.00 86.94 214 ALA A N 1
ATOM 1755 C CA . ALA A 1 214 ? 14.658 -1.578 -48.162 1.00 86.94 214 ALA A CA 1
ATOM 1756 C C . ALA A 1 214 ? 15.803 -1.930 -49.126 1.00 86.94 214 ALA A C 1
ATOM 1758 O O . ALA A 1 214 ? 15.642 -2.729 -50.044 1.00 86.94 214 ALA A O 1
ATOM 1759 N N . LEU A 1 215 ? 16.978 -1.339 -48.907 1.00 83.88 215 LEU A N 1
ATOM 1760 C CA . LEU A 1 215 ? 18.163 -1.514 -49.749 1.00 83.88 215 LEU A CA 1
ATOM 1761 C C . LEU A 1 215 ? 19.151 -2.557 -49.195 1.00 83.88 215 LEU A C 1
ATOM 1763 O O . LEU A 1 215 ? 20.242 -2.714 -49.745 1.00 83.88 215 LEU A O 1
ATOM 1767 N N . ASN A 1 216 ? 18.774 -3.254 -48.119 1.00 82.06 216 ASN A N 1
ATOM 1768 C CA . ASN A 1 216 ? 19.529 -4.308 -47.444 1.00 82.06 216 ASN A CA 1
ATOM 1769 C C . ASN A 1 216 ? 20.992 -3.942 -47.120 1.00 82.06 216 ASN A C 1
ATOM 1771 O O . ASN A 1 216 ? 21.936 -4.606 -47.558 1.00 82.06 216 ASN A O 1
ATOM 1775 N N . PHE A 1 217 ? 21.192 -2.877 -46.343 1.00 76.00 217 PHE A N 1
ATOM 1776 C CA . PHE A 1 217 ? 22.504 -2.521 -45.801 1.00 76.00 217 PHE A CA 1
ATOM 1777 C C . PHE A 1 217 ? 22.408 -2.034 -44.342 1.00 76.00 217 PHE A C 1
ATOM 1779 O O . PHE A 1 217 ? 21.326 -1.650 -43.898 1.00 76.00 217 PHE A O 1
ATOM 1786 N N . PRO A 1 218 ? 23.505 -2.060 -43.561 1.00 74.56 218 PRO A N 1
ATOM 1787 C CA . PRO A 1 218 ? 23.497 -1.578 -42.181 1.00 74.56 218 PRO A CA 1
ATOM 1788 C C . PRO A 1 218 ? 23.185 -0.080 -42.105 1.00 74.56 218 PRO A C 1
ATOM 1790 O O . PRO A 1 218 ? 23.798 0.716 -42.809 1.00 74.56 218 PRO A O 1
ATOM 1793 N N . VAL A 1 219 ? 22.282 0.330 -41.208 1.00 76.25 219 VAL A N 1
ATOM 1794 C CA . VAL A 1 219 ? 21.925 1.753 -41.013 1.00 76.25 219 VAL A CA 1
ATOM 1795 C C . VAL A 1 219 ? 23.168 2.613 -40.740 1.00 76.25 219 VAL A C 1
ATOM 1797 O O . VAL A 1 219 ? 23.236 3.746 -41.201 1.00 76.25 219 VAL A O 1
ATOM 1800 N N . SER A 1 220 ? 24.177 2.054 -40.066 1.00 67.50 220 SER A N 1
ATOM 1801 C CA . SER A 1 220 ? 25.466 2.697 -39.784 1.00 67.50 220 SER A CA 1
ATOM 1802 C C . SER A 1 220 ? 26.199 3.206 -41.028 1.00 67.50 220 SER A C 1
ATOM 1804 O O . SER A 1 220 ? 26.887 4.219 -40.946 1.00 67.50 220 SER A O 1
ATOM 1806 N N . ASP A 1 221 ? 26.010 2.585 -42.197 1.00 74.44 221 ASP A N 1
ATOM 1807 C CA . ASP A 1 221 ? 26.723 2.964 -43.424 1.00 74.44 221 ASP A CA 1
ATOM 1808 C C . ASP A 1 221 ? 26.398 4.391 -43.897 1.00 74.44 221 ASP A C 1
ATOM 1810 O O . ASP A 1 221 ? 27.169 4.965 -44.666 1.00 74.44 221 ASP A O 1
ATOM 1814 N N . PHE A 1 222 ? 25.274 4.976 -43.465 1.00 73.25 222 PHE A N 1
ATOM 1815 C CA . PHE A 1 222 ? 24.916 6.365 -43.777 1.00 73.25 222 PHE A CA 1
ATOM 1816 C C . PHE A 1 222 ? 25.876 7.400 -43.168 1.00 73.25 222 PHE A C 1
ATOM 1818 O O . PHE A 1 222 ? 25.948 8.509 -43.692 1.00 73.25 222 PHE A O 1
ATOM 1825 N N . TRP A 1 223 ? 26.613 7.054 -42.108 1.00 67.69 223 TRP A N 1
ATOM 1826 C CA . TRP A 1 223 ? 27.488 7.975 -41.368 1.00 67.69 223 TRP A CA 1
ATOM 1827 C C . 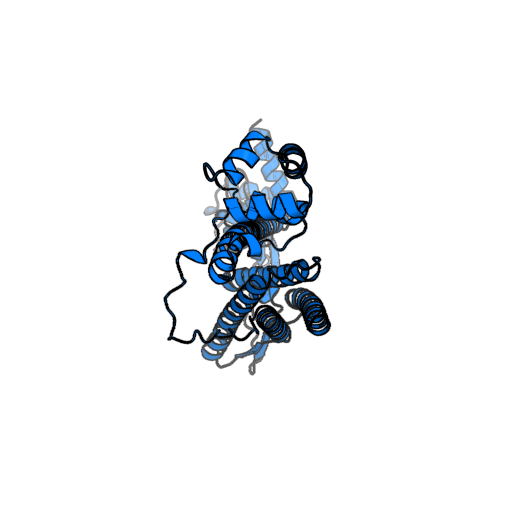TRP A 1 223 ? 28.989 7.710 -41.576 1.00 67.69 223 TRP A C 1
ATOM 1829 O O . TRP A 1 223 ? 29.818 8.457 -41.062 1.00 67.69 223 TRP A O 1
ATOM 1839 N N . GLY A 1 224 ? 29.358 6.699 -42.371 1.00 59.78 224 GLY A N 1
ATOM 1840 C CA . GLY A 1 224 ? 30.751 6.253 -42.492 1.00 59.78 224 GLY A CA 1
ATOM 1841 C C . GLY A 1 224 ? 31.265 5.585 -41.208 1.00 59.78 224 GLY A C 1
ATOM 1842 O O . GLY A 1 224 ? 30.484 5.311 -40.303 1.00 59.78 224 GLY A O 1
ATOM 1843 N N . ASP A 1 225 ? 32.576 5.328 -41.125 1.00 53.75 225 ASP A N 1
ATOM 1844 C CA . ASP A 1 225 ? 33.236 4.619 -40.004 1.00 53.75 225 ASP A CA 1
ATOM 1845 C C . ASP A 1 225 ? 33.145 5.346 -38.636 1.00 53.75 225 ASP A C 1
ATOM 1847 O O . ASP A 1 225 ? 33.766 4.922 -37.662 1.00 53.75 225 ASP A O 1
ATOM 1851 N N . ASP A 1 226 ? 32.385 6.441 -38.525 1.00 55.75 226 ASP A N 1
ATOM 1852 C CA . ASP A 1 226 ? 32.191 7.172 -37.273 1.00 55.75 226 ASP A CA 1
ATOM 1853 C C . ASP A 1 226 ? 30.998 6.602 -36.482 1.00 55.75 226 ASP A C 1
ATOM 1855 O O . ASP A 1 226 ? 29.920 7.194 -36.355 1.00 55.75 226 ASP A O 1
ATOM 1859 N N . GLU A 1 227 ? 31.203 5.395 -35.943 1.00 53.25 227 GLU A N 1
ATOM 1860 C CA . GLU A 1 227 ? 30.233 4.639 -35.134 1.00 53.25 227 GLU A CA 1
ATOM 1861 C C . GLU A 1 227 ? 29.672 5.444 -33.940 1.00 53.25 227 GLU A C 1
ATOM 1863 O O . GLU A 1 227 ? 28.584 5.157 -33.432 1.00 53.25 227 GLU A O 1
ATOM 1868 N N . ASN A 1 228 ? 30.386 6.478 -33.485 1.00 52.00 228 ASN A N 1
ATOM 1869 C CA . ASN A 1 228 ? 30.048 7.252 -32.292 1.00 52.00 228 ASN A CA 1
ATOM 1870 C C . ASN A 1 228 ? 28.823 8.161 -32.472 1.00 52.00 228 ASN A C 1
ATOM 1872 O O . ASN A 1 228 ? 28.030 8.300 -31.536 1.00 52.00 228 ASN A O 1
ATOM 1876 N N . GLU A 1 229 ? 28.638 8.757 -33.653 1.00 54.09 229 GLU A N 1
ATOM 1877 C CA . GLU A 1 229 ? 27.491 9.636 -33.929 1.00 54.09 229 GLU A CA 1
ATOM 1878 C C . GLU A 1 229 ? 26.209 8.818 -34.155 1.00 54.09 229 GLU A C 1
ATOM 1880 O O . GLU A 1 229 ? 25.148 9.145 -33.615 1.00 54.09 229 GLU A O 1
ATOM 1885 N N . VAL A 1 230 ? 26.331 7.674 -34.843 1.00 51.84 230 VAL A N 1
ATOM 1886 C CA . VAL A 1 230 ? 25.248 6.691 -35.038 1.00 51.84 230 VAL A CA 1
ATOM 1887 C C . VAL A 1 230 ? 24.727 6.190 -33.693 1.00 51.84 230 VAL A C 1
ATOM 1889 O O . VAL A 1 230 ? 23.523 6.220 -33.425 1.00 51.84 230 VAL A O 1
ATOM 1892 N N . ASN A 1 231 ? 25.638 5.776 -32.810 1.00 51.44 231 ASN A N 1
ATOM 1893 C CA . ASN A 1 231 ? 25.286 5.274 -31.487 1.00 51.44 231 ASN A CA 1
ATOM 1894 C C . ASN A 1 231 ? 24.627 6.350 -30.616 1.00 51.44 231 ASN A C 1
ATOM 1896 O O . ASN A 1 231 ? 23.718 6.033 -29.849 1.00 51.44 231 ASN A O 1
ATOM 1900 N N . ARG A 1 232 ? 25.031 7.621 -30.744 1.00 57.56 232 ARG A N 1
ATOM 1901 C CA . ARG A 1 232 ? 24.451 8.730 -29.973 1.00 57.56 232 ARG A CA 1
ATOM 1902 C C . ARG A 1 232 ? 23.011 9.029 -30.396 1.00 57.56 232 ARG A C 1
ATOM 1904 O O . ARG A 1 232 ? 22.133 9.076 -29.537 1.00 57.56 232 ARG A O 1
ATOM 1911 N N . GLN A 1 233 ? 22.744 9.142 -31.698 1.00 55.31 233 GLN A N 1
ATOM 1912 C CA . GLN A 1 233 ? 21.397 9.440 -32.201 1.00 55.31 233 GLN A CA 1
ATOM 1913 C C . GLN A 1 233 ? 20.418 8.275 -31.984 1.00 55.31 233 GLN A C 1
ATOM 1915 O O . GLN A 1 233 ? 19.270 8.495 -31.592 1.00 55.31 233 GLN A O 1
ATOM 1920 N N . ILE A 1 234 ? 20.871 7.025 -32.158 1.00 57.34 234 ILE A N 1
ATOM 1921 C CA . ILE A 1 234 ? 20.070 5.839 -31.814 1.00 57.34 234 ILE A CA 1
ATOM 1922 C C . ILE A 1 234 ? 19.794 5.807 -30.305 1.00 57.34 234 ILE A C 1
ATOM 1924 O O . ILE A 1 234 ? 18.654 5.572 -29.894 1.00 57.34 234 ILE A O 1
ATOM 1928 N N . ALA A 1 235 ? 20.802 6.086 -29.471 1.00 54.47 235 ALA A N 1
ATOM 1929 C CA . ALA A 1 235 ? 20.637 6.099 -28.022 1.00 54.47 235 ALA A CA 1
ATOM 1930 C C . ALA A 1 235 ? 19.628 7.155 -27.557 1.00 54.47 235 ALA A C 1
ATOM 1932 O O . ALA A 1 235 ? 18.846 6.861 -26.658 1.00 54.47 235 ALA A O 1
ATOM 1933 N N . ASP A 1 236 ? 19.595 8.346 -28.152 1.00 56.72 236 ASP A N 1
ATOM 1934 C CA . ASP A 1 236 ? 18.673 9.406 -27.728 1.00 56.72 236 ASP A CA 1
ATOM 1935 C C . ASP A 1 236 ? 17.210 9.101 -28.097 1.00 56.72 236 ASP A C 1
ATOM 1937 O O . ASP A 1 236 ? 16.310 9.302 -27.275 1.00 56.72 236 ASP A O 1
ATOM 1941 N N . VAL A 1 237 ? 16.956 8.506 -29.271 1.00 57.72 237 VAL A N 1
ATOM 1942 C CA . VAL A 1 237 ? 15.607 8.049 -29.667 1.00 57.72 237 VAL A CA 1
ATOM 1943 C C . VAL A 1 237 ? 15.125 6.893 -28.782 1.00 57.72 237 VAL A C 1
ATOM 1945 O O . VAL A 1 237 ? 13.967 6.875 -28.349 1.00 57.72 237 VAL A O 1
ATOM 1948 N N . VAL A 1 238 ? 16.007 5.934 -28.478 1.00 56.53 238 VAL A N 1
ATOM 1949 C CA . VAL A 1 238 ? 15.693 4.804 -27.590 1.00 56.53 238 VAL A CA 1
ATOM 1950 C C . VAL A 1 238 ? 15.446 5.295 -26.162 1.00 56.53 238 VAL A C 1
ATOM 1952 O O . VAL A 1 238 ? 14.404 4.971 -25.589 1.00 56.53 238 VAL A O 1
ATOM 1955 N N . LYS A 1 239 ? 16.322 6.152 -25.618 1.00 54.12 239 LYS A N 1
ATOM 1956 C CA . LYS A 1 239 ? 16.157 6.760 -24.286 1.00 54.12 239 LYS A CA 1
ATOM 1957 C C . LYS A 1 239 ? 14.832 7.505 -24.164 1.00 54.12 239 LYS A C 1
ATOM 1959 O O . LYS A 1 239 ? 14.152 7.341 -23.158 1.00 54.12 239 LYS A O 1
ATOM 1964 N N . GLY A 1 240 ? 14.420 8.270 -25.179 1.00 56.91 240 GLY A N 1
ATOM 1965 C CA . GLY A 1 240 ? 13.132 8.974 -25.165 1.00 56.91 240 GLY A CA 1
ATOM 1966 C C . GLY A 1 240 ? 11.929 8.031 -25.025 1.00 56.91 240 GLY A C 1
ATOM 1967 O O . GLY A 1 240 ? 11.046 8.263 -24.195 1.00 56.91 240 GLY A O 1
ATOM 1968 N N . ARG A 1 241 ? 11.911 6.922 -25.779 1.00 57.56 241 ARG A N 1
ATOM 1969 C CA . ARG A 1 241 ? 10.846 5.903 -25.691 1.00 57.56 241 ARG A CA 1
ATOM 1970 C C . ARG A 1 241 ? 10.870 5.146 -24.363 1.00 57.56 241 ARG A C 1
ATOM 1972 O O . ARG A 1 241 ? 9.814 4.821 -23.818 1.00 57.56 241 ARG A O 1
ATOM 1979 N N . GLU A 1 242 ? 12.056 4.875 -23.827 1.00 59.81 242 GLU A N 1
ATOM 1980 C CA . GLU A 1 242 ? 12.205 4.216 -22.531 1.00 59.81 242 GLU A CA 1
ATOM 1981 C C . GLU A 1 242 ? 11.776 5.104 -21.364 1.00 59.81 242 GLU A C 1
ATOM 1983 O O . GLU A 1 242 ? 11.060 4.616 -20.492 1.00 59.81 242 GLU A O 1
ATOM 1988 N N . LEU A 1 243 ? 12.127 6.393 -21.373 1.00 55.97 243 LEU A N 1
ATOM 1989 C CA . LEU A 1 243 ? 11.720 7.364 -20.352 1.00 55.97 243 LEU A CA 1
ATOM 1990 C C . LEU A 1 243 ? 10.196 7.494 -20.282 1.00 55.97 243 LEU A C 1
ATOM 1992 O O . LEU A 1 243 ? 9.627 7.441 -19.194 1.00 55.97 243 LEU A O 1
ATOM 1996 N N . TYR A 1 244 ? 9.516 7.578 -21.432 1.00 65.94 244 TYR A N 1
ATOM 1997 C CA . TYR A 1 244 ? 8.052 7.668 -21.474 1.00 65.94 244 TYR A CA 1
ATOM 1998 C C . TYR A 1 244 ? 7.384 6.405 -20.913 1.00 65.94 244 TYR A C 1
ATOM 2000 O O . TYR A 1 244 ? 6.411 6.469 -20.163 1.00 65.94 244 TYR A O 1
ATOM 2008 N N . ARG A 1 245 ? 7.944 5.232 -21.229 1.00 67.81 245 ARG A N 1
ATOM 2009 C CA . ARG A 1 245 ? 7.464 3.941 -20.726 1.00 67.81 245 ARG A CA 1
ATOM 2010 C C . ARG A 1 245 ? 7.731 3.765 -19.226 1.00 67.81 245 ARG A C 1
ATOM 2012 O O . ARG A 1 245 ? 6.871 3.245 -18.520 1.00 67.81 245 ARG A O 1
ATOM 2019 N N . GLN A 1 246 ? 8.890 4.198 -18.733 1.00 64.75 246 GLN A N 1
ATOM 2020 C CA . GLN A 1 246 ? 9.226 4.183 -17.305 1.00 64.75 246 GLN A CA 1
ATOM 2021 C C . GLN A 1 246 ? 8.321 5.136 -16.515 1.00 64.75 246 GLN A C 1
ATOM 2023 O O . GLN A 1 246 ? 7.772 4.732 -15.492 1.00 64.75 246 GLN A O 1
ATOM 2028 N N . ALA A 1 247 ? 8.084 6.347 -17.028 1.00 61.38 247 ALA A N 1
ATOM 2029 C CA . ALA A 1 247 ? 7.137 7.293 -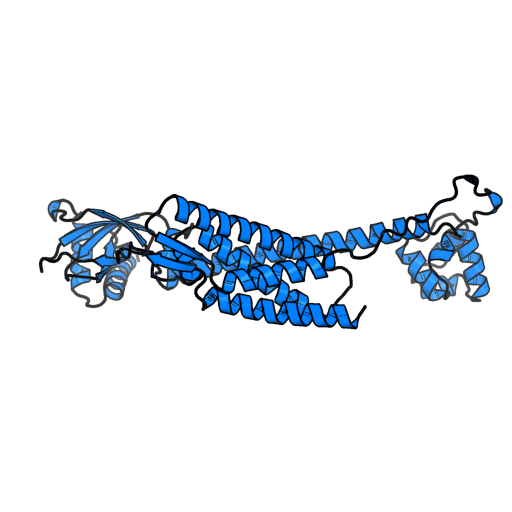16.445 1.00 61.38 247 ALA A CA 1
ATOM 2030 C C . ALA A 1 247 ? 5.711 6.721 -16.411 1.00 61.38 247 ALA A C 1
ATOM 2032 O O . ALA A 1 247 ? 5.031 6.835 -15.396 1.00 61.38 247 ALA A O 1
ATOM 2033 N N . ALA A 1 248 ? 5.275 6.034 -17.471 1.00 61.97 248 ALA A N 1
ATOM 2034 C CA . ALA A 1 248 ? 3.967 5.384 -17.500 1.00 61.97 248 ALA A CA 1
ATOM 2035 C C . ALA A 1 248 ? 3.834 4.270 -16.446 1.00 61.97 248 ALA A C 1
ATOM 2037 O O . ALA A 1 248 ? 2.809 4.201 -15.773 1.00 61.97 248 ALA A O 1
ATOM 2038 N N . TYR A 1 249 ? 4.854 3.423 -16.251 1.00 64.38 249 TYR A N 1
ATOM 2039 C CA . TYR A 1 249 ? 4.820 2.410 -15.184 1.00 64.38 249 TYR A CA 1
ATOM 2040 C C . TYR A 1 249 ? 4.866 3.018 -13.786 1.00 64.38 249 TYR A C 1
ATOM 2042 O O . TYR A 1 249 ? 4.200 2.507 -12.893 1.00 64.38 249 TYR A O 1
ATOM 2050 N N . PHE A 1 250 ? 5.617 4.102 -13.602 1.00 65.06 250 PHE A N 1
ATOM 2051 C CA . PHE A 1 250 ? 5.655 4.836 -12.341 1.00 65.06 250 PHE A CA 1
ATOM 2052 C C . PHE A 1 250 ? 4.299 5.485 -12.017 1.00 65.06 250 PHE A C 1
ATOM 2054 O O . PHE A 1 250 ? 3.799 5.376 -10.902 1.00 65.06 250 PHE A O 1
ATOM 2061 N N . LEU A 1 251 ? 3.644 6.100 -13.005 1.00 59.44 251 LEU A N 1
ATOM 2062 C CA . LEU A 1 251 ? 2.289 6.632 -12.839 1.00 59.44 251 LEU A CA 1
ATOM 2063 C C . LEU A 1 251 ? 1.270 5.517 -12.578 1.00 59.44 251 LEU A C 1
ATOM 2065 O O . LEU A 1 251 ? 0.400 5.665 -11.722 1.00 59.44 251 LEU A O 1
ATOM 2069 N N . LEU A 1 252 ? 1.397 4.383 -13.271 1.00 63.72 252 LEU A N 1
ATOM 2070 C CA . LEU A 1 252 ? 0.548 3.216 -13.048 1.00 63.72 252 LEU A CA 1
ATOM 2071 C C . LEU A 1 252 ? 0.735 2.638 -11.639 1.00 63.72 252 LEU A C 1
ATOM 2073 O O . LEU A 1 252 ? -0.253 2.271 -11.010 1.00 63.72 252 LEU A O 1
ATOM 2077 N N . SER A 1 253 ? 1.963 2.571 -11.116 1.00 65.50 253 SER A N 1
ATOM 2078 C CA . SER A 1 253 ? 2.199 2.078 -9.757 1.00 65.50 253 SER A CA 1
ATOM 2079 C C . SER A 1 253 ? 1.617 3.021 -8.704 1.00 65.50 253 SER A C 1
ATOM 2081 O O . SER A 1 253 ? 0.973 2.540 -7.776 1.00 65.50 253 SER A O 1
ATOM 2083 N N . ILE A 1 254 ? 1.740 4.343 -8.881 1.00 64.94 254 ILE A N 1
ATOM 2084 C CA . ILE A 1 254 ? 1.057 5.331 -8.027 1.00 64.94 254 ILE A CA 1
ATOM 2085 C C . ILE A 1 254 ? -0.458 5.117 -8.068 1.00 64.94 254 ILE A C 1
ATOM 2087 O O . ILE A 1 254 ? -1.101 5.064 -7.021 1.00 64.94 254 ILE A O 1
ATOM 2091 N N . PHE A 1 255 ? -1.031 4.950 -9.261 1.00 69.56 255 PHE A N 1
ATOM 2092 C CA . PHE A 1 255 ? -2.465 4.725 -9.421 1.00 69.56 255 PHE A CA 1
ATOM 2093 C C . PHE A 1 255 ? -2.937 3.447 -8.714 1.00 69.56 255 PHE A C 1
ATOM 2095 O O . PHE A 1 255 ? -3.948 3.473 -8.018 1.00 69.56 255 PHE A O 1
ATOM 2102 N N . ILE A 1 256 ? -2.191 2.345 -8.836 1.00 67.38 256 ILE A N 1
ATOM 2103 C CA . ILE A 1 256 ? -2.506 1.079 -8.157 1.00 67.38 256 ILE A CA 1
ATOM 2104 C C . ILE A 1 256 ? -2.450 1.243 -6.634 1.00 67.38 256 ILE A C 1
ATOM 2106 O O . ILE A 1 256 ? -3.337 0.746 -5.944 1.00 67.38 256 ILE A O 1
ATOM 2110 N N . VAL A 1 257 ? -1.452 1.958 -6.105 1.00 66.12 257 VAL A N 1
ATOM 2111 C CA . VAL A 1 257 ? -1.339 2.227 -4.662 1.00 66.12 257 VAL A CA 1
ATOM 2112 C C . VAL A 1 257 ? -2.521 3.066 -4.173 1.00 66.12 257 VAL A C 1
ATOM 2114 O O . VAL A 1 257 ? -3.150 2.714 -3.178 1.00 66.12 257 VAL A O 1
ATOM 2117 N N . LEU A 1 258 ? -2.880 4.131 -4.897 1.00 68.31 258 LEU A N 1
ATOM 2118 C CA . LEU A 1 258 ? -4.049 4.955 -4.575 1.00 68.31 258 LEU A CA 1
ATOM 2119 C C . LEU A 1 258 ? -5.341 4.131 -4.597 1.00 68.31 258 LEU A C 1
ATOM 2121 O O . LEU A 1 258 ? -6.140 4.216 -3.666 1.00 68.31 258 LEU A O 1
ATOM 2125 N N . LEU A 1 259 ? -5.526 3.292 -5.620 1.00 71.56 259 LEU A N 1
ATOM 2126 C CA . LEU A 1 259 ? -6.678 2.401 -5.727 1.00 71.56 259 LEU A CA 1
ATOM 2127 C C . LEU A 1 259 ? -6.729 1.422 -4.546 1.00 71.56 259 LEU A C 1
ATOM 2129 O O . LEU A 1 259 ? -7.787 1.243 -3.949 1.00 71.56 259 LEU A O 1
ATOM 2133 N N . ALA A 1 260 ? -5.599 0.819 -4.170 1.00 67.12 260 ALA A N 1
ATOM 2134 C CA . ALA A 1 260 ? -5.516 -0.091 -3.031 1.00 67.12 260 ALA A CA 1
ATOM 2135 C C . ALA A 1 260 ? -5.911 0.609 -1.717 1.00 67.12 260 ALA A C 1
ATOM 2137 O O . ALA A 1 260 ? -6.743 0.079 -0.982 1.00 67.12 260 ALA A O 1
ATOM 2138 N N . ILE A 1 261 ? -5.408 1.825 -1.463 1.00 67.75 261 ILE A N 1
ATOM 2139 C CA . ILE A 1 261 ? -5.775 2.635 -0.285 1.00 67.75 261 ILE A CA 1
ATOM 2140 C C . ILE A 1 261 ? -7.284 2.928 -0.269 1.00 67.75 261 ILE A C 1
ATOM 2142 O O . ILE A 1 261 ? -7.944 2.752 0.757 1.00 67.75 261 ILE A O 1
ATOM 2146 N N . LEU A 1 262 ? -7.860 3.332 -1.405 1.00 70.44 262 LEU A N 1
ATOM 2147 C CA . LEU A 1 262 ? -9.302 3.579 -1.521 1.00 70.44 262 LEU A CA 1
ATOM 2148 C C . LEU A 1 262 ? -10.123 2.308 -1.282 1.00 70.44 262 LEU A C 1
ATOM 2150 O O . LEU A 1 262 ? -11.155 2.345 -0.618 1.00 70.44 262 LEU A O 1
ATOM 2154 N N . THR A 1 263 ? -9.647 1.169 -1.782 1.00 69.06 263 THR A N 1
ATOM 2155 C CA . THR A 1 263 ? -10.335 -0.114 -1.619 1.00 69.06 263 THR A CA 1
ATOM 2156 C C . THR A 1 263 ? -10.331 -0.529 -0.151 1.00 69.06 263 THR A C 1
ATOM 2158 O O . THR A 1 263 ? -11.383 -0.847 0.395 1.00 69.06 263 THR A O 1
ATOM 2161 N N . VAL A 1 264 ? -9.180 -0.454 0.525 1.00 69.62 264 VAL A N 1
ATOM 2162 C CA . VAL A 1 264 ? -9.072 -0.796 1.950 1.00 69.62 264 VAL A CA 1
ATOM 2163 C C . VAL A 1 264 ? -9.918 0.141 2.811 1.00 69.62 264 VAL A C 1
ATOM 2165 O O . VAL A 1 264 ? -10.642 -0.340 3.677 1.00 69.62 264 VAL A O 1
ATOM 2168 N N . THR A 1 265 ? -9.898 1.455 2.558 1.00 70.50 265 THR A N 1
ATOM 2169 C CA . THR A 1 265 ? -10.718 2.410 3.330 1.00 70.50 265 THR A CA 1
ATOM 2170 C C . THR A 1 265 ? -12.219 2.184 3.120 1.00 70.50 265 THR A C 1
ATOM 2172 O O . THR A 1 265 ? -12.984 2.228 4.085 1.00 70.50 265 THR A O 1
ATOM 2175 N N . PHE A 1 266 ? -12.648 1.862 1.896 1.00 72.56 266 PHE A N 1
ATOM 2176 C CA . PHE A 1 266 ? -14.037 1.515 1.589 1.00 72.56 266 PHE A CA 1
ATOM 2177 C C . PHE A 1 266 ? -14.479 0.200 2.249 1.00 72.56 266 PHE A C 1
ATOM 2179 O O . PHE A 1 266 ? -15.529 0.146 2.889 1.00 72.56 266 PHE A O 1
ATOM 2186 N N . PHE A 1 267 ? -13.676 -0.862 2.137 1.00 68.31 267 PHE A N 1
ATOM 2187 C CA . PHE A 1 267 ? -13.976 -2.150 2.769 1.00 68.31 267 PHE A CA 1
ATOM 2188 C C . PHE A 1 267 ? -13.940 -2.070 4.296 1.00 68.31 267 PHE A C 1
ATOM 2190 O O . PHE A 1 267 ? -14.817 -2.636 4.945 1.00 68.31 267 PHE A O 1
ATOM 2197 N N . GLY A 1 268 ? -12.982 -1.337 4.867 1.00 67.44 268 GLY A N 1
ATOM 2198 C CA . GLY A 1 268 ? -12.897 -1.107 6.306 1.00 67.44 268 GLY A CA 1
ATOM 2199 C C . GLY A 1 268 ? -14.164 -0.476 6.868 1.00 67.44 268 GLY A C 1
ATOM 2200 O O . GLY A 1 268 ? -14.679 -0.978 7.863 1.00 67.44 268 GLY A O 1
ATOM 2201 N N . LYS A 1 269 ? -14.714 0.521 6.158 1.00 71.50 269 LYS A N 1
ATOM 2202 C CA . LYS A 1 269 ? -16.005 1.137 6.489 1.00 71.50 269 LYS A CA 1
ATOM 2203 C C . LYS A 1 269 ? -17.167 0.139 6.435 1.00 71.50 269 LYS A C 1
ATOM 2205 O O . LYS A 1 269 ? -18.024 0.124 7.309 1.00 71.50 269 LYS A O 1
ATOM 2210 N N . ASN A 1 270 ? -17.213 -0.717 5.413 1.00 72.62 270 ASN A N 1
ATOM 2211 C CA . ASN A 1 270 ? -18.307 -1.687 5.265 1.00 72.62 270 ASN A CA 1
ATOM 2212 C C . ASN A 1 270 ? -18.277 -2.798 6.325 1.00 72.62 270 ASN A C 1
ATOM 2214 O O . ASN A 1 270 ? -19.328 -3.312 6.699 1.00 72.62 270 ASN A O 1
ATOM 2218 N N . ILE A 1 271 ? -17.087 -3.182 6.791 1.00 76.75 271 ILE A N 1
ATOM 2219 C CA . ILE A 1 271 ? -16.905 -4.224 7.813 1.00 76.75 271 ILE A CA 1
ATOM 2220 C C . ILE A 1 271 ? -16.959 -3.623 9.234 1.00 76.75 271 ILE A C 1
ATOM 2222 O O . ILE A 1 271 ? -16.985 -4.374 10.208 1.00 76.75 271 ILE A O 1
ATOM 2226 N N . GLN A 1 272 ? -17.031 -2.290 9.365 1.00 78.62 272 GLN A N 1
ATOM 2227 C CA . GLN A 1 272 ? -16.968 -1.568 10.643 1.00 78.62 272 GLN A CA 1
ATOM 2228 C C . GLN A 1 272 ? -15.712 -1.941 11.435 1.00 78.62 272 GLN A C 1
ATOM 2230 O O . GLN A 1 272 ? -15.778 -2.272 12.617 1.00 78.62 272 GLN A O 1
ATOM 2235 N N . SER A 1 273 ? -14.564 -1.986 10.752 1.00 77.62 273 SER A N 1
ATOM 2236 C CA . SER A 1 273 ? -13.292 -2.368 11.368 1.00 77.62 273 SER A CA 1
ATOM 2237 C C . SER A 1 273 ? -12.692 -1.175 12.116 1.00 77.62 273 SER A C 1
ATOM 2239 O O . SER A 1 273 ? -12.213 -0.247 11.453 1.00 77.62 273 SER A O 1
ATOM 2241 N N . PRO A 1 274 ? -12.621 -1.196 13.465 1.00 80.12 274 PRO A N 1
ATOM 2242 C CA . PRO A 1 274 ? -12.053 -0.087 14.235 1.00 80.12 274 PRO A CA 1
ATOM 2243 C C . PRO A 1 274 ? -10.620 0.246 13.796 1.00 80.12 274 PRO A C 1
ATOM 2245 O O . PRO A 1 274 ? -10.235 1.407 13.686 1.00 80.12 274 PRO A O 1
ATOM 2248 N N . ASN A 1 275 ? -9.839 -0.782 13.457 1.00 74.62 275 ASN A N 1
ATOM 2249 C CA . ASN A 1 275 ? -8.432 -0.634 13.089 1.00 74.62 275 ASN A CA 1
ATOM 2250 C C . ASN A 1 275 ? -8.254 0.126 11.765 1.00 74.62 275 ASN A C 1
ATOM 2252 O O . ASN A 1 275 ? -7.320 0.912 11.625 1.00 74.62 275 ASN A O 1
ATOM 2256 N N . ILE A 1 276 ? -9.155 -0.076 10.797 1.00 73.50 276 ILE A N 1
ATOM 2257 C CA . ILE A 1 276 ? -9.080 0.604 9.495 1.00 73.50 276 ILE A CA 1
ATOM 2258 C C . ILE A 1 276 ? -9.689 2.007 9.587 1.00 73.50 276 ILE A C 1
ATOM 2260 O O . ILE A 1 276 ? -9.175 2.954 8.988 1.00 73.50 276 ILE A O 1
ATOM 2264 N N . GLU A 1 277 ? -10.775 2.165 10.343 1.00 80.50 277 GLU A N 1
ATOM 2265 C CA . GLU A 1 277 ? -11.504 3.431 10.433 1.00 80.50 277 GLU A CA 1
ATOM 2266 C C . GLU A 1 277 ? -10.739 4.525 11.183 1.00 80.50 277 GLU A C 1
ATOM 2268 O O . GLU A 1 277 ? -10.793 5.684 10.763 1.00 80.50 277 GLU A O 1
ATOM 2273 N N . ARG A 1 278 ? -9.908 4.156 12.170 1.00 80.81 278 ARG A N 1
ATOM 2274 C CA . ARG A 1 278 ? -8.952 5.066 12.829 1.00 80.81 278 ARG A CA 1
ATOM 2275 C C . ARG A 1 278 ? -8.159 5.901 11.817 1.00 80.81 278 ARG A C 1
ATOM 2277 O O . ARG A 1 278 ? -8.030 7.119 11.949 1.00 80.81 278 ARG A O 1
ATOM 2284 N N . PHE A 1 279 ? -7.668 5.260 10.758 1.00 75.81 279 PHE A N 1
ATOM 2285 C CA . PHE A 1 279 ? -6.793 5.882 9.761 1.00 75.81 279 PHE A CA 1
ATOM 2286 C C . PHE A 1 279 ? -7.513 6.310 8.485 1.00 75.81 279 PHE A C 1
ATOM 2288 O O . PHE A 1 279 ? -6.894 6.889 7.595 1.00 75.81 279 PHE A O 1
ATOM 2295 N N . ASN A 1 280 ? -8.819 6.066 8.387 1.00 76.88 280 ASN A N 1
ATOM 2296 C CA . ASN A 1 280 ? -9.595 6.442 7.219 1.00 76.88 280 ASN A CA 1
ATOM 2297 C C . ASN A 1 280 ? -9.739 7.978 7.155 1.00 76.88 280 ASN A C 1
ATOM 2299 O O . ASN A 1 280 ? -10.354 8.562 8.048 1.00 76.88 280 ASN A O 1
ATOM 2303 N N . PRO A 1 281 ? -9.199 8.671 6.136 1.00 77.75 281 PRO A N 1
ATOM 2304 C CA . PRO A 1 281 ? -9.272 10.132 6.055 1.00 77.75 281 PRO A CA 1
ATOM 2305 C C . PRO A 1 281 ? -10.678 10.653 5.714 1.00 77.75 281 PRO A C 1
ATOM 2307 O O . PRO A 1 281 ? -10.920 11.853 5.798 1.00 77.75 281 PRO A O 1
ATOM 2310 N N . PHE A 1 282 ? -11.604 9.774 5.317 1.00 80.75 282 PHE A N 1
ATOM 2311 C CA . PHE A 1 282 ? -12.961 10.139 4.899 1.00 80.75 282 PHE A CA 1
ATOM 2312 C C . PHE A 1 282 ? -13.997 10.047 6.022 1.00 80.75 282 PHE A C 1
ATOM 2314 O O . PHE A 1 282 ? -15.150 10.423 5.815 1.00 80.75 282 PHE A O 1
ATOM 2321 N N . ILE A 1 283 ? -13.613 9.524 7.186 1.00 84.56 283 ILE A N 1
ATOM 2322 C CA . ILE A 1 283 ? -14.476 9.455 8.366 1.00 84.56 283 ILE A CA 1
ATOM 2323 C C . ILE A 1 283 ? -14.090 10.618 9.272 1.00 84.56 283 ILE A C 1
ATOM 2325 O O . ILE A 1 283 ? -12.905 10.863 9.492 1.00 84.56 283 ILE A O 1
ATOM 2329 N N . LYS A 1 284 ? -15.082 11.364 9.750 1.00 88.31 284 LYS A N 1
ATOM 2330 C CA . LYS A 1 284 ? -14.858 12.445 10.706 1.00 88.31 284 LYS A CA 1
ATOM 2331 C C . LYS A 1 284 ? -14.866 11.876 12.118 1.00 88.31 284 LYS A C 1
ATOM 2333 O O . LYS A 1 284 ? -15.509 10.864 12.375 1.00 88.31 284 LYS A O 1
ATOM 2338 N N . GLU A 1 285 ? -14.110 12.517 12.991 1.00 90.94 285 GLU A N 1
ATOM 2339 C CA . GLU A 1 285 ? -14.230 12.290 14.424 1.00 90.94 285 GLU A CA 1
ATOM 2340 C C . GLU A 1 285 ? -15.508 12.971 14.915 1.00 90.94 285 GLU A C 1
ATOM 2342 O O . GLU A 1 285 ? -15.775 14.127 14.570 1.00 90.94 285 GLU A O 1
ATOM 2347 N N . GLU A 1 286 ? -16.305 12.231 15.673 1.00 94.94 286 GLU A N 1
ATOM 2348 C CA . GLU A 1 286 ? -17.591 12.650 16.208 1.00 94.94 286 GLU A CA 1
ATOM 2349 C C . GLU A 1 286 ? -17.657 12.341 17.704 1.00 94.94 286 GLU A C 1
ATOM 2351 O O . GLU A 1 286 ? -16.874 11.562 18.260 1.00 94.94 286 GLU A O 1
ATOM 2356 N N . VAL A 1 287 ? -18.572 13.032 18.375 1.00 95.94 287 VAL A N 1
ATOM 2357 C CA . VAL A 1 287 ? -18.793 12.894 19.807 1.00 95.94 287 VAL A CA 1
ATOM 2358 C C . VAL A 1 287 ? -20.232 12.478 20.008 1.00 95.94 287 VAL A C 1
ATOM 2360 O O . VAL A 1 287 ? -21.138 13.263 19.732 1.00 95.94 287 VAL A O 1
ATOM 2363 N N . GLY A 1 288 ? -20.426 11.287 20.553 1.00 96.56 288 GLY A N 1
ATOM 2364 C CA . GLY A 1 288 ? -21.750 10.735 20.773 1.00 96.56 288 GLY A CA 1
ATOM 2365 C C . GLY A 1 288 ? -21.921 10.137 22.159 1.00 96.56 288 GLY A C 1
ATOM 2366 O O . GLY A 1 288 ? -21.012 10.136 22.997 1.00 96.56 288 GLY A O 1
ATOM 2367 N N . TYR A 1 289 ? -23.126 9.648 22.416 1.00 96.88 289 TYR A N 1
ATOM 2368 C CA . TYR A 1 289 ? -23.494 8.998 23.667 1.00 96.88 289 TYR A CA 1
ATOM 2369 C C . TYR A 1 289 ? -23.947 7.572 23.398 1.00 96.88 289 TYR A C 1
ATOM 2371 O O . TYR A 1 289 ? -24.599 7.304 22.392 1.00 96.88 289 TYR A O 1
ATOM 2379 N N . ALA A 1 290 ? -23.622 6.667 24.313 1.00 95.44 290 ALA A N 1
ATOM 2380 C CA . ALA A 1 290 ? -24.057 5.279 24.254 1.00 95.44 290 ALA A CA 1
ATOM 2381 C C . ALA A 1 290 ? -24.607 4.832 25.611 1.00 95.44 290 ALA A C 1
ATOM 2383 O O . ALA A 1 290 ? -24.237 5.368 26.662 1.00 95.44 290 ALA A O 1
ATOM 2384 N N . LEU A 1 291 ? -25.488 3.836 25.567 1.00 93.38 291 LEU A N 1
ATOM 2385 C CA . LEU A 1 291 ? -25.974 3.112 26.732 1.00 93.38 291 LEU A CA 1
ATOM 2386 C C . LEU A 1 291 ? -25.325 1.726 26.730 1.00 93.38 291 LEU A C 1
ATOM 2388 O O . LEU A 1 291 ? -25.328 1.022 25.718 1.00 93.38 291 LEU A O 1
ATOM 2392 N N . VAL A 1 292 ? -24.711 1.367 27.851 1.00 91.19 292 VAL A N 1
ATOM 2393 C CA . VAL A 1 292 ? -23.930 0.139 28.009 1.00 91.19 292 VAL A CA 1
ATOM 2394 C C . VAL A 1 292 ? -24.596 -0.692 29.092 1.00 91.19 292 VAL A C 1
ATOM 2396 O O . VAL A 1 292 ? -24.602 -0.279 30.248 1.00 91.19 292 VAL A O 1
ATOM 2399 N N . GLU A 1 293 ? -25.191 -1.823 28.718 1.00 86.38 293 GLU A N 1
ATOM 2400 C CA . GLU A 1 293 ? -26.068 -2.599 29.610 1.00 86.38 293 GLU A CA 1
ATOM 2401 C C . GLU A 1 293 ? -25.364 -3.834 30.181 1.00 86.38 293 GLU A C 1
ATOM 2403 O O . GLU A 1 293 ? -25.392 -4.066 31.390 1.00 86.38 293 GLU A O 1
ATOM 2408 N N . ASP A 1 294 ? -24.673 -4.588 29.321 1.00 85.88 294 ASP A N 1
ATOM 2409 C CA . ASP A 1 294 ? -24.044 -5.848 29.716 1.00 85.88 294 ASP A CA 1
ATOM 2410 C C . ASP A 1 294 ? -22.591 -5.713 30.211 1.00 85.88 294 ASP A C 1
ATOM 2412 O O . ASP A 1 294 ? -21.801 -4.933 29.670 1.00 85.88 294 ASP A O 1
ATOM 2416 N N . PRO A 1 295 ? -22.163 -6.516 31.200 1.00 85.81 295 PRO A N 1
ATOM 2417 C CA . PRO A 1 295 ? -20.759 -6.585 31.581 1.00 85.81 295 PRO A CA 1
ATOM 2418 C C . PRO A 1 295 ? -19.907 -7.227 30.475 1.00 85.81 295 PRO A C 1
ATOM 2420 O O . PRO A 1 295 ? -20.321 -8.166 29.795 1.00 85.81 295 PRO A O 1
ATOM 2423 N N . GLY A 1 296 ? -18.654 -6.782 30.351 1.00 86.31 296 GLY A N 1
ATOM 2424 C CA . GLY A 1 296 ? -17.701 -7.347 29.390 1.00 86.31 296 GLY A CA 1
ATOM 2425 C C . GLY A 1 296 ? -17.833 -6.779 27.974 1.00 86.31 296 GLY A C 1
ATOM 2426 O O . GLY A 1 296 ? -18.472 -5.755 27.750 1.00 86.31 296 GLY A O 1
ATOM 2427 N N . LYS A 1 297 ? -17.138 -7.396 27.012 1.00 88.50 297 LYS A N 1
ATOM 2428 C CA . LYS A 1 297 ? -17.004 -6.857 25.652 1.00 88.50 297 LYS A CA 1
ATOM 2429 C C . LYS A 1 297 ? -18.299 -7.030 24.861 1.00 88.50 297 LYS A C 1
ATOM 2431 O O . LYS A 1 297 ? -18.688 -8.158 24.569 1.00 88.50 297 LYS A O 1
ATOM 2436 N N . GLN A 1 298 ? -18.895 -5.921 24.440 1.00 88.19 298 GLN A N 1
ATOM 2437 C CA . GLN A 1 298 ? -20.140 -5.893 23.678 1.00 88.19 298 GLN A CA 1
ATOM 2438 C C . GLN A 1 298 ? -20.085 -4.871 22.541 1.00 88.19 298 GLN A C 1
ATOM 2440 O O . GLN A 1 298 ? -19.260 -3.954 22.533 1.00 88.19 298 GLN A O 1
ATOM 2445 N N . LYS A 1 299 ? -20.973 -5.042 21.561 1.00 91.19 299 LYS A N 1
ATOM 2446 C CA . LYS A 1 299 ? -21.259 -3.998 20.579 1.00 91.19 299 LYS A CA 1
ATOM 2447 C C . LYS A 1 299 ? -22.382 -3.128 21.120 1.00 91.19 299 LYS A C 1
ATOM 2449 O O . LYS A 1 299 ? -23.345 -3.661 21.651 1.00 91.19 299 LYS A O 1
ATOM 2454 N N . THR A 1 300 ? -22.272 -1.821 20.945 1.00 92.94 300 THR A N 1
ATOM 2455 C CA . THR A 1 300 ? -23.346 -0.880 21.271 1.00 92.94 300 THR A CA 1
ATOM 2456 C C . THR A 1 300 ? -23.425 0.204 20.203 1.00 92.94 300 THR A C 1
ATOM 2458 O O . THR A 1 300 ? -22.470 0.423 19.450 1.00 92.94 300 THR A O 1
ATOM 2461 N N . ALA A 1 301 ? -24.582 0.847 20.107 1.00 94.81 301 ALA A N 1
ATOM 2462 C CA . ALA A 1 301 ? -24.778 1.994 19.241 1.00 94.81 301 ALA A CA 1
ATOM 2463 C C . ALA A 1 301 ? -24.394 3.275 19.983 1.00 94.81 301 ALA A C 1
ATOM 2465 O O . ALA A 1 301 ? -24.807 3.497 21.123 1.00 94.81 301 ALA A O 1
ATOM 2466 N N . VAL A 1 302 ? -23.610 4.115 19.315 1.00 95.69 302 VAL A N 1
ATOM 2467 C CA . VAL A 1 302 ? -23.344 5.489 19.732 1.00 95.69 302 VAL A CA 1
ATOM 2468 C C . VAL A 1 302 ? -24.202 6.421 18.883 1.00 95.69 302 VAL A C 1
ATOM 2470 O O . VAL A 1 302 ? -24.326 6.204 17.678 1.00 95.69 302 VAL A O 1
ATOM 2473 N N . ILE A 1 303 ? -24.845 7.394 19.526 1.00 96.81 303 ILE A N 1
ATOM 2474 C CA . ILE A 1 303 ? -25.694 8.400 18.885 1.00 96.81 303 ILE A CA 1
ATOM 2475 C C . ILE A 1 303 ? -25.028 9.763 19.001 1.00 96.81 303 ILE A C 1
ATOM 2477 O O . ILE A 1 303 ? -24.743 10.239 20.104 1.00 96.81 303 ILE A O 1
ATOM 2481 N N . ASP A 1 304 ? -24.844 10.386 17.847 1.00 94.56 304 ASP A N 1
ATOM 2482 C CA . ASP A 1 304 ? -24.013 11.568 17.639 1.00 94.56 304 ASP A CA 1
ATOM 2483 C C . ASP A 1 304 ? -24.895 12.820 17.529 1.00 94.56 304 ASP A C 1
ATOM 2485 O O . ASP A 1 304 ? -24.487 13.923 17.899 1.00 94.56 304 ASP A O 1
ATOM 2489 N N . THR A 1 305 ? -26.140 12.652 17.062 1.00 93.25 305 THR A N 1
ATOM 2490 C CA . THR A 1 305 ? -27.088 13.748 16.822 1.00 93.25 305 THR A CA 1
ATOM 2491 C C . THR A 1 305 ? -28.486 13.465 17.373 1.00 93.25 305 THR A C 1
ATOM 2493 O O . THR A 1 305 ? -28.895 12.322 17.591 1.00 93.25 305 THR A O 1
ATOM 2496 N N . ASP A 1 306 ? -29.277 14.530 17.529 1.00 90.69 306 ASP A N 1
ATOM 2497 C CA . ASP A 1 306 ? -30.692 14.457 17.928 1.00 90.69 306 ASP A CA 1
ATOM 2498 C C . ASP A 1 306 ? -31.570 13.665 16.938 1.00 90.69 306 ASP A C 1
ATOM 2500 O O . ASP A 1 306 ? -32.669 13.227 17.287 1.00 90.69 306 ASP A O 1
ATOM 2504 N N . TYR A 1 307 ? -31.078 13.464 15.712 1.00 89.19 307 TYR A N 1
ATOM 2505 C CA . TYR A 1 307 ? -31.760 12.773 14.615 1.00 89.19 307 TYR A CA 1
ATOM 2506 C C . TYR A 1 307 ? -31.346 11.300 14.485 1.00 89.19 307 TYR A C 1
ATOM 2508 O O . TYR A 1 307 ? -31.725 10.626 13.527 1.00 89.19 307 TYR A O 1
ATOM 2516 N N . GLY A 1 308 ? -30.579 10.785 15.449 1.00 88.44 308 GLY A N 1
ATOM 2517 C CA . GLY A 1 308 ? -30.185 9.380 15.479 1.00 88.44 308 GLY A CA 1
ATOM 2518 C C . GLY A 1 308 ? -29.068 9.022 14.498 1.00 88.44 308 GLY A C 1
ATOM 2519 O O . GLY A 1 308 ? -28.872 7.835 14.218 1.00 88.44 308 GLY A O 1
ATOM 2520 N N . ASP A 1 309 ? -28.331 10.011 13.980 1.00 92.00 309 ASP A N 1
ATOM 2521 C CA . ASP A 1 309 ? -27.045 9.727 13.342 1.00 92.00 309 ASP A CA 1
ATOM 2522 C C . ASP A 1 309 ? -26.112 9.136 14.391 1.00 92.00 309 ASP A C 1
ATOM 2524 O O . ASP A 1 309 ? -26.157 9.506 15.566 1.00 92.00 309 ASP A O 1
ATOM 2528 N N . GLY A 1 310 ? -25.327 8.156 13.977 1.00 93.25 310 GLY A N 1
ATOM 2529 C CA . GLY A 1 310 ? -24.631 7.306 14.915 1.00 93.25 310 GLY A CA 1
ATOM 2530 C C . GLY A 1 310 ? -23.857 6.204 14.229 1.00 93.25 310 GLY A C 1
ATOM 2531 O O . GLY A 1 310 ? -24.023 5.933 13.033 1.00 93.25 310 GLY A O 1
ATOM 2532 N N . ASN A 1 311 ? -23.044 5.522 15.021 1.00 94.44 311 ASN A N 1
ATOM 2533 C CA . ASN A 1 311 ? -22.217 4.413 14.581 1.00 94.44 311 ASN A CA 1
ATOM 2534 C C . ASN A 1 311 ? -22.318 3.237 15.557 1.00 94.44 311 ASN A C 1
ATOM 2536 O O . ASN A 1 311 ? -22.905 3.325 16.633 1.00 94.44 311 ASN A O 1
ATOM 2540 N N . ILE A 1 312 ? -21.755 2.098 15.165 1.00 93.94 312 ILE A N 1
ATOM 2541 C CA . ILE A 1 312 ? -21.688 0.914 16.020 1.00 93.94 312 ILE A CA 1
ATOM 2542 C C . ILE A 1 312 ? -20.256 0.770 16.490 1.00 93.94 312 ILE A C 1
ATOM 2544 O O . ILE A 1 312 ? -19.343 0.622 15.680 1.00 93.94 312 ILE A O 1
ATOM 2548 N N . ILE A 1 313 ? -20.076 0.783 17.801 1.00 93.75 313 ILE A N 1
ATOM 2549 C CA . ILE A 1 313 ? -18.773 0.664 18.444 1.00 93.75 313 ILE A CA 1
ATOM 2550 C C . ILE A 1 313 ? -18.703 -0.633 19.241 1.00 93.75 313 ILE A C 1
ATOM 2552 O O . ILE A 1 313 ? -19.716 -1.246 19.581 1.00 93.75 313 ILE A O 1
ATOM 2556 N N . THR A 1 314 ? -17.483 -1.072 19.536 1.00 91.31 314 THR A N 1
ATOM 2557 C CA . THR A 1 314 ? -17.246 -2.191 20.453 1.00 91.31 314 THR A CA 1
ATOM 2558 C C . THR A 1 314 ? -16.588 -1.663 21.714 1.00 91.31 314 THR A C 1
ATOM 2560 O O . THR A 1 314 ? -15.525 -1.055 21.637 1.00 91.31 314 THR A O 1
ATOM 2563 N N . ILE A 1 315 ? -17.195 -1.929 22.865 1.00 90.50 315 ILE A N 1
ATOM 2564 C CA . ILE A 1 315 ? -16.778 -1.389 24.158 1.00 90.50 315 ILE A CA 1
ATOM 2565 C C . ILE A 1 315 ? -16.907 -2.451 25.249 1.00 90.50 315 ILE A C 1
ATOM 2567 O O . ILE A 1 315 ? -17.654 -3.418 25.104 1.00 90.50 315 ILE A O 1
ATOM 2571 N N . ASN A 1 316 ? -16.170 -2.292 26.345 1.00 88.19 316 ASN A N 1
ATOM 2572 C CA . ASN A 1 316 ? -16.365 -3.120 27.534 1.00 88.19 316 ASN A CA 1
ATOM 2573 C C . ASN A 1 316 ? -17.397 -2.467 28.454 1.00 88.19 316 ASN A C 1
ATOM 2575 O O . ASN A 1 316 ? -17.295 -1.272 28.726 1.00 88.19 316 ASN A O 1
ATOM 2579 N N . GLY A 1 317 ? -18.366 -3.227 28.950 1.00 82.81 317 GLY A N 1
ATOM 2580 C CA . GLY A 1 317 ? -19.268 -2.764 29.997 1.00 82.81 317 GLY A CA 1
ATOM 2581 C C . GLY A 1 317 ? -18.684 -2.870 31.395 1.00 82.81 317 GLY A C 1
ATOM 2582 O O . GLY A 1 317 ? -17.728 -3.615 31.635 1.00 82.81 317 GLY A O 1
ATOM 2583 N N . SER A 1 318 ? -19.271 -2.100 32.310 1.00 75.25 318 SER A N 1
ATOM 2584 C CA . SER A 1 318 ? -18.936 -2.126 33.731 1.00 75.25 318 SER A CA 1
ATOM 2585 C C . SER A 1 318 ? -19.106 -3.529 34.327 1.00 75.25 318 SER A C 1
ATOM 2587 O O . SER A 1 318 ? -19.975 -4.300 33.931 1.00 75.25 318 SER A O 1
ATOM 2589 N N . TYR A 1 319 ? -18.288 -3.857 35.329 1.00 65.94 319 TYR A N 1
ATOM 2590 C CA . TYR A 1 319 ? -18.436 -5.096 36.102 1.00 65.94 319 TYR A CA 1
ATOM 2591 C C . TYR A 1 319 ? -19.687 -5.096 36.994 1.00 65.94 319 TYR A C 1
ATOM 2593 O O . TYR A 1 319 ? -20.092 -6.151 37.481 1.00 65.94 319 TYR A O 1
ATOM 2601 N N . SER A 1 320 ? -20.299 -3.930 37.230 1.00 62.88 320 SER A N 1
ATOM 2602 C CA . SER A 1 320 ? -21.621 -3.856 37.848 1.00 62.88 320 SER A CA 1
ATOM 2603 C C . SER A 1 320 ? -22.684 -4.152 36.797 1.00 62.88 320 SER A C 1
ATOM 2605 O O . SER A 1 320 ? -22.668 -3.536 35.740 1.00 62.88 320 SER A O 1
ATOM 2607 N N . THR A 1 321 ? -23.656 -5.006 37.108 1.00 66.25 321 THR A N 1
ATOM 2608 C CA . THR A 1 321 ? -24.813 -5.339 36.251 1.00 66.25 321 THR A CA 1
ATOM 2609 C C . THR A 1 321 ? -25.810 -4.177 36.078 1.00 66.25 321 THR A C 1
ATOM 2611 O O . THR A 1 321 ? -27.015 -4.399 36.013 1.00 66.25 321 THR A O 1
ATOM 2614 N N . GLN A 1 322 ? -25.346 -2.930 36.141 1.00 77.69 322 GLN A N 1
ATOM 2615 C CA . GLN A 1 322 ? -26.163 -1.731 36.008 1.00 77.69 322 GLN A CA 1
ATOM 2616 C C . GLN A 1 322 ? -25.813 -1.040 34.699 1.00 77.69 322 GLN A C 1
ATOM 2618 O O . GLN A 1 322 ? -24.633 -0.805 34.435 1.00 77.69 322 GLN A O 1
ATOM 2623 N N . SER A 1 323 ? -26.845 -0.679 33.935 1.00 85.00 323 SER A N 1
ATOM 2624 C CA . SER A 1 323 ? -26.680 0.080 32.705 1.00 85.00 323 SER A CA 1
ATOM 2625 C C . SER A 1 323 ? -26.055 1.444 32.995 1.00 85.00 323 SER A C 1
ATOM 2627 O O . SER A 1 323 ? -26.472 2.147 33.921 1.00 85.00 323 SER A O 1
ATOM 2629 N N . GLU A 1 324 ? -25.073 1.838 32.191 1.00 89.94 324 GLU A N 1
ATOM 2630 C CA . GLU A 1 324 ? -24.391 3.123 32.320 1.00 89.94 324 GLU A CA 1
ATOM 2631 C C . GLU A 1 324 ? -24.461 3.939 31.029 1.00 89.94 324 GLU A C 1
ATOM 2633 O O . GLU A 1 324 ? -24.316 3.414 29.924 1.00 89.94 324 GLU A O 1
ATOM 2638 N N . TYR A 1 325 ? -24.660 5.250 31.181 1.00 93.06 325 TYR A N 1
ATOM 2639 C CA . TYR A 1 325 ? -24.480 6.194 30.086 1.00 93.06 325 TYR A CA 1
ATOM 2640 C C . TYR A 1 325 ? -23.014 6.590 29.991 1.00 93.06 325 TYR A C 1
ATOM 2642 O O . TYR A 1 325 ? -22.382 6.969 30.987 1.00 93.06 325 TYR A O 1
ATOM 2650 N N . ILE A 1 326 ? -22.508 6.571 28.767 1.00 94.31 326 ILE A N 1
ATOM 2651 C CA . ILE A 1 326 ? -21.151 6.986 28.441 1.00 94.31 326 ILE A CA 1
ATOM 2652 C C . ILE A 1 326 ? -21.176 8.033 27.331 1.00 94.31 326 ILE A C 1
ATOM 2654 O O . ILE A 1 326 ? -22.107 8.085 26.525 1.00 94.31 326 ILE A O 1
ATOM 2658 N N . LYS A 1 327 ? -20.137 8.862 27.288 1.00 96.06 327 LYS A N 1
ATOM 2659 C CA . LYS A 1 327 ? -19.854 9.775 26.179 1.00 96.06 327 LYS A CA 1
ATOM 2660 C C . LYS A 1 327 ? -18.587 9.294 25.506 1.00 96.06 327 LYS A C 1
ATOM 2662 O O . LYS A 1 327 ? -17.616 8.994 26.194 1.00 96.06 327 LYS A O 1
ATOM 2667 N N . VAL A 1 328 ? -18.601 9.232 24.187 1.00 95.56 328 VAL A N 1
ATOM 2668 C CA . VAL A 1 328 ? -17.541 8.612 23.402 1.00 95.56 328 VAL A CA 1
ATOM 2669 C C . VAL A 1 328 ? -17.077 9.592 22.338 1.00 95.56 328 VAL A C 1
ATOM 2671 O O . VAL A 1 328 ? -17.902 10.207 21.665 1.00 95.56 328 VAL A O 1
ATOM 2674 N N . VAL A 1 329 ? -15.763 9.735 22.199 1.00 95.44 329 VAL A N 1
ATOM 2675 C CA . VAL A 1 329 ? -15.129 10.333 21.022 1.00 95.44 329 VAL A CA 1
ATOM 2676 C C . VAL A 1 329 ? -14.759 9.181 20.101 1.00 95.44 329 VAL A C 1
ATOM 2678 O O . VAL A 1 329 ? -14.035 8.268 20.507 1.00 95.44 329 VAL A O 1
ATOM 2681 N N . HIS A 1 330 ? -15.301 9.163 18.890 1.00 94.25 330 HIS A N 1
ATOM 2682 C CA . HIS A 1 330 ? -15.131 8.039 17.978 1.00 94.25 330 HIS A CA 1
ATOM 2683 C C . HIS A 1 330 ? -15.007 8.496 16.530 1.00 94.25 330 HIS A C 1
ATOM 2685 O O . HIS A 1 330 ? -15.405 9.589 16.139 1.00 94.25 330 HIS A O 1
ATOM 2691 N N . LYS A 1 331 ? -14.453 7.609 15.712 1.00 92.06 331 LYS A N 1
ATOM 2692 C CA . LYS A 1 331 ? -14.317 7.762 14.272 1.00 92.06 331 LYS A CA 1
ATOM 2693 C C . LYS A 1 331 ? -14.915 6.526 13.618 1.00 92.06 331 LYS A C 1
ATOM 2695 O O . LYS A 1 331 ? -14.236 5.515 13.436 1.00 92.06 331 LYS A O 1
ATOM 2700 N N . GLY A 1 332 ? -16.217 6.595 13.347 1.00 92.69 332 GLY A N 1
ATOM 2701 C CA . GLY A 1 332 ? -17.013 5.428 12.973 1.00 92.69 332 GLY A CA 1
ATOM 2702 C C . GLY A 1 332 ? -17.047 4.397 14.109 1.00 92.69 332 GLY A C 1
ATOM 2703 O O . GLY A 1 332 ? -17.495 4.715 15.207 1.00 92.69 332 GLY A O 1
ATOM 2704 N N . ALA A 1 333 ? -16.561 3.183 13.864 1.00 90.69 333 ALA A N 1
ATOM 2705 C CA . ALA A 1 333 ? -16.445 2.071 14.803 1.00 90.69 333 ALA A CA 1
ATOM 2706 C C . ALA A 1 333 ? -15.210 2.147 15.719 1.00 90.69 333 ALA A C 1
ATOM 2708 O O . ALA A 1 333 ? -15.119 1.389 16.690 1.00 90.69 333 ALA A O 1
ATOM 2709 N N . TYR A 1 334 ? -14.241 3.019 15.415 1.00 92.50 334 TYR A N 1
ATOM 2710 C CA . TYR A 1 334 ? -13.067 3.239 16.261 1.00 92.50 334 TYR A CA 1
ATOM 2711 C C . TYR A 1 334 ? -13.390 4.178 17.418 1.00 92.50 334 TYR A C 1
ATOM 2713 O O . TYR A 1 334 ? -13.775 5.317 17.185 1.00 92.50 334 TYR A O 1
ATOM 2721 N N . VAL A 1 335 ? -13.175 3.723 18.651 1.00 93.31 335 VAL A N 1
ATOM 2722 C CA . VAL A 1 335 ? -13.288 4.553 19.856 1.00 93.31 335 VAL A CA 1
ATOM 2723 C C . VAL A 1 335 ? -11.921 5.144 20.180 1.00 93.31 335 VAL A C 1
ATOM 2725 O O . VAL A 1 335 ? -10.959 4.399 20.362 1.00 93.31 335 VAL A O 1
ATOM 2728 N N . GLU A 1 336 ? -11.840 6.470 20.242 1.00 88.94 336 GLU A N 1
ATOM 2729 C CA . GLU A 1 336 ? -10.623 7.196 20.604 1.00 88.94 336 GLU A CA 1
ATOM 2730 C C . GLU A 1 336 ? -10.547 7.465 22.104 1.00 88.94 336 GLU A C 1
ATOM 2732 O O . GLU A 1 336 ? -9.521 7.188 22.723 1.00 88.94 336 GLU A O 1
ATOM 2737 N N . ASP A 1 337 ? -11.642 7.959 22.681 1.00 91.50 337 ASP A N 1
ATOM 2738 C CA . ASP A 1 337 ? -11.747 8.248 24.107 1.00 91.50 337 ASP A CA 1
ATOM 2739 C C . ASP A 1 337 ? -13.169 7.987 24.617 1.00 91.50 337 ASP A C 1
ATOM 2741 O O . ASP A 1 337 ? -14.149 8.060 23.869 1.00 91.50 337 ASP A O 1
ATOM 2745 N N . GLU A 1 338 ? -13.291 7.688 25.907 1.00 92.88 338 GLU A N 1
ATOM 2746 C CA . GLU A 1 338 ? -14.566 7.428 26.567 1.00 92.88 338 GLU A CA 1
ATOM 2747 C C . GLU A 1 338 ? -14.624 8.056 27.963 1.00 92.88 338 GLU A C 1
ATOM 2749 O O . GLU A 1 338 ? -13.720 7.943 28.789 1.00 92.88 338 GLU A O 1
ATOM 2754 N N . VAL A 1 339 ? -15.758 8.682 28.266 1.00 92.94 339 VAL A N 1
ATOM 2755 C CA . VAL A 1 339 ? -16.080 9.208 29.591 1.00 92.94 339 VAL A CA 1
ATOM 2756 C C . VAL A 1 339 ? -17.250 8.409 30.147 1.00 92.94 339 VAL A C 1
ATOM 2758 O O . VAL A 1 339 ? -18.353 8.429 29.596 1.00 92.94 339 VAL A O 1
ATOM 2761 N N . ARG A 1 340 ? -17.004 7.700 31.252 1.00 90.81 340 ARG A N 1
ATOM 2762 C CA . ARG A 1 340 ? -17.975 6.807 31.906 1.00 90.81 340 ARG A CA 1
ATOM 2763 C C . ARG A 1 340 ? -18.713 7.460 33.070 1.00 90.81 340 ARG A C 1
ATOM 2765 O O . ARG A 1 340 ? -18.347 8.545 33.521 1.00 90.81 340 ARG A O 1
ATOM 2772 N N . ASN A 1 341 ? -19.721 6.757 33.596 1.00 83.81 341 ASN A N 1
ATOM 2773 C CA . ASN A 1 341 ? -20.527 7.173 34.750 1.00 83.81 341 ASN A CA 1
ATOM 2774 C C . ASN A 1 341 ? -21.203 8.543 34.575 1.00 83.81 341 ASN A C 1
ATOM 2776 O O . ASN A 1 341 ? -21.311 9.338 35.518 1.00 83.81 341 ASN A O 1
ATOM 2780 N N . ILE A 1 342 ? -21.667 8.835 33.362 1.00 91.38 342 ILE A N 1
ATOM 2781 C CA . ILE A 1 342 ? -22.364 10.085 33.077 1.00 91.38 342 ILE A CA 1
ATOM 2782 C C . ILE A 1 342 ? -23.786 9.988 33.623 1.00 91.38 342 ILE A C 1
ATOM 2784 O O . ILE A 1 342 ? -24.492 8.999 33.433 1.00 91.38 342 ILE A O 1
ATOM 2788 N N . LYS A 1 343 ? -24.239 11.029 34.328 1.00 91.25 343 LYS A N 1
ATOM 2789 C CA . LYS A 1 343 ? -25.611 11.057 34.850 1.00 91.25 343 LYS A CA 1
ATOM 2790 C C . LYS A 1 343 ? -26.578 11.248 33.681 1.00 91.25 343 LYS A C 1
ATOM 2792 O O . LYS A 1 343 ? -26.344 12.118 32.852 1.00 91.25 343 LYS A O 1
ATOM 2797 N N . ALA A 1 344 ? -27.722 10.561 33.681 1.00 89.69 344 ALA A N 1
ATOM 2798 C CA . ALA A 1 344 ? -28.738 10.677 32.619 1.00 89.69 344 ALA A CA 1
ATOM 2799 C C . ALA A 1 344 ? -29.164 12.133 32.313 1.00 89.69 344 ALA A C 1
ATOM 2801 O O . ALA A 1 344 ? -29.436 12.502 31.179 1.00 89.69 344 ALA A O 1
ATOM 2802 N N . LYS A 1 345 ? -29.161 13.014 33.318 1.00 92.62 345 LYS A N 1
ATOM 2803 C CA . LYS A 1 345 ? -29.430 14.456 33.156 1.00 92.62 345 LYS A CA 1
ATOM 2804 C C . LYS A 1 345 ? -28.371 15.243 32.363 1.00 92.62 345 LYS A C 1
ATOM 2806 O O . LYS A 1 345 ? -28.599 16.403 32.057 1.00 92.62 345 LYS A O 1
ATOM 2811 N N . GLN A 1 346 ? -27.209 14.652 32.090 1.00 92.69 346 GLN A N 1
ATOM 2812 C CA . GLN A 1 346 ? -26.133 15.232 31.276 1.00 92.69 346 GLN A CA 1
ATOM 2813 C C . GLN A 1 346 ? -26.163 14.730 29.822 1.00 92.69 346 GLN A C 1
ATOM 2815 O O . GLN A 1 346 ? -25.380 15.212 29.005 1.00 92.69 346 GLN A O 1
ATOM 2820 N N . VAL A 1 347 ? -27.035 13.767 29.508 1.00 94.81 347 VAL A N 1
ATOM 2821 C CA . VAL A 1 347 ? -27.289 13.294 28.144 1.00 94.81 347 VAL A CA 1
ATOM 2822 C C . VAL A 1 347 ? -28.506 14.057 27.601 1.00 94.81 347 VAL A C 1
ATOM 2824 O O . VAL A 1 347 ? -29.504 14.147 28.329 1.00 94.81 347 VAL A O 1
ATOM 2827 N N . PRO A 1 348 ? -28.447 14.615 26.376 1.00 95.62 348 PRO A N 1
ATOM 2828 C CA . PRO A 1 348 ? -29.595 15.268 25.742 1.00 95.62 348 PRO A CA 1
ATOM 2829 C C . PRO A 1 348 ? -30.833 14.361 25.694 1.00 95.62 348 PRO A C 1
ATOM 2831 O O . PRO A 1 348 ? -30.706 13.148 25.528 1.00 95.62 348 PRO A O 1
ATOM 2834 N N . ASP A 1 349 ? -32.028 14.934 25.861 1.00 95.00 349 ASP A N 1
ATOM 2835 C CA . ASP A 1 349 ? -33.283 14.168 25.958 1.00 95.00 349 ASP A CA 1
ATOM 2836 C C . ASP A 1 349 ? -33.597 13.396 24.668 1.00 95.00 349 ASP A C 1
ATOM 2838 O O . ASP A 1 349 ? -33.830 12.194 24.720 1.00 95.00 349 ASP A O 1
ATOM 2842 N N . SER A 1 350 ? -33.456 14.048 23.514 1.00 92.75 350 SER A N 1
ATOM 2843 C CA . SER A 1 350 ? -33.512 13.448 22.170 1.00 92.75 350 SER A CA 1
ATOM 2844 C C . SER A 1 350 ? -32.610 12.219 22.022 1.00 92.75 350 SER A C 1
ATOM 2846 O O . SER A 1 350 ? -33.029 11.173 21.530 1.00 92.75 350 SER A O 1
ATOM 2848 N N . ILE A 1 351 ? -31.358 12.335 22.467 1.00 95.31 351 ILE A N 1
ATOM 2849 C CA . ILE A 1 351 ? -30.373 11.257 22.384 1.00 95.31 351 ILE A CA 1
ATOM 2850 C C . ILE A 1 351 ? -30.738 10.116 23.336 1.00 95.31 351 ILE A C 1
ATOM 2852 O O . ILE A 1 351 ? -30.627 8.955 22.951 1.00 95.31 351 ILE A O 1
ATOM 2856 N N . LYS A 1 352 ? -31.223 10.410 24.548 1.00 94.81 352 LYS A N 1
ATOM 2857 C CA . LYS A 1 352 ? -31.718 9.370 25.465 1.00 94.81 352 LYS A CA 1
ATOM 2858 C C . LYS A 1 352 ? -32.899 8.611 24.885 1.00 94.81 352 LYS A C 1
ATOM 2860 O O . LYS A 1 352 ? -32.893 7.390 24.960 1.00 94.81 352 LYS A O 1
ATOM 2865 N N . ASP A 1 353 ? -33.860 9.306 24.286 1.00 93.62 353 ASP A N 1
ATOM 2866 C CA . ASP A 1 353 ? -35.020 8.668 23.663 1.00 93.62 353 ASP A CA 1
ATOM 2867 C C . ASP A 1 353 ? -34.593 7.748 22.508 1.00 93.62 353 ASP A C 1
ATOM 2869 O O . ASP A 1 353 ? -35.154 6.666 22.330 1.00 93.62 353 ASP A O 1
ATOM 2873 N N . ASN A 1 354 ? -33.571 8.143 21.742 1.00 95.06 354 ASN A N 1
ATOM 2874 C CA . ASN A 1 354 ? -32.977 7.300 20.704 1.00 95.06 354 ASN A CA 1
ATOM 2875 C C . ASN A 1 354 ? -32.255 6.082 21.295 1.00 95.06 354 ASN A C 1
ATOM 2877 O O . ASN A 1 354 ? -32.426 4.972 20.795 1.00 95.06 354 ASN A O 1
ATOM 2881 N N . LEU A 1 355 ? -31.478 6.268 22.366 1.00 94.06 355 LEU A N 1
ATOM 2882 C CA . LEU A 1 355 ? -30.791 5.180 23.067 1.00 94.06 355 LEU A CA 1
ATOM 2883 C C . LEU A 1 355 ? -31.782 4.171 23.663 1.00 94.06 355 LEU A C 1
ATOM 2885 O O . LEU A 1 355 ? -31.604 2.971 23.476 1.00 94.06 355 LEU A O 1
ATOM 2889 N N . ASP A 1 356 ? -32.851 4.642 24.305 1.00 91.75 356 ASP A N 1
ATOM 2890 C CA . ASP A 1 356 ? -33.895 3.794 24.889 1.00 91.75 356 ASP A CA 1
ATOM 2891 C C . ASP A 1 356 ? -34.690 3.036 23.815 1.00 91.75 356 ASP A C 1
ATOM 2893 O O . ASP A 1 356 ? -34.973 1.848 23.946 1.00 91.75 356 ASP A O 1
ATOM 2897 N N . GLN A 1 357 ? -34.975 3.662 22.672 1.00 90.62 357 GLN A N 1
ATOM 2898 C CA . GLN A 1 357 ? -35.571 2.943 21.542 1.00 90.62 357 GLN A CA 1
ATOM 2899 C C . GLN A 1 357 ? -34.687 1.795 21.041 1.00 90.62 357 GLN A C 1
ATOM 2901 O O . GLN A 1 357 ? -35.210 0.782 20.573 1.00 90.62 357 GLN A O 1
ATOM 2906 N N . MET A 1 358 ? -33.362 1.921 21.135 1.00 89.44 358 MET A N 1
ATOM 2907 C CA . MET A 1 358 ? -32.446 0.877 20.677 1.00 89.44 358 MET A CA 1
ATOM 2908 C C . MET A 1 358 ? -32.374 -0.331 21.614 1.00 89.44 358 MET A C 1
ATOM 2910 O O . MET A 1 358 ? -32.179 -1.433 21.106 1.00 89.44 358 MET A O 1
ATOM 2914 N N . THR A 1 359 ? -32.609 -0.176 22.922 1.00 86.50 359 THR A N 1
ATOM 2915 C CA . THR A 1 359 ? -32.606 -1.303 23.888 1.00 86.50 359 THR A CA 1
ATOM 2916 C C . THR A 1 359 ? -33.700 -2.335 23.601 1.00 86.50 359 THR A C 1
ATOM 2918 O O . THR A 1 359 ? -33.597 -3.503 23.969 1.00 86.50 359 THR A O 1
ATOM 2921 N N . HIS A 1 360 ? -34.739 -1.943 22.858 1.00 88.94 360 HIS A N 1
ATOM 2922 C CA . HIS A 1 360 ? -35.807 -2.837 22.414 1.00 88.94 360 HIS A CA 1
ATOM 2923 C C . HIS A 1 360 ? -35.343 -3.856 21.356 1.00 88.94 360 HIS A C 1
ATOM 2925 O O . HIS A 1 360 ? -36.092 -4.774 21.007 1.00 88.94 360 HIS A O 1
ATOM 2931 N N . PHE A 1 361 ? -34.127 -3.705 20.822 1.00 89.75 361 PHE A N 1
ATOM 2932 C CA . PHE A 1 361 ? -33.548 -4.583 19.814 1.00 89.75 361 PHE A CA 1
ATOM 2933 C C . PHE A 1 361 ? -32.344 -5.331 20.383 1.00 89.75 361 PHE A C 1
ATOM 2935 O O . PHE A 1 361 ? -31.385 -4.731 20.848 1.00 89.75 361 PHE A O 1
ATOM 2942 N N . SER A 1 362 ? -32.338 -6.657 20.239 1.00 86.00 362 SER A N 1
ATOM 2943 C CA . SER A 1 362 ? -31.196 -7.492 20.640 1.00 86.00 362 SER A CA 1
ATOM 2944 C C . SER A 1 362 ? -29.947 -7.291 19.770 1.00 86.00 362 SER A C 1
ATOM 2946 O O . SER A 1 362 ? -28.858 -7.699 20.155 1.00 86.00 362 SER A O 1
ATOM 2948 N N . ASP A 1 363 ? -30.107 -6.733 18.565 1.00 90.88 363 ASP A N 1
ATOM 2949 C CA . ASP A 1 363 ? -29.008 -6.377 17.666 1.00 90.88 363 ASP A CA 1
ATOM 2950 C C . ASP A 1 363 ? -28.897 -4.844 17.575 1.00 90.88 363 ASP A C 1
ATOM 2952 O O . ASP A 1 363 ? -29.761 -4.209 16.952 1.00 90.88 363 ASP A O 1
ATOM 2956 N N . PRO A 1 364 ? -27.828 -4.246 18.133 1.00 90.69 364 PRO A N 1
ATOM 2957 C CA . PRO A 1 364 ? -27.592 -2.807 18.076 1.00 90.69 364 PRO A CA 1
ATOM 2958 C C . PRO A 1 364 ? -27.556 -2.247 16.648 1.00 90.69 364 PRO A C 1
ATOM 2960 O O . PRO A 1 364 ? -28.000 -1.122 16.421 1.00 90.69 364 PRO A O 1
ATOM 2963 N N . GLN A 1 365 ? -27.078 -3.021 15.660 1.00 91.12 365 GLN A N 1
ATOM 2964 C CA . GLN A 1 365 ? -27.047 -2.566 14.264 1.00 91.12 365 GLN A CA 1
ATOM 2965 C C . GLN A 1 365 ? -28.459 -2.390 13.704 1.00 91.12 365 GLN A C 1
ATOM 2967 O O . GLN A 1 365 ? -28.749 -1.422 12.994 1.00 91.12 365 GLN A O 1
ATOM 2972 N N . LEU A 1 366 ? -29.347 -3.334 14.021 1.00 91.75 366 LEU A N 1
ATOM 2973 C CA . LEU A 1 366 ? -30.742 -3.269 13.617 1.00 91.75 366 LEU A CA 1
ATOM 2974 C C . LEU A 1 366 ? -31.458 -2.110 14.316 1.00 91.75 366 LEU A C 1
ATOM 2976 O O . LEU A 1 366 ? -32.200 -1.388 13.648 1.00 91.75 366 LEU A O 1
ATOM 2980 N N . GLY A 1 367 ? -31.213 -1.919 15.615 1.00 92.38 367 GLY A N 1
ATOM 2981 C CA . GLY A 1 367 ? -31.770 -0.814 16.397 1.00 92.38 367 GLY A CA 1
ATOM 2982 C C . GLY A 1 367 ? -31.412 0.546 15.801 1.00 92.38 367 GLY A C 1
ATOM 2983 O O . GLY A 1 367 ? -32.306 1.304 15.421 1.00 92.38 367 GLY A O 1
ATOM 2984 N N . LEU A 1 368 ? -30.117 0.807 15.595 1.00 92.56 368 LEU A N 1
ATOM 2985 C CA . LEU A 1 368 ? -29.629 2.057 15.004 1.00 92.56 368 LEU A CA 1
ATOM 2986 C C . LEU A 1 368 ? -30.249 2.321 13.624 1.00 92.56 368 LEU A C 1
ATOM 2988 O O . LEU A 1 368 ? -30.765 3.405 13.352 1.00 92.56 368 LEU A O 1
ATOM 2992 N N . LYS A 1 369 ? -30.292 1.297 12.764 1.00 91.75 369 LYS A N 1
ATOM 2993 C CA . LYS A 1 369 ? -30.903 1.408 11.433 1.00 91.75 369 LYS A CA 1
ATOM 2994 C C . LYS A 1 369 ? -32.387 1.775 11.503 1.00 91.75 369 LYS A C 1
ATOM 2996 O O . LYS A 1 369 ? -32.877 2.510 10.646 1.00 91.75 369 LYS A O 1
ATOM 3001 N N . ARG A 1 370 ? -33.130 1.253 12.485 1.00 91.88 370 ARG A N 1
ATOM 3002 C CA . ARG A 1 370 ? -34.558 1.560 12.670 1.00 91.88 370 ARG A CA 1
ATOM 3003 C C . ARG A 1 370 ? -34.769 2.991 13.146 1.00 91.88 370 ARG A C 1
ATOM 3005 O O . ARG A 1 370 ? -35.657 3.651 12.606 1.00 91.88 370 ARG A O 1
ATOM 3012 N N . VAL A 1 371 ? -33.943 3.465 14.077 1.00 91.50 371 VAL A N 1
ATOM 3013 C CA . VAL A 1 371 ? -33.961 4.860 14.540 1.00 91.50 371 VAL A CA 1
ATOM 3014 C C . VAL A 1 371 ? -33.715 5.799 13.357 1.00 91.50 371 VAL A C 1
ATOM 3016 O O . VAL A 1 371 ? -34.577 6.624 13.057 1.00 91.50 371 VAL A O 1
ATOM 3019 N N . GLN A 1 372 ? -32.644 5.587 12.587 1.00 91.00 372 GLN A N 1
ATOM 3020 C CA . GLN A 1 372 ? -32.313 6.399 11.404 1.00 91.00 372 GLN A CA 1
ATOM 3021 C C . GLN A 1 372 ? -33.435 6.403 10.351 1.00 91.00 372 GLN A C 1
ATOM 3023 O O . GLN A 1 372 ? -33.816 7.446 9.819 1.00 91.00 372 GLN A O 1
ATOM 3028 N N . GLN A 1 373 ? -34.039 5.241 10.078 1.00 88.69 373 GLN A N 1
ATOM 3029 C CA . GLN A 1 373 ? -35.187 5.143 9.169 1.00 88.69 373 GLN A CA 1
ATOM 3030 C C . GLN A 1 373 ? -36.423 5.897 9.673 1.00 88.69 373 GLN A C 1
ATOM 3032 O O . GLN A 1 373 ? -37.240 6.327 8.857 1.00 88.69 373 GLN A O 1
ATOM 3037 N N . SER A 1 374 ? -36.602 6.015 10.989 1.00 87.81 374 SER A N 1
ATOM 3038 C CA . SER A 1 374 ? -37.751 6.711 11.567 1.00 87.81 374 SER A CA 1
ATOM 3039 C C . SER A 1 374 ? -37.688 8.217 11.314 1.00 87.81 374 SER A C 1
ATOM 3041 O O . SER A 1 374 ? -38.712 8.803 10.967 1.00 87.81 374 SER A O 1
ATOM 3043 N N . TYR A 1 375 ? -36.496 8.815 11.392 1.00 85.94 375 TYR A N 1
ATOM 3044 C CA . TYR A 1 375 ? -36.277 10.228 11.088 1.00 85.94 375 TYR A CA 1
ATOM 3045 C C . TYR A 1 375 ? -36.344 10.496 9.588 1.00 85.94 375 TYR A C 1
ATOM 3047 O O . TYR A 1 375 ? -37.052 11.402 9.165 1.00 85.94 375 TYR A O 1
ATOM 3055 N N . HIS A 1 376 ? -35.760 9.620 8.765 1.00 76.12 376 HIS A N 1
ATOM 3056 C CA . HIS A 1 376 ? -35.817 9.778 7.310 1.00 76.12 376 HIS A CA 1
ATOM 3057 C C . HIS A 1 376 ? -37.249 9.760 6.744 1.00 76.12 376 HIS A C 1
ATOM 3059 O O . HIS A 1 376 ? -37.520 10.372 5.720 1.00 76.12 376 HIS A O 1
ATOM 3065 N N . LYS A 1 377 ? -38.190 9.072 7.408 1.00 72.81 377 LYS A N 1
ATOM 3066 C CA . LYS A 1 377 ? -39.618 9.074 7.040 1.00 72.81 377 LYS A CA 1
ATOM 3067 C C . LYS A 1 377 ? -40.389 10.312 7.501 1.00 72.81 377 LYS A C 1
ATOM 3069 O O . LYS A 1 377 ? -41.528 10.466 7.085 1.00 72.81 377 LYS A O 1
ATOM 3074 N N . ARG A 1 378 ? -39.834 11.122 8.406 1.00 66.06 378 ARG A N 1
ATOM 3075 C CA . ARG A 1 378 ? -40.454 12.374 8.875 1.00 66.06 378 ARG A CA 1
ATOM 3076 C C . ARG A 1 378 ? -40.087 13.565 7.987 1.00 66.06 378 ARG A C 1
ATOM 3078 O O . ARG A 1 378 ? -40.820 14.545 7.991 1.00 66.06 378 ARG A O 1
ATOM 3085 N N . ASP A 1 379 ? -38.995 13.448 7.231 1.00 55.25 379 ASP A N 1
ATOM 3086 C CA . ASP A 1 379 ? -38.490 14.476 6.310 1.00 55.25 379 ASP A CA 1
ATOM 3087 C C . ASP A 1 379 ? -39.032 14.343 4.868 1.00 55.25 379 ASP A C 1
ATOM 3089 O O . ASP A 1 379 ? -38.684 15.149 4.002 1.00 55.25 379 ASP A O 1
ATOM 3093 N N . ILE A 1 380 ? -39.879 13.337 4.604 1.00 47.00 380 ILE A N 1
ATOM 3094 C CA . ILE A 1 380 ? -40.611 13.104 3.342 1.00 47.00 380 ILE A CA 1
ATOM 3095 C C . ILE A 1 380 ? -42.098 13.294 3.620 1.00 47.00 380 ILE A C 1
ATOM 3097 O O . ILE A 1 380 ? -42.774 13.945 2.791 1.00 47.00 380 ILE A O 1
#

pLDDT: mean 76.64, std 15.64, range [33.81, 96.88]

Sequence (380 aa):
MLKKNTLLKAALLLISVATIVSLIYFKMIIIQSNGGQNYFPFYKSMTYIEYAETTIPGFIEFVALICISLAYVFFSLRHFTSDNKYIYLFLGIFEIIIILIFLTNIITFNIVHHDEHVFPGITLFLMLINSILAIIHGWPWTKKEHVESDPKTGFVDPNKIRPVAEVLKIKRQRALFTQQQLADEVQVSRNTVYRWEYGESHPNMDYMVKVAQALNFPVSDFWGDDENEVNRQIADVVKGRELYRQAAYFLLSIFIVLLAILTVTFFGKNIQSPNIERFNPFIKEEVGYALVEDPGKQKTAVIDTDYGDGNIITINGSYSTQSEYIKVVHKGAYVEDEVRNIKAKQVPDSIKDNLDQMTHFSDPQLGLKRVQQSYHKRDI

Radius of gyration: 34.56 Å; chains: 1; bounding box: 88×39×97 Å

Organism: NCBI:txid1423815

Foldseek 3Di:
DVVVLLVLLVVLLVLLVVLLVQLAPNFFKAKDFPPPDDPPPDDNTDRLVSVCLVDVLSVVLSLLSNLLSVVSNVQSPDDDDPQCLQVLQVSLVVLVVSLVVVVVVQVVVCVVCVRMHMDGDPSSVSSNVSSVSSNVSSPPPDDPPPPPDDPPDPDDDPVPWDALLCLLVVLCVVLVHDLCRLCVQLVHHSVVNVCCNVVVDHDDPSSLVSSCVVSVHDSCSSGPPCVPVVCVSVVVVVVVVSVVVVVVVVVVSVVVSVVVLVVQLVVCLVVQPQSSLVPNPPFDWAKFKWKAQDAAWDWTWTARDLQLDTAIEIDGDDPDNHIWMKMFTGGHHHTDDIDTRDDPVVHDPSRVVLNVQQVVDPDNVVSSVVSNVVSVVVVD

Secondary structure (DSSP, 8-state):
-HHHHHHHHHHHHHHHHHHHHHHHHSEEEEEEESS----TT--SEEEHHHHHHH-HHHHHHHHHHHHHHHHHHHHHHSPPPGGGHHHHHHHHHHHHHHHHHHHHHHHHHHHH-TTEEEEE-HHHHHHHHHHHHHHHHHS-----------SS-----GGG---HHHHHHHHHHHTT--HHHHHHHTTS-HHHHHHHHHTSS---HHHHHHHHHHTTS-GGGGGTT-HHHHHHHHHHHHHHHHHHHHHHHHHHHHHHHHHHHHHHHHHHHHHT-HHHHTT-TTSPPEEEEEEE-SSEEEEEEEE-STT--EEEEEEEEPSSSS-EEEEEEEETTEEEEEEEEE-GGGS-HHHHHHHHHHHT-SSHHHHHHHHHHHHHTT--